Protein AF-A0A949WR71-F1 (afdb_monomer_lite)

Foldseek 3Di:
DDDPDDFQKKKWKWFQAPNDIDTDDIDRDPVVSVVVQVVCVVPPLRGQKIWIWIWTQDPVRDTDIDTPDIDGDVVSVPPPLQAFAADQAADDDPDLVCCLDLRVQLLCCRGCVVVCVVQVHFSLLCLQALVNVVVVVVSPCSVLNSLLNNLVNVCVVPVDDSVVSSVRSVVSVVVSNVNNVVLVVQVPPQDAPVVDALVSSLVSLVVRPDPPCSLSSSLSSLSVNCSVPRHNVVSLQVLCVRQLPHDLSSLASNLSSLLRLLSDPVSVCQFQDDDQFLLRLLVQLVCLLCLNDPDAGPVGDCSSSSSSNCNNVVSRVSNLVSSLVVNLVSLLDPGQRGVVCNQLVVSLVSLVVVCVVQVPPPSNVVPNVSNVVSSVVSNVVSVVVVVVVD

pLDDT: mean 89.53, std 11.07, range [33.16, 98.38]

Radius of gyration: 26.97 Å; chains: 1; bounding box: 61×60×97 Å

Structure (mmCIF, N/CA/C/O backbone):
data_AF-A0A949WR71-F1
#
_entry.id   AF-A0A949WR71-F1
#
loop_
_atom_site.group_PDB
_atom_site.id
_atom_site.type_symbol
_atom_site.label_atom_id
_atom_site.label_alt_id
_atom_site.label_comp_id
_atom_site.label_asym_id
_atom_site.label_entity_id
_atom_site.label_seq_id
_atom_site.pdbx_PDB_ins_code
_atom_site.Cartn_x
_atom_site.Cartn_y
_atom_site.Cartn_z
_atom_site.occupancy
_atom_site.B_iso_or_equiv
_atom_site.auth_seq_id
_atom_site.auth_comp_id
_atom_site.auth_asym_id
_atom_site.auth_atom_id
_atom_site.pdbx_PDB_model_num
ATOM 1 N N . MET A 1 1 ? 19.280 -33.681 68.061 1.00 33.84 1 MET A N 1
ATOM 2 C CA . MET A 1 1 ? 19.120 -33.394 66.619 1.00 33.84 1 MET A CA 1
ATOM 3 C C . MET A 1 1 ? 18.276 -32.133 66.484 1.00 33.84 1 MET A C 1
ATOM 5 O O . MET A 1 1 ? 17.084 -32.196 66.737 1.00 33.84 1 MET A O 1
ATOM 9 N N . LEU A 1 2 ? 18.891 -30.983 66.192 1.00 33.16 2 LEU A N 1
ATOM 10 C CA . LEU A 1 2 ? 18.184 -29.723 65.932 1.00 33.16 2 LEU A CA 1
ATOM 11 C C . LEU A 1 2 ? 18.185 -29.503 64.418 1.00 33.16 2 LEU A C 1
ATOM 13 O O . LEU A 1 2 ? 19.232 -29.247 63.827 1.00 33.16 2 LEU A O 1
ATOM 17 N N . PHE A 1 3 ? 17.024 -29.677 63.789 1.00 37.66 3 PHE A N 1
ATOM 18 C CA . PHE A 1 3 ? 16.832 -29.401 62.370 1.00 37.66 3 PHE A CA 1
ATOM 19 C C . PHE A 1 3 ? 16.968 -27.894 62.133 1.00 37.66 3 PHE A C 1
ATOM 21 O O . PHE A 1 3 ? 16.135 -27.107 62.576 1.00 37.66 3 PHE A O 1
ATOM 28 N N . GLY A 1 4 ? 18.035 -27.489 61.443 1.00 37.69 4 GLY A N 1
ATOM 29 C CA . GLY A 1 4 ? 18.182 -26.126 60.948 1.00 37.69 4 GLY A CA 1
ATOM 30 C C . GLY A 1 4 ? 17.115 -25.844 59.894 1.00 37.69 4 GLY A C 1
ATOM 31 O O . GLY A 1 4 ? 17.131 -26.432 58.814 1.00 37.69 4 GLY A O 1
ATOM 32 N N . THR A 1 5 ? 16.185 -24.943 60.198 1.00 43.19 5 THR A N 1
ATOM 33 C CA . THR A 1 5 ? 15.267 -24.355 59.218 1.00 43.19 5 THR A CA 1
ATOM 34 C C . THR A 1 5 ? 16.084 -23.657 58.131 1.00 43.19 5 THR A C 1
ATOM 36 O O . THR A 1 5 ? 16.638 -22.582 58.363 1.00 43.19 5 THR A O 1
ATOM 39 N N . ARG A 1 6 ? 16.197 -24.286 56.954 1.00 50.31 6 ARG A N 1
ATOM 40 C CA . ARG A 1 6 ? 16.731 -23.652 55.741 1.00 50.31 6 ARG A CA 1
ATOM 41 C C . ARG A 1 6 ? 15.829 -22.471 55.374 1.00 50.31 6 ARG A C 1
ATOM 43 O O . ARG A 1 6 ? 14.613 -22.646 55.287 1.00 50.31 6 ARG A O 1
ATOM 50 N N . ASN A 1 7 ? 16.415 -21.295 55.143 1.00 57.75 7 ASN A N 1
ATOM 51 C CA . ASN A 1 7 ? 15.700 -20.167 54.545 1.00 57.75 7 ASN A CA 1
ATOM 52 C C . ASN A 1 7 ? 15.103 -20.635 53.208 1.00 57.75 7 ASN A C 1
ATOM 54 O O . ASN A 1 7 ? 15.816 -21.193 52.372 1.00 57.75 7 ASN A O 1
ATOM 58 N N . LYS A 1 8 ? 13.790 -20.463 53.020 1.00 66.44 8 LYS A N 1
ATOM 59 C CA . LYS A 1 8 ? 13.133 -20.786 51.749 1.00 66.44 8 LYS A CA 1
ATOM 60 C C . LYS A 1 8 ? 13.512 -19.716 50.730 1.00 66.44 8 LYS A C 1
ATOM 62 O O . LYS A 1 8 ? 12.966 -18.618 50.775 1.00 66.44 8 LYS A O 1
ATOM 67 N N . ALA A 1 9 ? 14.435 -20.044 49.833 1.00 75.12 9 ALA A N 1
ATOM 68 C CA . ALA A 1 9 ? 14.687 -19.234 48.650 1.00 75.12 9 ALA A CA 1
ATOM 69 C C . ALA A 1 9 ? 13.471 -19.295 47.713 1.00 75.12 9 ALA A C 1
ATOM 71 O O . ALA A 1 9 ? 12.855 -20.352 47.550 1.00 75.12 9 ALA A O 1
ATOM 72 N N . ARG 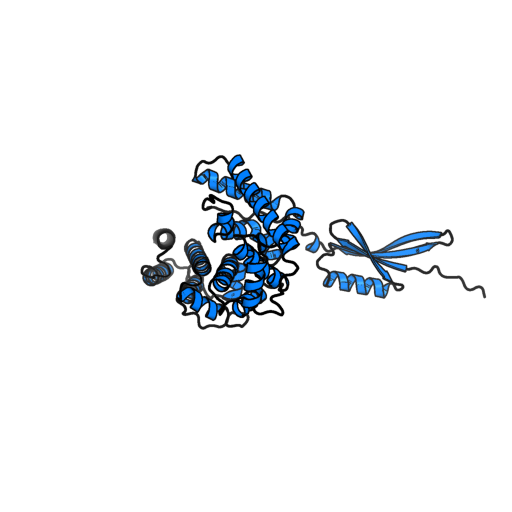A 1 10 ? 13.122 -18.159 47.115 1.00 89.00 10 ARG A N 1
ATOM 73 C CA . ARG A 1 10 ? 12.158 -18.054 46.014 1.00 89.00 10 ARG A CA 1
ATOM 74 C C . ARG A 1 10 ? 12.874 -17.483 44.803 1.00 89.00 10 ARG A C 1
ATOM 76 O O . ARG A 1 10 ? 13.819 -16.722 44.968 1.00 89.00 10 ARG A O 1
ATOM 83 N N . TYR A 1 11 ? 12.428 -17.849 43.613 1.00 93.38 11 TYR A N 1
ATOM 84 C CA . TYR A 1 11 ? 13.018 -17.379 42.368 1.00 93.38 11 TYR A CA 1
ATOM 85 C C . TYR A 1 11 ? 11.996 -16.543 41.621 1.00 93.38 11 TYR A C 1
ATOM 87 O O . TYR A 1 11 ? 10.901 -17.014 41.312 1.00 93.38 11 TYR A O 1
ATOM 95 N N . GLU A 1 12 ? 12.358 -15.304 41.350 1.00 93.81 12 GLU A N 1
ATOM 96 C CA . GLU A 1 12 ? 11.548 -14.344 40.630 1.00 93.81 12 GLU A CA 1
ATOM 97 C C . GLU A 1 12 ? 12.040 -14.240 39.189 1.00 93.81 12 GLU A C 1
ATOM 99 O O . GLU A 1 12 ? 13.224 -14.015 38.937 1.00 93.81 12 GLU A O 1
ATOM 104 N N . ILE A 1 13 ? 11.129 -14.408 38.234 1.00 94.69 13 ILE A N 1
ATOM 105 C CA . ILE A 1 13 ? 11.393 -14.171 36.816 1.00 94.69 13 ILE A CA 1
ATOM 106 C C . ILE A 1 13 ? 10.943 -12.747 36.510 1.00 94.69 13 ILE A C 1
ATOM 108 O O . ILE A 1 13 ? 9.748 -12.444 36.573 1.00 94.69 13 ILE A O 1
ATOM 112 N N . GLN A 1 14 ? 11.888 -11.883 36.153 1.00 93.62 14 GLN A N 1
ATOM 113 C CA . GLN A 1 14 ? 11.616 -10.513 35.737 1.00 93.62 14 GLN A CA 1
ATOM 114 C C . GLN A 1 14 ? 11.862 -10.361 34.237 1.00 93.62 14 GLN A C 1
ATOM 116 O O . GLN A 1 14 ? 12.800 -10.932 33.677 1.00 93.62 14 GLN A O 1
ATOM 121 N N . ILE A 1 15 ? 11.014 -9.567 33.591 1.00 91.12 15 ILE A N 1
ATOM 122 C CA . ILE A 1 15 ? 11.123 -9.230 32.173 1.00 91.12 15 ILE A CA 1
ATOM 123 C C . ILE A 1 15 ? 11.327 -7.725 32.059 1.00 91.12 15 ILE A C 1
ATOM 125 O O . ILE A 1 15 ? 10.553 -6.943 32.621 1.00 91.12 15 ILE A O 1
ATOM 129 N N . LEU A 1 16 ? 12.358 -7.332 31.318 1.00 85.38 16 LEU A N 1
ATOM 130 C CA . LEU A 1 16 ? 12.544 -5.972 30.847 1.00 85.38 16 LEU A CA 1
ATOM 131 C C . LEU A 1 16 ? 11.708 -5.804 29.582 1.00 85.38 16 LEU A C 1
ATOM 133 O O . LEU A 1 16 ? 11.920 -6.497 28.590 1.00 85.38 16 LEU A O 1
ATOM 137 N N . SER A 1 17 ? 10.739 -4.902 29.629 1.00 78.81 17 SER A N 1
ATOM 138 C CA . SER A 1 17 ? 9.939 -4.526 28.467 1.00 78.81 17 SER A CA 1
ATOM 139 C C . SER A 1 17 ? 9.673 -3.030 28.535 1.00 78.81 17 SER A C 1
ATOM 141 O O . SER A 1 17 ? 9.238 -2.515 29.569 1.00 78.81 17 SER A O 1
ATOM 143 N N . ARG A 1 18 ? 9.908 -2.323 27.427 1.00 70.12 18 ARG A N 1
ATOM 144 C CA . ARG A 1 18 ? 9.780 -0.864 27.319 1.00 70.12 18 ARG A CA 1
ATOM 145 C C . ARG A 1 18 ? 10.664 -0.133 28.335 1.00 70.12 18 ARG A C 1
ATOM 147 O O . ARG A 1 18 ? 10.219 0.836 28.953 1.00 70.12 18 ARG A O 1
ATOM 154 N N . GLY A 1 19 ? 11.885 -0.624 28.553 1.00 72.19 19 GLY A N 1
ATOM 155 C CA . GLY A 1 19 ? 12.837 -0.044 29.504 1.00 72.19 19 GLY A CA 1
ATOM 156 C C . GLY A 1 19 ? 12.436 -0.159 30.980 1.00 72.19 19 GLY A C 1
ATOM 157 O O . GLY A 1 19 ? 13.024 0.515 31.824 1.00 72.19 19 GLY A O 1
ATOM 158 N N . ARG A 1 20 ? 11.430 -0.979 31.319 1.00 78.06 20 ARG A N 1
ATOM 159 C CA . ARG A 1 20 ? 11.006 -1.223 32.705 1.00 78.06 20 ARG A CA 1
ATOM 160 C C . ARG A 1 20 ? 11.059 -2.704 33.041 1.00 78.06 20 ARG A C 1
ATOM 162 O O . ARG A 1 20 ? 10.527 -3.532 32.304 1.00 78.06 20 ARG A O 1
ATOM 169 N N . TRP A 1 21 ? 11.673 -3.022 34.177 1.00 88.31 21 TRP A N 1
ATOM 170 C CA . TRP A 1 21 ? 11.602 -4.357 34.756 1.00 88.31 21 TRP A CA 1
ATOM 171 C C . TRP A 1 21 ? 10.228 -4.566 35.379 1.00 88.31 21 TRP A C 1
ATOM 173 O O . TRP A 1 21 ? 9.743 -3.736 36.147 1.00 88.31 21 TRP A O 1
ATOM 183 N N . SER A 1 22 ? 9.602 -5.682 35.035 1.00 87.81 22 SER A N 1
ATOM 184 C CA . SER A 1 22 ? 8.360 -6.128 35.646 1.00 87.81 22 SER A CA 1
ATOM 185 C C . SER A 1 22 ? 8.502 -7.572 36.088 1.00 87.81 22 SER A C 1
ATOM 187 O O . SER A 1 22 ? 9.051 -8.410 35.369 1.00 87.81 22 SER A O 1
ATOM 189 N N . GLN A 1 23 ? 8.003 -7.855 37.285 1.00 90.38 23 GLN A N 1
ATOM 190 C CA . GLN A 1 23 ? 7.894 -9.213 37.773 1.00 90.38 23 GLN A CA 1
ATOM 191 C C . GLN A 1 23 ? 6.870 -9.966 36.927 1.00 90.38 23 GLN A C 1
ATOM 193 O O . GLN A 1 23 ? 5.717 -9.545 36.807 1.00 90.38 23 GLN A O 1
ATOM 198 N N . ARG A 1 24 ? 7.283 -11.097 36.354 1.00 87.94 24 ARG A N 1
ATOM 199 C CA . ARG A 1 24 ? 6.390 -11.951 35.577 1.00 87.94 24 ARG A CA 1
ATOM 200 C C . ARG A 1 24 ? 5.816 -13.079 36.409 1.00 87.94 24 ARG A C 1
ATOM 202 O O . ARG A 1 24 ? 4.619 -13.340 36.339 1.00 87.94 24 ARG A O 1
ATOM 209 N N . GLU A 1 25 ? 6.670 -13.757 37.164 1.00 88.75 25 GLU A N 1
ATOM 210 C CA . GLU A 1 25 ? 6.283 -14.953 37.903 1.00 88.75 25 GLU A CA 1
ATOM 211 C C . GLU A 1 25 ? 7.248 -15.227 39.060 1.00 88.75 25 GLU A C 1
ATOM 213 O O . GLU A 1 25 ? 8.423 -14.878 38.990 1.00 88.75 25 GLU A O 1
ATOM 218 N N . ASN A 1 26 ? 6.747 -15.899 40.100 1.00 90.25 26 ASN A N 1
ATOM 219 C CA . ASN A 1 26 ? 7.544 -16.455 41.189 1.00 90.25 26 ASN A CA 1
ATOM 220 C C . ASN A 1 26 ? 7.457 -17.977 41.181 1.00 90.25 26 ASN A C 1
ATOM 222 O O . ASN A 1 26 ? 6.361 -18.536 41.149 1.00 90.25 26 ASN A O 1
ATOM 226 N N . VAL A 1 27 ? 8.598 -18.648 41.296 1.00 90.31 27 VAL A N 1
ATOM 227 C CA . VAL A 1 27 ? 8.686 -20.110 41.350 1.00 90.31 27 VAL A CA 1
ATOM 228 C C . VAL A 1 27 ? 9.582 -20.559 42.506 1.00 90.31 27 VAL A C 1
ATOM 230 O O . VAL A 1 27 ? 10.429 -19.814 42.999 1.00 90.31 27 VAL A O 1
ATOM 233 N N . ALA A 1 28 ? 9.361 -21.780 42.995 1.00 87.62 28 ALA A N 1
ATOM 234 C CA . ALA A 1 28 ? 10.068 -22.307 44.165 1.00 87.62 28 ALA A CA 1
ATOM 235 C C . ALA A 1 28 ? 11.427 -22.944 43.827 1.00 87.62 28 ALA A C 1
ATOM 237 O O . ALA A 1 28 ? 12.280 -23.059 44.704 1.00 87.62 28 ALA A O 1
ATOM 238 N N . GLU A 1 29 ? 11.634 -23.347 42.572 1.00 91.38 29 GLU A N 1
ATOM 239 C CA . GLU A 1 29 ? 12.804 -24.110 42.134 1.00 91.38 29 GLU A CA 1
ATOM 240 C C . GLU A 1 29 ? 13.623 -23.342 41.094 1.00 91.38 29 GLU A C 1
ATOM 242 O O . GLU A 1 29 ? 13.079 -22.814 40.121 1.00 91.38 29 GLU A O 1
ATOM 247 N N . GLN A 1 30 ? 14.945 -23.321 41.285 1.00 92.00 30 GLN A N 1
ATOM 248 C CA . GLN A 1 30 ? 15.880 -22.582 40.435 1.00 92.00 30 GLN A CA 1
ATOM 249 C C . GLN A 1 30 ? 15.877 -23.092 38.993 1.00 92.00 30 GLN A C 1
ATOM 251 O O . GLN A 1 30 ? 15.800 -22.303 38.054 1.00 92.00 30 GLN A O 1
ATOM 256 N N . GLU A 1 31 ? 15.960 -24.412 38.809 1.00 91.75 31 GLU A N 1
ATOM 257 C CA . GLU A 1 31 ? 16.009 -25.026 37.479 1.00 91.75 31 GLU A CA 1
ATOM 258 C C . GLU A 1 31 ? 14.738 -24.725 36.686 1.00 91.75 31 GLU A C 1
ATOM 260 O O . GLU A 1 31 ? 14.808 -24.382 35.506 1.00 91.75 31 GLU A O 1
ATOM 265 N N . HIS A 1 32 ? 13.585 -24.746 37.359 1.00 92.50 32 HIS A N 1
ATOM 266 C CA . HIS A 1 32 ? 12.312 -24.385 36.753 1.00 92.50 32 HIS A CA 1
ATOM 267 C C . HIS A 1 32 ? 12.270 -22.903 36.347 1.00 92.50 32 HIS A C 1
ATOM 269 O O . HIS A 1 32 ? 11.808 -22.580 35.252 1.00 92.50 32 HIS A O 1
ATOM 275 N N . ALA A 1 33 ? 12.801 -22.004 37.186 1.00 92.12 33 ALA A N 1
ATOM 276 C CA . ALA A 1 33 ? 12.911 -20.576 36.875 1.00 92.12 33 ALA A CA 1
ATOM 277 C C . ALA A 1 33 ? 13.779 -20.326 35.635 1.00 92.12 33 ALA A C 1
ATOM 279 O O . ALA A 1 33 ? 13.390 -19.583 34.735 1.00 92.12 33 ALA A O 1
ATOM 280 N N . ILE A 1 34 ? 14.935 -20.990 35.563 1.00 94.00 34 ILE A N 1
ATOM 281 C CA . ILE A 1 34 ? 15.882 -20.881 34.448 1.00 94.00 34 ILE A CA 1
ATOM 282 C C . ILE A 1 34 ? 15.284 -21.461 33.162 1.00 94.00 34 ILE A C 1
ATOM 284 O O . ILE A 1 34 ? 15.378 -20.831 32.108 1.00 94.00 34 ILE A O 1
ATOM 288 N N . ALA A 1 35 ? 14.654 -22.638 33.228 1.00 93.69 35 ALA A N 1
ATOM 289 C CA . ALA A 1 35 ? 14.012 -23.262 32.073 1.00 93.69 35 ALA A CA 1
ATOM 290 C C . ALA A 1 35 ? 12.891 -22.375 31.513 1.00 93.69 35 ALA A C 1
ATOM 292 O O . ALA A 1 35 ? 12.827 -22.154 30.303 1.00 93.69 35 ALA A O 1
ATOM 293 N N . LYS A 1 36 ? 12.064 -21.788 32.387 1.00 92.06 36 LYS A N 1
ATOM 294 C CA . LYS A 1 36 ? 11.036 -20.822 31.984 1.00 92.06 36 LYS A CA 1
ATOM 295 C C . LYS A 1 36 ? 11.622 -19.538 31.415 1.00 92.06 36 LYS A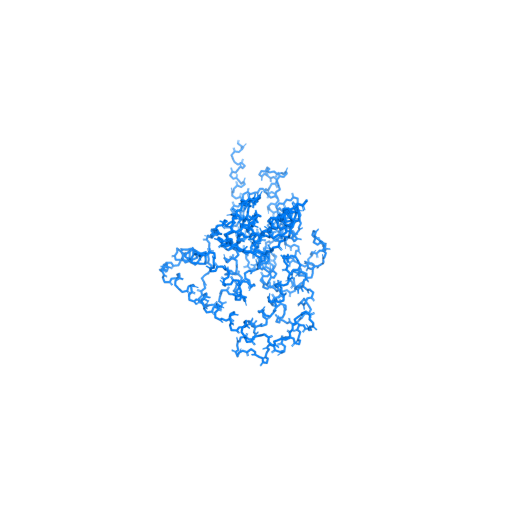 C 1
ATOM 297 O O . LYS A 1 36 ? 11.143 -19.090 30.383 1.00 92.06 36 LYS A O 1
ATOM 302 N N . ALA A 1 37 ? 12.656 -18.964 32.026 1.00 92.31 37 ALA A N 1
ATOM 303 C CA . ALA A 1 37 ? 13.316 -17.770 31.498 1.00 92.31 37 ALA A CA 1
ATOM 304 C C . ALA A 1 37 ? 13.875 -18.004 30.081 1.00 92.31 37 ALA A C 1
ATOM 306 O O . ALA A 1 37 ? 13.710 -17.157 29.207 1.00 92.31 37 ALA A O 1
ATOM 307 N N . ARG A 1 38 ? 14.453 -19.186 29.822 1.00 92.56 38 ARG A N 1
ATOM 308 C CA . ARG A 1 38 ? 14.909 -19.602 28.482 1.00 92.56 38 ARG A CA 1
ATOM 309 C C . ARG A 1 38 ? 13.753 -19.849 27.509 1.00 92.56 38 ARG A C 1
ATOM 311 O O . ARG A 1 38 ? 13.850 -19.492 26.343 1.00 92.56 38 ARG A O 1
ATOM 318 N N . ALA A 1 39 ? 12.649 -20.435 27.967 1.00 89.12 39 ALA A N 1
ATOM 319 C CA . ALA A 1 39 ? 11.459 -20.594 27.134 1.00 89.12 39 ALA A CA 1
ATOM 320 C C . ALA A 1 39 ? 10.829 -19.233 26.786 1.00 89.12 39 ALA A C 1
ATOM 322 O O . ALA A 1 39 ? 10.403 -19.015 25.653 1.00 89.12 39 ALA A O 1
ATOM 323 N N . LEU A 1 40 ? 10.803 -18.297 27.735 1.00 87.94 40 LEU A N 1
ATOM 324 C CA . LEU A 1 40 ? 10.332 -16.932 27.520 1.00 87.94 40 LEU A CA 1
ATOM 325 C C . LEU A 1 40 ? 11.250 -16.172 26.562 1.00 87.94 40 LEU A C 1
ATOM 327 O O . LEU A 1 40 ? 10.742 -15.480 25.690 1.00 87.94 40 LEU A O 1
ATOM 331 N N . SER A 1 41 ? 12.574 -16.342 26.637 1.00 84.81 41 SER A N 1
ATOM 332 C CA . SER A 1 41 ? 13.486 -15.658 25.708 1.00 84.81 41 SER A CA 1
ATOM 333 C C . SER A 1 41 ? 13.303 -16.107 24.257 1.00 84.81 41 SER A C 1
ATOM 335 O O . SER A 1 41 ? 13.557 -15.332 23.341 1.00 84.81 41 SER A O 1
ATOM 337 N N . GLN A 1 42 ? 12.830 -17.333 24.032 1.00 81.38 42 GLN A N 1
ATOM 338 C CA . GLN A 1 42 ? 12.538 -17.846 22.692 1.00 81.38 42 GLN A CA 1
ATOM 339 C C . GLN A 1 42 ? 11.166 -17.400 22.172 1.00 81.38 42 GLN A C 1
ATOM 341 O O . GLN A 1 42 ? 11.012 -17.159 20.976 1.00 81.38 42 GLN A O 1
ATOM 346 N N . ASN A 1 43 ? 10.171 -17.283 23.055 1.00 79.56 43 ASN A N 1
ATOM 347 C CA . ASN A 1 43 ? 8.769 -17.121 22.656 1.00 79.56 43 ASN A CA 1
ATOM 348 C C . ASN A 1 43 ? 8.222 -15.697 22.838 1.00 79.56 43 ASN A C 1
ATOM 350 O O . ASN A 1 43 ? 7.304 -15.295 22.122 1.00 79.56 43 ASN A O 1
ATOM 354 N N . ASP A 1 44 ? 8.770 -14.921 23.772 1.00 75.50 44 ASP A N 1
ATOM 355 C CA . ASP A 1 44 ? 8.333 -13.557 24.051 1.00 75.50 44 ASP A CA 1
ATOM 356 C C . ASP A 1 44 ? 9.157 -12.561 23.231 1.00 75.50 44 ASP A C 1
ATOM 358 O O . ASP A 1 44 ? 10.297 -12.231 23.557 1.00 75.50 44 ASP A O 1
ATOM 362 N N . LYS A 1 45 ? 8.572 -12.075 22.132 1.00 70.31 45 LYS A N 1
ATOM 363 C CA . LYS A 1 45 ? 9.205 -11.084 21.248 1.00 70.31 45 LYS A CA 1
ATOM 364 C C . LYS A 1 45 ? 9.291 -9.683 21.865 1.00 70.31 45 LYS A C 1
ATOM 366 O O . LYS A 1 45 ? 9.966 -8.834 21.298 1.00 70.31 45 LYS A O 1
ATOM 371 N N . THR A 1 46 ? 8.611 -9.437 22.987 1.00 70.94 46 THR A N 1
ATOM 372 C CA . THR A 1 46 ? 8.574 -8.126 23.658 1.00 70.94 46 THR A CA 1
ATOM 373 C C . THR A 1 46 ? 9.595 -7.994 24.784 1.00 70.94 46 THR A C 1
ATOM 375 O O . THR A 1 46 ? 9.867 -6.884 25.236 1.00 70.94 46 THR A O 1
ATOM 378 N N . ALA A 1 47 ? 10.180 -9.111 25.221 1.00 80.12 47 ALA A N 1
ATOM 379 C CA . ALA A 1 47 ? 11.210 -9.129 26.245 1.00 80.12 47 ALA A CA 1
ATOM 380 C C . ALA A 1 47 ? 12.550 -8.606 25.692 1.00 80.12 47 ALA A C 1
ATOM 382 O O . ALA A 1 47 ? 13.199 -9.270 24.884 1.00 80.12 47 ALA A O 1
ATOM 383 N N . GLU A 1 48 ? 12.971 -7.432 26.164 1.00 82.50 48 GLU A N 1
ATOM 384 C CA . GLU A 1 48 ? 14.266 -6.797 25.867 1.00 82.50 48 GLU A CA 1
ATOM 385 C C . GLU A 1 48 ? 15.413 -7.502 26.610 1.00 82.50 48 GLU A C 1
ATOM 387 O O . GLU A 1 48 ? 16.514 -7.669 26.088 1.00 82.50 48 GLU A O 1
ATOM 392 N N . ALA A 1 49 ? 15.128 -7.956 27.828 1.00 88.88 49 ALA A N 1
ATOM 393 C CA . ALA A 1 49 ? 15.983 -8.816 28.631 1.00 88.88 49 ALA A CA 1
ATOM 394 C C . ALA A 1 49 ? 15.119 -9.619 29.607 1.00 88.88 49 ALA A C 1
ATOM 396 O O . ALA A 1 49 ? 14.007 -9.217 29.966 1.00 88.88 49 ALA A O 1
ATOM 397 N N . ILE A 1 50 ? 15.623 -10.767 30.043 1.00 93.56 50 ILE A N 1
ATOM 398 C CA . ILE A 1 50 ? 14.957 -11.609 31.039 1.00 93.56 50 ILE A CA 1
ATOM 399 C C . ILE A 1 50 ? 15.975 -11.945 32.107 1.00 93.56 50 ILE A C 1
ATOM 401 O O . ILE A 1 50 ? 17.073 -12.396 31.779 1.00 93.56 50 ILE A O 1
ATOM 405 N N . LYS A 1 51 ? 15.608 -11.769 33.376 1.00 95.81 51 LYS A N 1
ATOM 406 C CA . LYS A 1 51 ? 16.467 -12.164 34.488 1.00 95.81 51 LYS A CA 1
ATOM 407 C C . LYS A 1 51 ? 15.745 -13.022 35.509 1.00 95.81 51 LYS A C 1
ATOM 409 O O . LYS A 1 51 ? 14.531 -12.920 35.688 1.00 95.81 51 LYS A O 1
ATOM 414 N N . VAL A 1 52 ? 16.520 -13.867 36.174 1.00 96.00 52 VAL A N 1
ATOM 415 C CA . VAL A 1 52 ? 16.074 -14.682 37.303 1.00 96.00 52 VAL A CA 1
ATOM 416 C C . VAL A 1 52 ? 16.783 -14.185 38.550 1.00 96.00 52 VAL A C 1
ATOM 418 O O . VAL A 1 52 ? 18.013 -14.187 38.604 1.00 96.00 52 VAL A O 1
ATOM 421 N N . VAL A 1 53 ? 16.005 -13.789 39.550 1.00 95.56 53 VAL A N 1
ATOM 422 C CA . VAL A 1 53 ? 16.496 -13.283 40.833 1.00 95.56 53 VAL A CA 1
ATOM 423 C C . VAL A 1 53 ? 16.147 -14.280 41.932 1.00 95.56 53 VAL A C 1
ATOM 425 O O . VAL A 1 53 ? 15.012 -14.736 42.034 1.00 95.56 53 VAL A O 1
ATOM 428 N N . GLN A 1 54 ? 17.121 -14.646 42.756 1.00 93.81 54 GLN A N 1
ATOM 429 C CA . GLN A 1 54 ? 16.905 -15.383 43.993 1.00 93.81 54 GLN A CA 1
ATOM 430 C C . GLN A 1 54 ? 16.557 -14.413 45.107 1.00 93.81 54 GLN A C 1
ATOM 432 O O . GLN A 1 54 ? 17.396 -13.610 45.497 1.00 93.81 54 GLN A O 1
ATOM 437 N N . CYS A 1 55 ? 15.374 -14.554 45.681 1.00 90.25 55 CYS A N 1
ATOM 438 C CA . CYS A 1 55 ? 14.953 -13.808 46.853 1.00 90.25 55 CYS A CA 1
ATOM 439 C C . CYS A 1 55 ? 15.094 -14.716 48.079 1.00 90.25 55 CYS A C 1
ATOM 441 O O . CYS A 1 55 ? 14.388 -15.725 48.208 1.00 90.25 55 CYS A O 1
ATOM 443 N N . THR A 1 56 ? 16.010 -14.374 48.985 1.00 86.31 56 THR A N 1
ATOM 444 C CA . THR A 1 56 ? 16.208 -15.083 50.253 1.00 86.31 56 THR A CA 1
ATOM 445 C C . THR A 1 56 ? 15.777 -14.192 51.403 1.00 86.31 56 THR A C 1
ATOM 447 O O . THR A 1 56 ? 16.295 -13.097 51.587 1.00 86.31 56 THR A O 1
ATOM 450 N N . THR A 1 57 ? 14.834 -14.667 52.212 1.00 82.50 57 THR A N 1
ATOM 451 C CA . THR A 1 57 ? 14.457 -13.969 53.443 1.00 82.50 57 THR A CA 1
ATOM 452 C C . THR A 1 57 ? 15.411 -14.367 54.560 1.00 82.50 57 THR A C 1
ATOM 454 O O . THR A 1 57 ? 15.509 -15.543 54.921 1.00 82.50 57 THR A O 1
ATOM 457 N N . GLU A 1 58 ? 16.130 -13.393 55.099 1.00 78.31 58 GLU A N 1
ATOM 458 C CA . GLU A 1 58 ? 16.977 -13.558 56.270 1.00 78.31 58 GLU A CA 1
ATOM 459 C C . GLU A 1 58 ? 16.142 -13.696 57.548 1.00 78.31 58 GLU A C 1
ATOM 461 O O . GLU A 1 58 ? 14.968 -13.331 57.608 1.00 78.31 58 GLU A O 1
ATOM 466 N N . LYS A 1 59 ? 16.767 -14.181 58.627 1.00 73.69 59 LYS A N 1
ATOM 467 C CA . LYS A 1 59 ? 16.107 -14.306 59.939 1.00 73.69 59 LYS A CA 1
ATOM 468 C C . LYS A 1 59 ? 15.652 -12.956 60.516 1.00 73.69 59 LYS A C 1
ATOM 470 O O . LYS A 1 59 ? 14.778 -12.936 61.373 1.00 73.69 59 LYS A O 1
ATOM 475 N N . SER A 1 60 ? 16.243 -11.857 60.047 1.00 76.50 60 SER A N 1
ATOM 476 C CA . SER A 1 60 ? 15.896 -10.470 60.378 1.00 76.50 60 SER A CA 1
ATOM 477 C C . SER A 1 60 ? 14.635 -9.966 59.661 1.00 76.50 60 SER A C 1
ATOM 479 O O . SER A 1 60 ? 14.167 -8.872 59.963 1.00 76.50 60 SER A O 1
ATOM 481 N N . GLY A 1 61 ? 14.092 -10.730 58.704 1.00 71.69 61 GLY A N 1
ATOM 482 C CA . GLY A 1 61 ? 13.018 -10.288 57.811 1.00 71.69 61 GLY A CA 1
ATOM 483 C C . GLY A 1 61 ? 13.505 -9.478 56.605 1.00 71.69 61 GLY A C 1
ATOM 484 O O . GLY A 1 61 ? 12.705 -9.191 55.718 1.00 71.69 61 GLY A O 1
ATOM 485 N N . ALA A 1 62 ? 14.801 -9.149 56.533 1.00 76.06 62 ALA A N 1
ATOM 486 C CA . ALA A 1 62 ? 15.401 -8.553 55.344 1.00 76.06 62 ALA A CA 1
ATOM 487 C C . ALA A 1 62 ? 15.373 -9.544 54.170 1.00 76.06 62 ALA A C 1
ATOM 489 O O . ALA A 1 62 ? 15.559 -10.749 54.357 1.00 76.06 62 ALA A O 1
ATOM 490 N N . VAL A 1 63 ? 15.136 -9.041 52.961 1.00 80.62 63 VAL A N 1
ATOM 491 C CA . VAL A 1 63 ? 15.184 -9.833 51.728 1.00 80.62 63 VAL A CA 1
ATOM 492 C C . VAL A 1 63 ? 16.482 -9.503 51.007 1.00 80.62 63 VAL A C 1
ATOM 494 O O . VAL A 1 63 ? 16.729 -8.341 50.694 1.00 80.62 63 VAL A O 1
ATOM 497 N N . SER A 1 64 ? 17.309 -10.517 50.764 1.00 84.38 64 SER A N 1
ATOM 498 C CA . SER A 1 64 ? 18.462 -10.414 49.873 1.00 84.38 64 SER A CA 1
ATOM 499 C C . SER A 1 64 ? 18.103 -10.949 48.491 1.00 84.38 64 SER A C 1
ATOM 501 O O . SER A 1 64 ? 17.471 -12.002 48.363 1.00 84.38 64 SER A O 1
ATOM 503 N N . GLU A 1 65 ? 18.496 -10.198 47.466 1.00 89.12 65 GLU A N 1
ATOM 504 C CA . GLU A 1 65 ? 18.264 -10.508 46.058 1.00 89.12 65 GLU A CA 1
ATOM 505 C C . GLU A 1 65 ? 19.592 -10.809 45.360 1.00 89.12 65 GLU A C 1
ATOM 507 O O . GLU A 1 65 ? 20.510 -9.988 45.382 1.00 89.12 65 GLU A O 1
ATOM 512 N N . THR A 1 66 ? 19.689 -11.974 44.721 1.00 89.69 66 THR A N 1
ATOM 513 C CA . THR A 1 66 ? 20.867 -12.381 43.940 1.00 89.69 66 THR A CA 1
ATOM 514 C C . THR A 1 66 ? 20.449 -12.700 42.513 1.00 89.69 66 THR A C 1
ATOM 516 O O . THR A 1 66 ? 19.618 -13.578 42.296 1.00 89.69 66 THR A O 1
ATOM 519 N N . GLU A 1 67 ? 21.029 -12.032 41.520 1.00 93.00 67 GLU A N 1
ATOM 520 C CA . GLU A 1 67 ? 20.797 -12.372 40.114 1.00 93.00 67 GLU A CA 1
ATOM 521 C C . GLU A 1 67 ? 21.497 -13.693 39.760 1.00 93.00 67 GLU A C 1
ATOM 523 O O . GLU A 1 67 ? 22.704 -13.841 39.941 1.00 93.00 67 GLU A O 1
ATOM 528 N N . ILE A 1 68 ? 20.730 -14.670 39.276 1.00 92.88 68 ILE A N 1
ATOM 529 C CA . ILE A 1 68 ? 21.233 -16.006 38.913 1.00 92.88 68 ILE A CA 1
ATOM 530 C C . ILE A 1 68 ? 21.459 -16.126 37.410 1.00 92.88 68 ILE A C 1
ATOM 532 O O . ILE A 1 68 ? 22.299 -16.900 36.951 1.00 92.88 68 ILE A O 1
ATOM 536 N N . LEU A 1 69 ? 20.658 -15.408 36.632 1.00 92.12 69 LEU A N 1
ATOM 537 C CA . LEU A 1 69 ? 20.675 -15.473 35.185 1.00 92.12 69 LEU A CA 1
ATOM 538 C C . LEU A 1 69 ? 20.219 -14.135 34.633 1.00 92.12 69 LEU A C 1
ATOM 540 O O . LEU A 1 69 ? 19.159 -13.655 35.026 1.00 92.12 69 LEU A O 1
ATOM 544 N N . LEU A 1 70 ? 20.967 -13.623 33.664 1.00 93.25 70 LEU A N 1
ATOM 545 C CA . LEU A 1 70 ? 20.552 -12.553 32.774 1.00 93.25 70 LEU A CA 1
ATOM 546 C C . LEU A 1 70 ? 20.659 -13.067 31.340 1.00 93.25 70 LEU A C 1
ATOM 548 O O . LEU A 1 70 ? 21.696 -13.586 30.925 1.00 93.25 70 LEU A O 1
ATOM 552 N N . ILE A 1 71 ? 19.561 -12.964 30.600 1.00 90.62 71 ILE A N 1
ATOM 553 C CA . ILE A 1 71 ? 19.518 -13.201 29.163 1.00 90.62 71 ILE A CA 1
ATOM 554 C C . ILE A 1 71 ? 19.273 -11.849 28.506 1.00 90.62 71 ILE A C 1
ATOM 556 O O . ILE A 1 71 ? 18.131 -11.386 28.434 1.00 90.62 71 ILE A O 1
ATOM 560 N N . ASP A 1 72 ? 20.350 -11.234 28.026 1.00 82.88 72 ASP A N 1
ATOM 561 C CA . ASP A 1 72 ? 20.268 -10.046 27.187 1.00 82.88 72 ASP A CA 1
ATOM 562 C C . ASP A 1 72 ? 19.811 -10.427 25.784 1.00 82.88 72 ASP A C 1
ATOM 564 O O . ASP A 1 72 ? 20.303 -11.389 25.184 1.00 82.88 72 ASP A O 1
ATOM 568 N N . ARG A 1 73 ? 18.876 -9.648 25.237 1.00 78.75 73 ARG A N 1
ATOM 569 C CA . ARG A 1 73 ? 18.414 -9.803 23.858 1.00 78.75 73 ARG A CA 1
ATOM 570 C C . ARG A 1 73 ? 18.770 -8.555 23.054 1.00 78.75 73 ARG A C 1
ATOM 572 O O . ARG A 1 73 ? 17.900 -7.729 22.781 1.00 78.75 73 ARG A O 1
ATOM 579 N N . PRO A 1 74 ? 20.037 -8.401 22.622 1.00 58.16 74 PRO A N 1
ATOM 580 C CA . PRO A 1 74 ? 20.476 -7.235 21.848 1.00 58.16 74 PRO A CA 1
ATOM 581 C C . PRO A 1 74 ? 19.707 -7.074 20.519 1.00 58.16 74 PRO A C 1
ATOM 583 O O . PRO A 1 74 ? 19.545 -5.980 19.988 1.00 58.16 74 PRO A O 1
ATOM 586 N N . GLU A 1 75 ? 19.167 -8.169 19.993 1.00 54.56 75 GLU A N 1
ATOM 587 C CA . GLU A 1 75 ? 18.247 -8.182 18.854 1.00 54.56 75 GLU A CA 1
ATOM 588 C C . GLU A 1 75 ? 16.868 -7.570 19.151 1.00 54.56 75 GLU A C 1
ATOM 590 O O . GLU A 1 75 ? 16.287 -6.975 18.246 1.00 54.56 75 GLU A O 1
ATOM 595 N N . ALA A 1 76 ? 16.382 -7.661 20.395 1.00 54.16 76 ALA A N 1
ATOM 596 C CA . ALA A 1 76 ? 15.190 -6.966 20.889 1.00 54.16 76 ALA A CA 1
ATOM 597 C C . ALA A 1 76 ? 15.499 -5.501 21.262 1.00 54.16 76 ALA A C 1
ATOM 599 O O . ALA A 1 76 ? 14.619 -4.648 21.186 1.00 54.16 76 ALA A O 1
ATOM 600 N N . PHE A 1 77 ? 16.768 -5.183 21.560 1.00 47.12 77 PHE A N 1
ATOM 601 C CA . PHE A 1 77 ? 17.290 -3.810 21.668 1.00 47.12 77 PHE A CA 1
ATOM 602 C C . PHE A 1 77 ? 17.283 -3.039 20.351 1.00 47.12 77 PHE A C 1
ATOM 604 O O . PHE A 1 77 ? 17.467 -1.821 20.360 1.00 47.12 77 PHE A O 1
ATOM 611 N N . ARG A 1 78 ? 17.022 -3.693 19.214 1.00 46.78 78 ARG A N 1
ATOM 612 C CA . ARG A 1 78 ? 16.672 -2.970 17.994 1.00 46.78 78 ARG A CA 1
ATOM 613 C C . ARG A 1 78 ? 15.250 -2.416 18.110 1.00 46.78 78 ARG A C 1
ATOM 615 O O . ARG A 1 78 ? 14.386 -2.734 17.303 1.00 46.78 78 ARG A O 1
ATOM 622 N N . ARG A 1 79 ? 15.066 -1.414 18.975 1.00 49.09 79 ARG A N 1
ATOM 623 C CA . ARG A 1 79 ? 14.467 -0.177 18.469 1.00 49.09 79 ARG A CA 1
ATOM 624 C C . ARG A 1 79 ? 15.458 0.378 17.454 1.00 49.09 79 ARG A C 1
ATOM 626 O O . ARG A 1 79 ? 16.215 1.298 17.739 1.00 49.09 79 ARG A O 1
ATOM 633 N N . ALA A 1 80 ? 15.503 -0.222 16.267 1.00 51.78 80 ALA A N 1
ATOM 634 C CA . ALA A 1 80 ? 15.839 0.595 15.127 1.00 51.78 80 ALA A CA 1
ATOM 635 C C . ALA A 1 80 ? 14.705 1.616 15.118 1.00 51.78 80 ALA A C 1
ATOM 637 O O . ALA A 1 80 ? 13.574 1.246 14.810 1.00 51.78 80 ALA A O 1
ATOM 638 N N . GLU A 1 81 ? 14.959 2.835 15.606 1.00 66.50 81 GLU A N 1
ATOM 639 C CA . GLU A 1 81 ? 14.045 3.940 15.351 1.00 66.50 81 GLU A CA 1
ATOM 640 C C . GLU A 1 81 ? 13.762 3.876 13.860 1.00 66.50 81 GLU A C 1
ATOM 642 O O . GLU A 1 81 ? 14.691 3.967 13.045 1.00 66.50 81 GLU A O 1
ATOM 647 N N . PHE A 1 82 ? 12.512 3.570 13.516 1.00 84.50 82 PHE A N 1
ATOM 648 C CA . PHE A 1 82 ? 12.133 3.446 12.127 1.00 84.50 82 PHE A CA 1
ATOM 649 C C . PHE A 1 82 ? 12.547 4.743 11.438 1.00 84.50 82 PHE A C 1
ATOM 651 O O . PHE A 1 82 ? 12.312 5.838 11.945 1.00 84.50 82 PHE A O 1
ATOM 658 N N . GLN A 1 83 ? 13.236 4.617 10.313 1.00 86.94 83 GLN A N 1
ATOM 659 C CA . GLN A 1 83 ? 13.656 5.772 9.538 1.00 86.94 83 GLN A CA 1
ATOM 660 C C . GLN A 1 83 ? 12.650 5.994 8.422 1.00 86.94 83 GLN A C 1
ATOM 662 O O . GLN A 1 83 ? 12.182 5.040 7.795 1.00 86.94 83 GLN A O 1
ATOM 667 N N . VAL A 1 84 ? 12.340 7.262 8.169 1.00 92.12 84 VAL A N 1
ATOM 668 C CA . VAL A 1 84 ? 11.471 7.649 7.060 1.00 92.12 84 VAL A CA 1
ATOM 669 C C . VAL A 1 84 ? 12.161 7.305 5.747 1.00 92.12 84 VAL A C 1
ATOM 671 O O . VAL A 1 84 ? 13.281 7.745 5.481 1.00 92.12 84 VAL A O 1
ATOM 674 N N . GLY A 1 85 ? 11.480 6.534 4.905 1.00 91.12 85 GLY A N 1
ATOM 675 C CA . GLY A 1 85 ? 11.948 6.242 3.558 1.00 91.12 85 GLY A CA 1
ATOM 676 C C . GLY A 1 85 ? 12.015 7.499 2.687 1.00 91.12 85 GLY A C 1
ATOM 677 O O . GLY A 1 85 ? 11.157 8.382 2.751 1.00 91.12 85 GLY A O 1
ATOM 678 N N . ALA A 1 86 ? 13.038 7.581 1.837 1.00 91.19 86 ALA A N 1
ATOM 679 C CA . ALA A 1 86 ? 13.174 8.674 0.882 1.00 91.19 86 ALA A CA 1
ATOM 680 C C . ALA A 1 86 ? 12.066 8.616 -0.176 1.00 91.19 86 ALA A C 1
ATOM 682 O O . ALA A 1 86 ? 11.726 7.533 -0.647 1.00 91.19 86 ALA A O 1
ATOM 683 N N . ILE A 1 87 ? 11.574 9.777 -0.599 1.00 93.25 87 ILE A N 1
ATOM 684 C CA . ILE A 1 87 ? 10.593 9.967 -1.675 1.00 93.25 87 ILE A CA 1
ATOM 685 C C . ILE A 1 87 ? 11.080 11.080 -2.605 1.00 93.25 87 ILE A C 1
ATOM 687 O O . ILE A 1 87 ? 11.703 12.037 -2.145 1.00 93.25 87 ILE A O 1
ATOM 691 N N . ASP A 1 88 ? 10.791 10.937 -3.896 1.00 86.88 88 ASP A N 1
ATOM 692 C CA . ASP A 1 88 ? 11.275 11.856 -4.938 1.00 86.88 88 ASP A CA 1
ATOM 693 C C . ASP A 1 88 ? 10.152 12.742 -5.489 1.00 86.88 88 ASP A C 1
ATOM 695 O O . ASP A 1 88 ? 10.394 13.881 -5.881 1.00 86.88 88 ASP A O 1
ATOM 699 N N . GLU A 1 89 ? 8.922 12.223 -5.478 1.00 86.38 89 GLU A N 1
ATOM 700 C CA . GLU A 1 89 ? 7.732 12.838 -6.060 1.00 86.38 89 GLU A CA 1
ATOM 701 C C . GLU A 1 89 ? 6.524 12.574 -5.156 1.00 86.38 89 GLU A C 1
ATOM 703 O O . GLU A 1 89 ? 6.401 11.496 -4.559 1.00 86.38 89 GLU A O 1
ATOM 708 N N . VAL A 1 90 ? 5.644 13.570 -5.057 1.00 88.12 90 VAL A N 1
ATOM 709 C CA . VAL A 1 90 ? 4.388 13.516 -4.304 1.00 88.12 90 VAL A CA 1
ATOM 710 C C . VAL A 1 90 ? 3.331 14.270 -5.096 1.00 88.12 90 VAL A C 1
ATOM 712 O O . VAL A 1 90 ? 3.471 15.472 -5.320 1.00 88.12 90 VAL A O 1
ATOM 715 N N . GLU A 1 91 ? 2.262 13.581 -5.479 1.00 87.62 91 GLU A N 1
ATOM 716 C CA . GLU A 1 91 ? 1.069 14.232 -6.001 1.00 87.62 91 GLU A CA 1
ATOM 717 C C . GLU A 1 91 ? 0.406 15.081 -4.901 1.00 87.62 91 GLU A C 1
ATOM 719 O O . GLU A 1 91 ? 0.245 14.621 -3.763 1.00 87.62 91 GLU A O 1
ATOM 724 N N . PRO A 1 92 ? 0.022 16.332 -5.204 1.00 83.69 92 PRO A N 1
ATOM 725 C CA . PRO A 1 92 ? -0.540 17.224 -4.207 1.00 83.69 92 PRO A CA 1
ATOM 726 C C . PRO A 1 92 ? -1.904 16.713 -3.734 1.00 83.69 92 PRO A C 1
ATOM 728 O O . PRO A 1 92 ? -2.830 16.540 -4.522 1.00 83.69 92 PRO A O 1
ATOM 731 N N . CYS A 1 93 ? -2.038 16.535 -2.422 1.00 90.62 93 CYS A N 1
ATOM 732 C CA . CYS A 1 93 ? -3.338 16.402 -1.770 1.00 90.62 93 CYS A CA 1
ATOM 733 C C . CYS A 1 93 ? -3.942 17.803 -1.592 1.00 90.62 93 CYS A C 1
ATOM 735 O O . CYS A 1 93 ? -3.253 18.728 -1.145 1.00 90.62 93 CYS A O 1
ATOM 737 N N . ALA A 1 94 ? -5.202 17.976 -1.965 1.00 89.62 94 ALA A N 1
ATOM 738 C CA . ALA A 1 94 ? -5.979 19.193 -1.759 1.00 89.62 94 ALA A CA 1
ATOM 739 C C . ALA A 1 94 ? -6.846 19.093 -0.499 1.00 89.62 94 ALA A C 1
ATOM 741 O O . ALA A 1 94 ? -7.044 20.092 0.192 1.00 89.62 94 ALA A O 1
ATOM 742 N N . THR A 1 95 ? -7.340 17.894 -0.192 1.00 93.81 95 THR A N 1
ATOM 743 C CA . THR A 1 95 ? -8.145 17.616 0.998 1.00 93.81 95 THR A CA 1
ATOM 744 C C . THR A 1 95 ? -7.605 16.407 1.751 1.00 93.81 95 THR A C 1
ATOM 746 O O . THR A 1 95 ? -6.815 15.616 1.237 1.00 93.81 95 THR A O 1
ATOM 749 N N . ARG A 1 96 ? -8.087 16.234 2.980 1.00 94.88 96 ARG A N 1
ATOM 750 C CA . ARG A 1 96 ? -7.858 15.041 3.789 1.00 94.88 96 ARG A CA 1
ATOM 751 C C . ARG A 1 96 ? -8.245 13.750 3.060 1.00 94.88 96 ARG A C 1
ATOM 753 O O . ARG A 1 96 ? -7.536 12.756 3.173 1.00 94.88 96 ARG A O 1
ATOM 760 N N . ASP A 1 97 ? -9.327 13.762 2.281 1.00 95.12 97 ASP A N 1
ATOM 761 C CA . ASP A 1 97 ? -9.804 12.567 1.574 1.00 95.12 97 ASP A CA 1
ATOM 762 C C . ASP A 1 97 ? -8.823 12.090 0.491 1.00 95.12 97 ASP A C 1
ATOM 764 O O . ASP A 1 97 ? -8.774 10.903 0.161 1.00 95.12 97 ASP A O 1
ATOM 768 N N . ASP A 1 98 ? -7.969 12.987 -0.011 1.00 95.81 98 ASP A N 1
ATOM 769 C CA . ASP A 1 98 ? -6.908 12.626 -0.948 1.00 95.81 98 ASP A CA 1
ATOM 770 C C . ASP A 1 98 ? -5.851 11.710 -0.315 1.00 95.81 98 ASP A C 1
ATOM 772 O O . ASP A 1 98 ? -5.203 10.950 -1.036 1.00 95.81 98 ASP A O 1
ATOM 776 N N . LEU A 1 99 ? -5.722 11.691 1.019 1.00 95.38 99 LEU A N 1
ATOM 777 C CA . LEU A 1 99 ? -4.825 10.769 1.726 1.00 95.38 99 LEU A CA 1
ATOM 778 C C . LEU A 1 99 ? -5.242 9.301 1.575 1.00 95.38 99 LEU A C 1
ATOM 780 O O . LEU A 1 99 ? -4.404 8.409 1.712 1.00 95.38 99 LEU A O 1
ATOM 784 N N . PHE A 1 100 ? -6.508 9.039 1.237 1.00 96.69 100 PHE A N 1
ATOM 785 C CA . PHE A 1 100 ? -6.994 7.695 0.933 1.00 96.69 100 PHE A CA 1
ATOM 786 C C . PHE A 1 100 ? -6.780 7.297 -0.529 1.00 96.69 100 PHE A C 1
ATOM 788 O O . PHE A 1 100 ? -7.093 6.160 -0.869 1.00 96.69 100 PHE A O 1
ATOM 795 N N . LYS A 1 101 ? -6.270 8.172 -1.407 1.00 96.69 101 LYS A N 1
ATOM 796 C CA . LYS A 1 101 ? -6.001 7.841 -2.819 1.00 96.69 101 LYS A CA 1
ATOM 797 C C . LYS A 1 101 ? -4.706 7.045 -2.972 1.00 96.69 101 LYS A C 1
ATOM 799 O O . LYS A 1 101 ? -3.776 7.190 -2.181 1.00 96.69 101 LYS A O 1
ATOM 804 N N . LEU A 1 102 ? -4.622 6.248 -4.040 1.00 96.38 102 LEU A N 1
ATOM 805 C CA . LEU A 1 102 ? -3.482 5.369 -4.322 1.00 96.38 102 LEU A CA 1
ATOM 806 C C . LEU A 1 102 ? -2.119 6.082 -4.243 1.00 96.38 102 LEU A C 1
ATOM 808 O O . LEU A 1 102 ? -1.188 5.540 -3.650 1.00 96.38 102 LEU A O 1
ATOM 812 N N . ASP A 1 103 ? -1.985 7.288 -4.804 1.00 94.31 103 ASP A N 1
ATOM 813 C CA . ASP A 1 103 ? -0.710 8.021 -4.793 1.00 94.31 103 ASP A CA 1
ATOM 814 C C . ASP A 1 103 ? -0.272 8.424 -3.378 1.00 94.31 103 ASP A C 1
ATOM 816 O O . ASP A 1 103 ? 0.903 8.273 -3.032 1.00 94.31 103 ASP A O 1
ATOM 820 N N . ALA A 1 104 ? -1.202 8.863 -2.526 1.00 95.94 104 ALA A N 1
ATOM 821 C CA . ALA A 1 104 ? -0.902 9.171 -1.131 1.00 95.94 104 ALA A CA 1
ATOM 822 C C . ALA A 1 104 ? -0.554 7.899 -0.343 1.00 95.94 104 ALA A C 1
ATOM 824 O O . ALA A 1 104 ? 0.454 7.869 0.365 1.00 95.94 104 ALA A O 1
ATOM 825 N N . ARG A 1 105 ? -1.308 6.809 -0.542 1.00 97.31 105 ARG A N 1
ATOM 826 C CA . ARG A 1 105 ? -1.014 5.503 0.076 1.00 97.31 105 ARG A CA 1
ATOM 827 C C . ARG A 1 105 ? 0.341 4.942 -0.370 1.00 97.31 105 ARG A C 1
ATOM 829 O O . ARG A 1 105 ? 1.062 4.382 0.449 1.00 97.31 105 ARG A O 1
ATOM 836 N N . ARG A 1 106 ? 0.762 5.174 -1.620 1.00 95.75 106 ARG A N 1
ATOM 837 C CA . ARG A 1 106 ? 2.120 4.872 -2.122 1.00 95.75 106 ARG A CA 1
ATOM 838 C C . ARG A 1 106 ? 3.198 5.660 -1.391 1.00 95.75 106 ARG A C 1
ATOM 840 O O . ARG A 1 106 ? 4.246 5.102 -1.070 1.00 95.75 106 ARG A O 1
ATOM 847 N N . VAL A 1 107 ? 2.976 6.953 -1.168 1.00 96.00 107 VAL A N 1
ATOM 848 C CA . VAL A 1 107 ? 3.913 7.792 -0.410 1.00 96.00 107 VAL A CA 1
ATOM 849 C C . VAL A 1 107 ? 4.024 7.285 1.028 1.00 96.00 107 VAL A C 1
ATOM 851 O O . VAL A 1 107 ? 5.141 7.100 1.508 1.00 96.00 107 VAL A O 1
ATOM 854 N N . MET A 1 108 ? 2.898 6.960 1.670 1.00 96.25 108 MET A N 1
ATOM 855 C CA . MET A 1 108 ? 2.875 6.364 3.010 1.00 96.25 108 MET A CA 1
ATOM 856 C C . MET A 1 108 ? 3.592 5.015 3.056 1.00 96.25 108 MET A C 1
ATOM 858 O O . MET A 1 108 ? 4.432 4.821 3.930 1.00 96.25 108 MET A O 1
ATOM 862 N N . GLU A 1 109 ? 3.325 4.113 2.103 1.00 95.94 109 GLU A N 1
ATOM 863 C CA . GLU A 1 109 ? 4.027 2.830 1.982 1.00 95.94 109 GLU A CA 1
ATOM 864 C C . GLU A 1 109 ? 5.531 3.065 1.930 1.00 95.94 109 GLU A C 1
ATOM 866 O O . GLU A 1 109 ? 6.266 2.508 2.735 1.00 95.94 109 GLU A O 1
ATOM 871 N N . ARG A 1 110 ? 5.997 3.954 1.049 1.00 95.12 110 ARG A N 1
ATOM 872 C CA . ARG A 1 110 ? 7.426 4.197 0.847 1.00 95.12 110 ARG A CA 1
ATOM 873 C C . ARG A 1 110 ? 8.091 4.849 2.060 1.00 95.12 110 ARG A C 1
ATOM 875 O O . ARG A 1 110 ? 9.218 4.489 2.390 1.00 95.12 110 ARG A O 1
ATOM 882 N N . GLN A 1 111 ? 7.421 5.796 2.714 1.00 95.50 111 GLN A N 1
ATOM 883 C CA . GLN A 1 111 ? 7.962 6.514 3.869 1.00 95.50 111 GLN A CA 1
ATOM 884 C C . GLN A 1 111 ? 7.926 5.686 5.154 1.00 95.50 111 GLN A C 1
ATOM 886 O O . GLN A 1 111 ? 8.875 5.741 5.933 1.00 95.50 111 GLN A O 1
ATOM 891 N N . LEU A 1 112 ? 6.858 4.921 5.373 1.00 95.12 112 LEU A N 1
ATOM 892 C CA . LEU A 1 112 ? 6.618 4.171 6.606 1.00 95.12 112 LEU A CA 1
ATOM 893 C C . LEU A 1 112 ? 6.901 2.671 6.457 1.00 95.12 112 LEU A C 1
ATOM 895 O O . LEU A 1 112 ? 6.668 1.930 7.409 1.00 95.12 112 LEU A O 1
ATOM 899 N N . ARG A 1 113 ? 7.438 2.212 5.312 1.00 92.88 113 ARG A N 1
ATOM 900 C CA . ARG A 1 113 ? 7.703 0.791 5.013 1.00 92.88 113 ARG A CA 1
ATOM 901 C C . ARG A 1 113 ? 8.313 0.014 6.175 1.00 92.88 113 ARG A C 1
ATOM 903 O O . ARG A 1 113 ? 7.809 -1.069 6.454 1.00 92.88 113 ARG A O 1
ATOM 910 N N . PRO A 1 114 ? 9.363 0.505 6.865 1.00 88.44 114 PRO A N 1
ATOM 911 C CA . PRO A 1 114 ? 9.964 -0.259 7.952 1.00 88.44 114 PRO A CA 1
ATOM 912 C C . PRO A 1 114 ? 8.977 -0.537 9.095 1.00 88.44 114 PRO A C 1
ATOM 914 O O . PRO A 1 114 ? 8.944 -1.651 9.610 1.00 88.44 114 PRO A O 1
ATOM 917 N N . TYR A 1 115 ? 8.148 0.451 9.446 1.00 91.56 115 TYR A N 1
ATOM 918 C CA . TYR A 1 115 ? 7.110 0.320 10.468 1.00 91.56 115 TYR A CA 1
ATOM 919 C C . TYR A 1 115 ? 5.961 -0.571 9.983 1.00 91.56 115 TYR A C 1
ATOM 921 O O . TYR A 1 115 ? 5.609 -1.541 10.649 1.00 91.56 115 TYR A O 1
ATOM 929 N N . LEU A 1 116 ? 5.429 -0.290 8.789 1.00 93.00 116 LEU A N 1
ATOM 930 C CA . LEU A 1 116 ? 4.338 -1.062 8.189 1.00 93.00 116 LEU A CA 1
ATOM 931 C C . LEU A 1 116 ? 4.714 -2.541 8.034 1.00 93.00 116 LEU A C 1
ATOM 933 O O . LEU A 1 116 ? 3.931 -3.416 8.381 1.00 93.00 116 LEU A O 1
ATOM 937 N N . GLY A 1 117 ? 5.937 -2.836 7.588 1.00 88.38 117 GLY A N 1
ATOM 938 C CA . GLY A 1 117 ? 6.440 -4.202 7.470 1.00 88.38 117 GLY A CA 1
ATOM 939 C C . GLY A 1 117 ? 6.616 -4.902 8.820 1.00 88.38 117 GLY A C 1
ATOM 940 O O . GLY A 1 117 ? 6.282 -6.078 8.935 1.00 88.38 117 GLY A O 1
ATOM 941 N N . ALA A 1 118 ? 7.094 -4.195 9.851 1.00 85.81 118 ALA A N 1
ATOM 942 C CA . ALA A 1 118 ? 7.255 -4.758 11.194 1.00 85.81 118 ALA A CA 1
ATOM 943 C C . ALA A 1 118 ? 5.914 -5.138 11.844 1.00 85.81 118 ALA A C 1
ATOM 945 O O . ALA A 1 118 ? 5.830 -6.161 12.523 1.00 85.81 118 ALA A O 1
ATOM 946 N N . GLU A 1 119 ? 4.870 -4.346 11.594 1.00 86.62 119 GLU A N 1
ATOM 947 C CA . GLU A 1 119 ? 3.512 -4.584 12.098 1.00 86.62 119 GLU A CA 1
ATOM 948 C C . GLU A 1 119 ? 2.635 -5.404 11.128 1.00 86.62 119 GLU A C 1
ATOM 950 O O . GLU A 1 119 ? 1.471 -5.678 11.424 1.00 86.62 119 GLU A O 1
ATOM 955 N N . ALA A 1 120 ? 3.182 -5.809 9.973 1.00 88.69 120 ALA A N 1
ATOM 956 C CA . ALA A 1 120 ? 2.464 -6.463 8.876 1.00 88.69 120 ALA A CA 1
ATOM 957 C C . ALA A 1 120 ? 1.190 -5.702 8.449 1.00 88.69 120 ALA A C 1
ATOM 959 O O . ALA A 1 120 ? 0.111 -6.285 8.347 1.00 88.69 120 ALA A O 1
ATOM 960 N N . LEU A 1 121 ? 1.309 -4.395 8.204 1.00 92.69 121 LEU A N 1
ATOM 961 C CA . LEU A 1 121 ? 0.212 -3.486 7.867 1.00 92.69 121 LEU A CA 1
ATOM 962 C C . LEU A 1 121 ? 0.282 -2.955 6.444 1.00 92.69 121 LEU A C 1
ATOM 964 O O . LEU A 1 121 ? 1.349 -2.640 5.920 1.00 92.69 121 LEU A O 1
ATOM 968 N N . THR A 1 122 ? -0.894 -2.746 5.870 1.00 96.50 122 THR A N 1
ATOM 969 C CA . THR A 1 122 ? -1.089 -1.893 4.696 1.00 96.50 122 THR A CA 1
ATOM 970 C C . THR A 1 122 ? -1.289 -0.422 5.101 1.00 96.50 122 THR A C 1
ATOM 972 O O . THR A 1 122 ? -1.762 -0.146 6.208 1.00 96.50 122 THR A O 1
ATOM 975 N N . PRO A 1 123 ? -0.986 0.556 4.222 1.00 97.69 123 PRO A N 1
ATOM 976 C CA . PRO A 1 123 ? -1.387 1.949 4.419 1.00 97.69 123 PRO A CA 1
ATOM 977 C C . PRO A 1 123 ? -2.885 2.127 4.708 1.00 97.69 123 PRO A C 1
ATOM 979 O O . PRO A 1 123 ? -3.248 2.905 5.585 1.00 97.69 123 PRO A O 1
ATOM 982 N N . THR A 1 124 ? -3.768 1.390 4.032 1.00 98.25 124 THR A N 1
ATOM 983 C CA . THR A 1 124 ? -5.216 1.448 4.272 1.00 98.25 124 THR A CA 1
ATOM 984 C C . THR A 1 124 ? -5.563 0.962 5.677 1.00 98.25 124 THR A C 1
ATOM 986 O O . THR A 1 124 ? -6.332 1.635 6.361 1.00 98.25 124 THR A O 1
ATOM 989 N N . GLU A 1 125 ? -4.986 -0.144 6.160 1.00 97.94 125 GLU A N 1
ATOM 990 C CA . GLU A 1 125 ? -5.169 -0.568 7.557 1.00 97.94 125 GLU A CA 1
ATOM 991 C C . GLU A 1 125 ? -4.651 0.479 8.539 1.00 97.94 125 GLU A C 1
ATOM 993 O O . GLU A 1 125 ? -5.334 0.786 9.516 1.00 97.94 125 GLU A O 1
ATOM 998 N N . PHE A 1 126 ? -3.479 1.059 8.260 1.00 97.56 126 PHE A N 1
ATOM 999 C CA . PHE A 1 126 ? -2.915 2.121 9.084 1.00 97.56 126 PHE A CA 1
ATOM 1000 C C . PHE A 1 126 ? -3.905 3.282 9.220 1.00 97.56 126 PHE A C 1
ATOM 1002 O O . PHE A 1 126 ? -4.262 3.608 10.341 1.00 97.56 126 PHE A O 1
ATOM 1009 N N . LEU A 1 127 ? -4.451 3.797 8.113 1.00 97.88 127 LEU A N 1
ATOM 1010 C CA . LEU A 1 127 ? -5.390 4.932 8.083 1.00 97.88 127 LEU A CA 1
ATOM 1011 C C . LEU A 1 127 ? -6.747 4.688 8.776 1.00 97.88 127 LEU A C 1
ATOM 1013 O O . LEU A 1 127 ? -7.481 5.642 9.052 1.00 97.88 127 LEU A O 1
ATOM 1017 N N . HIS A 1 128 ? -7.123 3.431 9.018 1.00 98.12 128 HIS A N 1
ATOM 1018 C CA . HIS A 1 128 ? -8.445 3.078 9.549 1.00 98.12 128 HIS A CA 1
ATOM 1019 C C . HIS A 1 128 ? -8.420 2.545 10.988 1.00 98.12 128 HIS A C 1
ATOM 1021 O O . HIS A 1 128 ? -9.481 2.394 11.596 1.00 98.12 128 HIS A O 1
ATOM 1027 N N . ILE A 1 129 ? -7.246 2.257 11.564 1.00 96.81 129 ILE A N 1
ATOM 1028 C CA . ILE A 1 129 ? -7.146 1.543 12.844 1.00 96.81 129 ILE A CA 1
ATOM 1029 C C . ILE A 1 129 ? -6.382 2.367 13.887 1.00 96.81 129 ILE A C 1
ATOM 1031 O O . ILE A 1 129 ? -5.152 2.407 13.933 1.00 96.81 129 ILE A O 1
ATOM 1035 N N . ALA A 1 130 ? -7.137 2.940 14.831 1.00 96.00 130 ALA A N 1
ATOM 1036 C CA . ALA A 1 130 ? -6.621 3.837 15.871 1.00 96.00 130 ALA A CA 1
ATOM 1037 C C . ALA A 1 130 ? -5.530 3.220 16.764 1.00 96.00 130 ALA A C 1
ATOM 1039 O O . ALA A 1 130 ? -4.708 3.939 17.335 1.00 96.00 130 ALA A O 1
ATOM 1040 N N . THR A 1 131 ? -5.517 1.893 16.918 1.00 94.12 131 THR A N 1
ATOM 1041 C CA . THR A 1 131 ? -4.477 1.198 17.688 1.00 94.12 131 THR A CA 1
ATOM 1042 C C . THR A 1 131 ? -3.092 1.442 17.091 1.00 94.12 131 THR A C 1
ATOM 1044 O O . THR A 1 131 ? -2.155 1.686 17.851 1.00 94.12 131 THR A O 1
ATOM 1047 N N . TYR A 1 132 ? -2.964 1.449 15.760 1.00 93.69 132 TYR A N 1
ATOM 1048 C CA . TYR A 1 132 ? -1.681 1.660 15.089 1.00 93.69 132 TYR A CA 1
ATOM 1049 C C . TYR A 1 132 ? -1.235 3.122 15.132 1.00 93.69 132 TYR A C 1
ATOM 1051 O O . TYR A 1 132 ? -0.046 3.379 15.296 1.00 93.69 132 TYR A O 1
ATOM 1059 N N . HIS A 1 133 ? -2.164 4.084 15.137 1.00 94.81 133 HIS A N 1
ATOM 1060 C CA . HIS A 1 133 ? -1.821 5.495 15.367 1.00 94.81 133 HIS A CA 1
ATOM 1061 C C . HIS A 1 133 ? -1.176 5.701 16.750 1.00 94.81 133 HIS A C 1
ATOM 1063 O O . HIS A 1 133 ? -0.099 6.275 16.874 1.00 94.81 133 HIS A O 1
ATOM 1069 N N . ARG A 1 134 ? -1.756 5.117 17.806 1.00 91.19 134 ARG A N 1
ATOM 1070 C CA . ARG A 1 134 ? -1.166 5.198 19.157 1.00 91.19 134 ARG A CA 1
ATOM 1071 C C . ARG A 1 134 ? 0.179 4.484 19.265 1.00 91.19 134 ARG A C 1
ATOM 1073 O O . ARG A 1 134 ? 1.013 4.854 20.088 1.00 91.19 134 ARG A O 1
ATOM 1080 N N . GLN A 1 135 ? 0.372 3.405 18.508 1.00 89.94 135 GLN A N 1
ATOM 1081 C CA . GLN A 1 135 ? 1.627 2.656 18.510 1.00 89.94 135 GLN A CA 1
ATOM 1082 C C . GLN A 1 135 ? 2.734 3.409 17.775 1.00 89.94 135 GLN A C 1
ATOM 1084 O O . GLN A 1 135 ? 3.851 3.456 18.286 1.00 89.94 135 GLN A O 1
ATOM 1089 N N . ILE A 1 136 ? 2.442 4.012 16.619 1.00 89.75 136 ILE A N 1
ATOM 1090 C CA . ILE A 1 136 ? 3.434 4.780 15.860 1.00 89.75 136 ILE A CA 1
ATOM 1091 C C . ILE A 1 136 ? 3.832 6.068 16.596 1.00 89.75 136 ILE A C 1
ATOM 1093 O O . ILE A 1 136 ? 5.005 6.426 16.585 1.00 89.75 136 ILE A O 1
ATOM 1097 N N . GLU A 1 137 ? 2.912 6.707 17.327 1.00 87.69 137 GLU A N 1
ATOM 1098 C CA . GLU A 1 137 ? 3.217 7.841 18.217 1.00 87.69 137 GLU A CA 1
ATOM 1099 C C . GLU A 1 137 ? 4.229 7.463 19.311 1.00 87.69 137 GLU A C 1
ATOM 1101 O O . GLU A 1 137 ? 5.121 8.240 19.650 1.00 87.69 137 GLU A O 1
ATOM 1106 N N . GLN A 1 138 ? 4.151 6.235 19.839 1.00 83.88 138 GLN A N 1
ATOM 1107 C CA . GLN A 1 138 ? 5.124 5.729 20.817 1.00 83.88 138 GLN A CA 1
ATOM 1108 C C . GLN A 1 138 ? 6.517 5.497 20.214 1.00 83.88 138 GLN A C 1
ATOM 1110 O O . GLN A 1 138 ? 7.484 5.391 20.969 1.00 83.88 138 GLN A O 1
ATOM 1115 N N . GLN A 1 139 ? 6.633 5.435 18.882 1.00 75.06 139 GLN A N 1
ATOM 1116 C CA . GLN A 1 139 ? 7.913 5.370 18.167 1.00 75.06 139 GLN A CA 1
ATOM 1117 C C . GLN A 1 139 ? 8.552 6.758 17.974 1.00 75.06 139 GLN A C 1
ATOM 1119 O O . GLN A 1 139 ? 9.586 6.871 17.321 1.00 75.06 139 GLN A O 1
ATOM 1124 N N . GLY A 1 140 ? 7.966 7.819 18.544 1.00 77.19 140 GLY A N 1
ATOM 1125 C CA . GLY A 1 140 ? 8.529 9.165 18.538 1.00 77.19 140 GLY A CA 1
ATOM 1126 C C . GLY A 1 140 ? 8.103 9.983 17.320 1.00 77.19 140 GLY A C 1
ATOM 1127 O O . GLY A 1 140 ? 6.922 10.114 17.017 1.00 77.19 140 GLY A O 1
ATOM 1128 N N . SER A 1 141 ? 9.067 10.593 16.630 1.00 86.38 141 SER A N 1
ATOM 1129 C CA . SER A 1 141 ? 8.823 11.624 15.611 1.00 86.38 141 SER A CA 1
ATOM 1130 C C . SER A 1 141 ? 8.631 11.088 14.185 1.00 86.38 141 SER A C 1
ATOM 1132 O O . SER A 1 141 ? 8.703 11.867 13.234 1.00 86.38 141 SER A O 1
ATOM 1134 N N . LEU A 1 142 ? 8.370 9.788 14.001 1.00 91.00 142 LEU A N 1
ATOM 1135 C CA . LEU A 1 142 ? 8.317 9.152 12.676 1.00 91.00 142 LEU A CA 1
ATOM 1136 C C . LEU A 1 142 ? 7.289 9.804 11.736 1.00 91.00 142 LEU A C 1
ATOM 1138 O O . LEU A 1 142 ? 7.629 10.180 10.614 1.00 91.00 142 LEU A O 1
ATOM 1142 N N . VAL A 1 143 ? 6.048 9.989 12.201 1.00 92.69 143 VAL A N 1
ATOM 1143 C CA . VAL A 1 143 ? 4.976 10.632 11.415 1.00 92.69 143 VAL A CA 1
ATOM 1144 C C . VAL A 1 143 ? 5.327 12.088 11.102 1.00 92.69 143 VAL A C 1
ATOM 1146 O O . VAL A 1 143 ? 5.179 12.533 9.965 1.00 92.69 143 VAL A O 1
ATOM 1149 N N . LEU A 1 144 ? 5.881 12.816 12.077 1.00 93.50 144 LEU A N 1
ATOM 1150 C CA . LEU A 1 144 ? 6.326 14.199 11.897 1.00 93.50 144 LEU A CA 1
ATOM 1151 C C . LEU A 1 144 ? 7.434 14.309 10.836 1.00 93.50 144 LEU A C 1
ATOM 1153 O O . LEU A 1 144 ? 7.410 15.209 9.994 1.00 93.50 144 LEU A O 1
ATOM 1157 N N . ALA A 1 145 ? 8.393 13.384 10.850 1.00 94.31 145 ALA A N 1
ATOM 1158 C CA . ALA A 1 145 ? 9.469 13.322 9.870 1.00 94.31 145 ALA A CA 1
ATOM 1159 C C . ALA A 1 145 ? 8.950 12.946 8.468 1.00 94.31 145 ALA A C 1
ATOM 1161 O O . ALA A 1 145 ? 9.427 13.497 7.467 1.00 94.31 145 ALA A O 1
ATOM 1162 N N . ALA A 1 146 ? 7.949 12.062 8.380 1.00 95.12 146 ALA A N 1
ATOM 1163 C CA . ALA A 1 146 ? 7.296 11.699 7.124 1.00 95.12 146 ALA A CA 1
ATOM 1164 C C . ALA A 1 146 ? 6.548 12.900 6.524 1.00 95.12 146 ALA A C 1
ATOM 1166 O O . ALA A 1 146 ? 6.802 13.259 5.370 1.00 95.12 146 ALA A O 1
ATOM 1167 N N . ALA A 1 147 ? 5.743 13.594 7.336 1.00 95.00 147 ALA A N 1
ATOM 1168 C CA . ALA A 1 147 ? 5.029 14.809 6.946 1.00 95.00 147 ALA A CA 1
ATOM 1169 C C . ALA A 1 147 ? 5.988 15.916 6.483 1.00 95.00 147 ALA A C 1
ATOM 1171 O O . ALA A 1 147 ? 5.783 16.516 5.430 1.00 95.00 147 ALA A O 1
ATOM 1172 N N . HIS A 1 148 ? 7.087 16.147 7.209 1.00 95.62 148 HIS A N 1
ATOM 1173 C CA . HIS A 1 148 ? 8.106 17.119 6.805 1.00 95.62 148 HIS A CA 1
ATOM 1174 C C . HIS A 1 148 ? 8.767 16.752 5.467 1.00 95.62 148 HIS A C 1
ATOM 1176 O O . HIS A 1 148 ? 8.972 17.613 4.612 1.00 95.62 148 HIS A O 1
ATOM 1182 N N . THR A 1 149 ? 9.086 15.473 5.259 1.00 96.06 149 THR A N 1
ATOM 1183 C CA . THR A 1 149 ? 9.687 15.002 4.004 1.00 96.06 149 THR A CA 1
ATOM 1184 C C . THR A 1 149 ? 8.718 15.162 2.829 1.00 96.06 149 THR A C 1
ATOM 1186 O O . THR A 1 149 ? 9.136 15.645 1.777 1.00 96.06 149 THR A O 1
ATOM 1189 N N . ALA A 1 150 ? 7.436 14.828 3.013 1.00 94.69 150 ALA A N 1
ATOM 1190 C CA . ALA A 1 150 ? 6.398 15.010 1.999 1.00 94.69 150 ALA A CA 1
ATOM 1191 C C . ALA A 1 150 ? 6.179 16.495 1.674 1.00 94.69 150 ALA A C 1
ATOM 1193 O O . ALA A 1 150 ? 6.188 16.872 0.503 1.00 94.69 150 ALA A O 1
ATOM 1194 N N . ALA A 1 151 ? 6.098 17.348 2.699 1.00 94.94 151 ALA A N 1
ATOM 1195 C CA . ALA A 1 151 ? 5.990 18.794 2.538 1.00 94.94 151 ALA A CA 1
ATOM 1196 C C . ALA A 1 151 ? 7.174 19.371 1.756 1.00 94.94 151 ALA A C 1
ATOM 1198 O O . ALA A 1 151 ? 6.978 20.114 0.804 1.00 94.94 151 ALA A O 1
ATOM 1199 N N . ARG A 1 152 ? 8.408 18.972 2.087 1.00 95.44 152 ARG A N 1
ATOM 1200 C CA . ARG A 1 152 ? 9.611 19.419 1.372 1.00 95.44 152 ARG A CA 1
ATOM 1201 C C . ARG A 1 152 ? 9.588 19.044 -0.111 1.00 95.44 152 ARG A C 1
ATOM 1203 O O . ARG A 1 152 ? 9.970 19.864 -0.943 1.00 95.44 152 ARG A O 1
ATOM 1210 N N . VAL A 1 153 ? 9.195 17.811 -0.442 1.00 94.56 153 VAL A N 1
ATOM 1211 C CA . VAL A 1 153 ? 9.110 17.350 -1.841 1.00 94.56 153 VAL A CA 1
ATOM 1212 C C . VAL A 1 153 ? 8.037 18.130 -2.596 1.00 94.56 153 VAL A C 1
ATOM 1214 O O . VAL A 1 153 ? 8.310 18.616 -3.691 1.00 94.56 153 VAL A O 1
ATOM 1217 N N . ARG A 1 154 ? 6.864 18.319 -1.984 1.00 91.25 154 ARG A N 1
ATOM 1218 C CA . ARG A 1 154 ? 5.766 19.097 -2.562 1.00 91.25 154 ARG A CA 1
ATOM 1219 C C . ARG A 1 154 ? 6.153 20.555 -2.799 1.00 91.25 154 ARG A C 1
ATOM 1221 O O . ARG A 1 154 ? 6.104 20.999 -3.937 1.00 91.25 154 ARG A O 1
ATOM 1228 N N . SER A 1 155 ? 6.654 21.243 -1.775 1.00 91.38 155 SER A N 1
ATOM 1229 C CA . SER A 1 155 ? 7.079 22.644 -1.858 1.00 91.38 155 SER A CA 1
ATOM 1230 C C . SER A 1 155 ? 8.171 22.884 -2.897 1.00 91.38 155 SER A C 1
ATOM 1232 O O . SER A 1 155 ? 8.238 23.951 -3.500 1.00 91.38 155 SER A O 1
ATOM 1234 N N . LYS A 1 156 ? 9.038 21.893 -3.147 1.00 91.25 156 LYS A N 1
ATOM 1235 C CA . LYS A 1 156 ? 10.024 21.967 -4.233 1.00 91.25 156 LYS A CA 1
ATOM 1236 C C . LYS A 1 156 ? 9.365 21.926 -5.619 1.00 91.25 156 LYS A C 1
ATOM 1238 O O . LYS A 1 156 ? 9.916 22.502 -6.553 1.00 91.25 156 LYS A O 1
ATOM 1243 N N . ALA A 1 157 ? 8.243 21.225 -5.760 1.00 87.38 157 ALA A N 1
ATOM 1244 C CA . ALA A 1 157 ? 7.534 21.054 -7.024 1.00 87.38 157 ALA A CA 1
ATOM 1245 C C . ALA A 1 157 ? 6.580 22.218 -7.335 1.00 87.38 157 ALA A C 1
ATOM 1247 O O . ALA A 1 157 ? 6.528 22.655 -8.482 1.00 87.38 157 ALA A O 1
ATOM 1248 N N . ASP A 1 158 ? 5.846 22.724 -6.339 1.00 88.25 158 ASP A N 1
ATOM 1249 C CA . ASP A 1 158 ? 4.796 23.740 -6.527 1.00 88.25 158 ASP A CA 1
ATOM 1250 C C . ASP A 1 158 ? 5.147 25.132 -5.963 1.00 88.25 158 ASP A C 1
ATOM 1252 O O . ASP A 1 158 ? 4.423 26.096 -6.210 1.00 88.25 158 ASP A O 1
ATOM 1256 N N . GLY A 1 159 ? 6.268 25.263 -5.247 1.00 89.31 159 GLY A N 1
ATOM 1257 C CA . GLY A 1 159 ? 6.708 26.518 -4.637 1.00 89.31 159 GLY A CA 1
ATOM 1258 C C . GLY A 1 159 ? 5.993 26.879 -3.331 1.00 89.31 159 GLY A C 1
ATOM 1259 O O . GLY A 1 159 ? 6.165 28.000 -2.852 1.00 89.31 159 GLY A O 1
ATOM 1260 N N . SER A 1 160 ? 5.199 25.972 -2.749 1.00 91.25 160 SER A N 1
ATOM 1261 C CA . SER A 1 160 ? 4.511 26.212 -1.477 1.00 91.25 160 SER A CA 1
ATOM 1262 C C . SER A 1 160 ? 5.481 26.389 -0.299 1.00 91.25 160 SER A C 1
ATOM 1264 O O . SER A 1 160 ? 6.654 26.010 -0.349 1.00 91.25 160 SER A O 1
ATOM 1266 N N . VAL A 1 161 ? 4.992 26.935 0.817 1.00 94.88 161 VAL A N 1
ATOM 1267 C CA . VAL A 1 161 ? 5.783 27.048 2.049 1.00 94.88 161 VAL A CA 1
ATOM 1268 C C . VAL A 1 161 ? 5.814 25.696 2.772 1.00 94.88 161 VAL A C 1
ATOM 1270 O O . VAL A 1 161 ? 4.771 25.139 3.125 1.00 94.88 161 VAL A O 1
ATOM 1273 N N . ILE A 1 162 ? 7.020 25.177 3.043 1.00 95.50 162 ILE A N 1
ATOM 1274 C CA . ILE A 1 162 ? 7.225 23.859 3.684 1.00 95.50 162 ILE A CA 1
ATOM 1275 C C . ILE A 1 162 ? 6.517 23.779 5.042 1.00 95.50 162 ILE A C 1
ATOM 1277 O O . ILE A 1 162 ? 5.919 22.755 5.363 1.00 95.50 162 ILE A O 1
ATOM 1281 N N . ALA A 1 163 ? 6.592 24.843 5.848 1.00 96.38 163 ALA A N 1
ATOM 1282 C CA . ALA A 1 163 ? 5.998 24.873 7.183 1.00 96.38 163 ALA A CA 1
ATOM 1283 C C . ALA A 1 163 ? 4.467 24.738 7.134 1.00 96.38 163 ALA A C 1
ATOM 1285 O O . ALA A 1 163 ? 3.933 23.852 7.796 1.00 96.38 163 ALA A O 1
ATOM 1286 N N . GLU A 1 164 ? 3.804 25.540 6.296 1.00 95.44 164 GLU A N 1
ATOM 1287 C CA . GLU A 1 164 ? 2.347 25.520 6.098 1.00 95.44 164 GLU A CA 1
ATOM 1288 C C . GLU A 1 164 ? 1.884 24.181 5.513 1.00 95.44 164 GLU A C 1
ATOM 1290 O O . GLU A 1 164 ? 0.936 23.572 5.998 1.00 95.44 164 GLU A O 1
ATOM 1295 N N . THR A 1 165 ? 2.615 23.663 4.522 1.00 93.75 165 THR A N 1
ATOM 1296 C CA . THR A 1 165 ? 2.306 22.369 3.895 1.00 93.75 165 THR A CA 1
ATOM 1297 C C . THR A 1 165 ? 2.429 21.222 4.898 1.00 93.75 165 THR A C 1
ATOM 1299 O O . THR A 1 165 ? 1.600 20.315 4.922 1.00 93.75 165 THR A O 1
ATOM 1302 N N . LYS A 1 166 ? 3.462 21.248 5.747 1.00 95.88 166 LYS A N 1
ATOM 1303 C CA . LYS A 1 166 ? 3.652 20.252 6.806 1.00 95.88 166 LYS A CA 1
ATOM 1304 C C . LYS A 1 166 ? 2.522 20.321 7.830 1.00 95.88 166 LYS A C 1
ATOM 1306 O O . LYS A 1 166 ? 1.999 19.278 8.202 1.00 95.88 166 LYS A O 1
ATOM 1311 N N . GLU A 1 167 ? 2.172 21.518 8.293 1.00 96.62 167 GLU A N 1
ATOM 1312 C CA . GLU A 1 167 ? 1.074 21.725 9.243 1.00 96.62 167 GLU A CA 1
ATOM 1313 C C . GLU A 1 167 ? -0.255 21.222 8.673 1.00 96.62 167 GLU A C 1
ATOM 1315 O O . GLU A 1 167 ? -0.957 20.468 9.336 1.00 96.62 167 GLU A O 1
ATOM 1320 N N . GLN A 1 168 ? -0.539 21.516 7.404 1.00 95.38 168 GLN A N 1
ATOM 1321 C CA . GLN A 1 168 ? -1.727 21.017 6.717 1.00 95.38 168 GLN A CA 1
ATOM 1322 C C . GLN A 1 168 ? -1.781 19.479 6.668 1.00 95.38 168 GLN A C 1
ATOM 1324 O O . GLN A 1 168 ? -2.821 18.895 6.964 1.00 95.38 168 GLN A O 1
ATOM 1329 N N . ILE A 1 169 ? -0.664 18.816 6.339 1.00 95.12 169 ILE A N 1
ATOM 1330 C CA . ILE A 1 169 ? -0.582 17.344 6.331 1.00 95.12 169 ILE A CA 1
ATOM 1331 C C . ILE A 1 169 ? -0.841 16.768 7.731 1.00 95.12 169 ILE A C 1
ATOM 1333 O O . ILE A 1 169 ? -1.525 15.753 7.852 1.00 95.12 169 ILE A O 1
ATOM 1337 N N . LEU A 1 170 ? -0.302 17.399 8.779 1.00 95.88 170 LEU A N 1
ATOM 1338 C CA . LEU A 1 170 ? -0.506 16.957 10.160 1.00 95.88 170 LEU A CA 1
ATOM 1339 C C . LEU A 1 170 ? -1.962 17.134 10.599 1.00 95.88 170 LEU A C 1
ATOM 1341 O O . LEU A 1 170 ? -2.528 16.189 11.135 1.00 95.88 170 LEU A O 1
ATOM 1345 N N . ASN A 1 171 ? -2.591 18.266 10.272 1.00 97.19 171 ASN A N 1
ATOM 1346 C CA . ASN A 1 171 ? -4.004 18.506 10.575 1.00 97.19 171 ASN A CA 1
ATOM 1347 C C . ASN A 1 171 ? -4.908 17.440 9.932 1.00 97.19 171 ASN A C 1
ATOM 1349 O O . ASN A 1 171 ? -5.790 16.892 10.587 1.00 97.19 171 ASN A O 1
ATOM 1353 N N . TRP A 1 172 ? -4.649 17.061 8.675 1.00 97.19 172 TRP A N 1
ATOM 1354 C CA . TRP A 1 172 ? -5.370 15.947 8.049 1.00 97.19 172 TRP A CA 1
ATOM 1355 C C . TRP A 1 172 ? -5.103 14.601 8.738 1.00 97.19 172 TRP A C 1
ATOM 1357 O O . TRP A 1 172 ? -6.005 13.768 8.836 1.00 97.19 172 TRP A O 1
ATOM 1367 N N . GLY A 1 173 ? -3.879 14.377 9.223 1.00 96.00 173 GLY A N 1
ATOM 1368 C CA . GLY A 1 173 ? -3.528 13.204 10.026 1.00 96.00 173 GLY A CA 1
ATOM 1369 C C . GLY A 1 173 ? -4.296 13.135 11.351 1.00 96.00 173 GLY A C 1
ATOM 1370 O O . GLY A 1 173 ? -4.769 12.059 11.731 1.00 96.00 173 GLY A O 1
ATOM 1371 N N . ASP A 1 174 ? -4.491 14.275 12.011 1.00 96.50 174 ASP A N 1
ATOM 1372 C CA . ASP A 1 174 ? -5.285 14.387 13.237 1.00 96.50 174 ASP A CA 1
ATOM 1373 C C . ASP A 1 174 ? -6.765 14.082 12.954 1.00 96.50 174 ASP A C 1
ATOM 1375 O O . ASP A 1 174 ? -7.354 13.229 13.619 1.00 96.50 174 ASP A O 1
ATOM 1379 N N . GLU A 1 175 ? -7.344 14.639 11.884 1.00 96.94 175 GLU A N 1
ATOM 1380 C CA . GLU A 1 175 ? -8.715 14.327 11.441 1.00 96.94 175 GLU A CA 1
ATOM 1381 C C . GLU A 1 175 ? -8.906 12.831 11.105 1.00 96.94 175 GLU A C 1
ATOM 1383 O O . GLU A 1 175 ? -9.972 12.239 11.313 1.00 96.94 175 GLU A O 1
ATOM 1388 N N . ILE A 1 176 ? -7.890 12.175 10.536 1.00 97.06 176 ILE A N 1
ATOM 1389 C CA . ILE A 1 176 ? -7.886 10.719 10.298 1.00 97.06 176 ILE A CA 1
ATOM 1390 C C . ILE A 1 176 ? -7.840 9.949 11.612 1.00 97.06 176 ILE A C 1
ATOM 1392 O O . ILE A 1 176 ? -8.589 8.984 11.791 1.00 97.06 176 ILE A O 1
ATOM 1396 N N . THR A 1 177 ? -7.030 10.407 12.559 1.00 97.06 177 THR A N 1
ATOM 1397 C CA . THR A 1 177 ? -6.946 9.806 13.887 1.00 97.06 177 THR A CA 1
ATOM 1398 C C . THR A 1 177 ? -8.261 9.908 14.645 1.00 97.06 177 THR A C 1
ATOM 1400 O O . THR A 1 177 ? -8.699 8.912 15.222 1.00 97.06 177 THR A O 1
ATOM 1403 N N . GLU A 1 178 ? -8.936 11.051 14.587 1.00 97.19 178 GLU A N 1
ATOM 1404 C CA . GLU A 1 178 ? -10.257 11.233 15.183 1.00 97.19 178 GLU A CA 1
ATOM 1405 C C . GLU A 1 178 ? -11.294 10.275 14.587 1.00 97.19 178 GLU A C 1
ATOM 1407 O O . GLU A 1 178 ? -12.036 9.638 15.335 1.00 97.19 178 GLU A O 1
ATOM 1412 N N . MET A 1 179 ? -11.318 10.092 13.262 1.00 97.25 179 MET A N 1
ATOM 1413 C CA . MET A 1 179 ? -12.248 9.142 12.635 1.00 97.25 179 MET A CA 1
ATOM 1414 C C . MET A 1 179 ? -11.954 7.686 12.992 1.00 97.25 179 MET A C 1
ATOM 1416 O O . MET A 1 179 ? -12.885 6.920 13.254 1.00 97.25 179 MET A O 1
ATOM 1420 N N . ALA A 1 180 ? -10.682 7.299 13.067 1.00 97.75 180 ALA A N 1
ATOM 1421 C CA . ALA A 1 180 ? -10.313 5.953 13.489 1.00 97.75 180 ALA A CA 1
ATOM 1422 C C . ALA A 1 180 ? -10.717 5.704 14.955 1.00 97.75 180 ALA A C 1
ATOM 1424 O O . ALA A 1 180 ? -11.152 4.608 15.319 1.00 97.75 180 ALA A O 1
ATOM 1425 N N . GLN A 1 181 ? -10.588 6.722 15.815 1.00 97.44 181 GLN A N 1
ATOM 1426 C CA . GLN A 1 181 ? -11.005 6.658 17.216 1.00 97.44 181 GLN A CA 1
ATOM 1427 C C . GLN A 1 181 ? -12.529 6.618 17.373 1.00 97.44 181 GLN A C 1
ATOM 1429 O O . GLN A 1 181 ? -13.026 5.863 18.212 1.00 97.44 181 GLN A O 1
ATOM 1434 N N . ASP A 1 182 ? -13.258 7.391 16.567 1.00 96.75 182 ASP A N 1
ATOM 1435 C CA . ASP A 1 182 ? -14.720 7.382 16.487 1.00 96.75 182 ASP A CA 1
ATOM 1436 C C . ASP A 1 182 ? -15.234 5.977 16.149 1.00 96.75 182 ASP A C 1
ATOM 1438 O O . ASP A 1 182 ? -15.996 5.394 16.925 1.00 96.75 182 ASP A O 1
ATOM 1442 N N . PHE A 1 183 ? -14.707 5.363 15.083 1.00 97.69 183 PHE A N 1
ATOM 1443 C CA . PHE A 1 183 ? -15.014 3.974 14.738 1.00 97.69 183 PHE A CA 1
ATOM 1444 C C . PHE A 1 183 ? -14.642 3.005 15.872 1.00 97.69 183 PHE A C 1
ATOM 1446 O O . PHE A 1 183 ? -15.458 2.184 16.286 1.00 97.69 183 PHE A O 1
ATOM 1453 N N . ALA A 1 184 ? -13.441 3.119 16.449 1.00 96.31 184 ALA A N 1
ATOM 1454 C CA . ALA A 1 184 ? -13.013 2.237 17.537 1.00 96.31 184 ALA A CA 1
ATOM 1455 C C . ALA A 1 184 ? -13.893 2.352 18.796 1.00 96.31 184 ALA A C 1
ATOM 1457 O O . ALA A 1 184 ? -13.991 1.399 19.576 1.00 96.31 184 ALA A O 1
ATOM 1458 N N . LYS A 1 185 ? -14.515 3.512 19.034 1.00 95.38 185 LYS A N 1
ATOM 1459 C CA . LYS A 1 185 ? -15.417 3.755 20.164 1.00 95.38 185 LYS A CA 1
ATOM 1460 C C . LYS A 1 185 ? -16.832 3.266 19.870 1.00 95.38 185 LYS A C 1
ATOM 1462 O O . LYS A 1 185 ? -17.396 2.560 20.706 1.00 95.38 185 LYS A O 1
ATOM 1467 N N . ASN A 1 186 ? -17.370 3.636 18.713 1.00 94.81 186 ASN A N 1
ATOM 1468 C CA . ASN A 1 186 ? -18.790 3.520 18.391 1.00 94.81 186 ASN A CA 1
ATOM 1469 C C . ASN A 1 186 ? -19.115 2.281 17.533 1.00 94.81 186 ASN A C 1
ATOM 1471 O O . ASN A 1 186 ? -20.212 1.743 17.630 1.00 94.81 186 ASN A O 1
ATOM 1475 N N . GLY A 1 187 ? -18.146 1.745 16.788 1.00 92.44 187 GLY A N 1
ATOM 1476 C CA . GLY A 1 187 ? -18.290 0.548 15.949 1.00 92.44 187 GLY A CA 1
ATOM 1477 C C . GLY A 1 187 ? -18.203 -0.791 16.695 1.00 92.44 187 GLY A C 1
ATOM 1478 O O . GLY A 1 187 ? -18.303 -1.846 16.077 1.00 92.44 187 GLY A O 1
ATOM 1479 N N . LYS A 1 188 ? -18.030 -0.799 18.025 1.00 89.31 188 LYS A N 1
ATOM 1480 C CA . LYS A 1 188 ? -17.820 -2.034 18.817 1.00 89.31 188 LYS A CA 1
ATOM 1481 C C . LYS A 1 188 ? -18.990 -3.019 18.787 1.00 89.31 188 LYS A C 1
ATOM 1483 O O . LYS A 1 188 ? -18.783 -4.202 19.037 1.00 89.31 188 LYS A O 1
ATOM 1488 N N . ASN A 1 189 ? -20.196 -2.516 18.536 1.00 90.56 189 ASN A N 1
ATOM 1489 C CA . ASN A 1 189 ? -21.422 -3.313 18.507 1.00 90.56 189 ASN A CA 1
ATOM 1490 C C . ASN A 1 189 ? -21.745 -3.849 17.106 1.00 90.56 189 ASN A C 1
ATOM 1492 O O . ASN A 1 189 ? -22.754 -4.532 16.943 1.00 90.56 189 ASN A O 1
ATOM 1496 N N . LEU A 1 190 ? -20.920 -3.535 16.101 1.00 94.75 190 LEU A N 1
ATOM 1497 C CA . LEU A 1 190 ? -21.102 -4.073 14.761 1.00 94.75 190 LEU A CA 1
ATOM 1498 C C . LEU A 1 190 ? -20.879 -5.596 14.759 1.00 94.75 190 LEU A C 1
ATOM 1500 O O . LEU A 1 190 ? -20.006 -6.092 15.485 1.00 94.75 190 LEU A O 1
ATOM 1504 N N . PRO A 1 191 ? -21.631 -6.352 13.937 1.00 95.31 191 PRO A N 1
ATOM 1505 C CA . PRO A 1 191 ? -21.383 -7.774 13.750 1.00 95.31 191 PRO A CA 1
ATOM 1506 C C . PRO A 1 191 ? -19.961 -8.019 13.231 1.00 95.31 191 PRO A C 1
ATOM 1508 O O . PRO A 1 191 ? -19.432 -7.254 12.423 1.00 95.31 191 PRO A O 1
ATOM 1511 N N . LYS A 1 192 ? -19.332 -9.102 13.690 1.00 93.00 192 LYS A N 1
ATOM 1512 C CA . LYS A 1 192 ? -17.970 -9.458 13.279 1.00 93.00 192 LYS A CA 1
ATOM 1513 C C . LYS A 1 192 ? -17.988 -10.241 11.970 1.00 93.00 192 LYS A C 1
ATOM 1515 O O . LYS A 1 192 ? -18.755 -11.193 11.827 1.00 93.00 192 LYS A O 1
ATOM 1520 N N . LEU A 1 193 ? -17.065 -9.912 11.067 1.00 94.19 193 LEU A N 1
ATOM 1521 C CA . LEU A 1 193 ? -16.858 -10.622 9.795 1.00 94.19 193 LEU A CA 1
ATOM 1522 C C . LEU A 1 193 ? -16.349 -12.066 9.979 1.00 94.19 193 LEU A C 1
ATOM 1524 O O . LEU A 1 193 ? -16.382 -12.854 9.036 1.00 94.19 193 LEU A O 1
ATOM 1528 N N . SER A 1 194 ? -15.891 -12.448 11.178 1.00 87.50 194 SER A N 1
ATOM 1529 C CA . SER A 1 194 ? -15.574 -13.845 11.521 1.00 87.50 194 SER A CA 1
ATOM 1530 C C . SER A 1 194 ? -16.796 -14.760 11.444 1.00 87.50 194 SER A C 1
ATOM 1532 O O . SER A 1 194 ? -16.667 -15.907 11.026 1.00 87.50 194 SER A O 1
ATOM 1534 N N . ASP A 1 195 ? -17.967 -14.236 11.809 1.00 88.56 195 ASP A N 1
ATOM 1535 C CA . ASP A 1 195 ? -19.180 -15.029 12.045 1.00 88.56 195 ASP A CA 1
ATOM 1536 C C . ASP A 1 195 ? -20.363 -14.587 11.171 1.00 88.56 195 ASP A C 1
ATOM 1538 O O . ASP A 1 195 ? -21.411 -15.229 11.165 1.00 88.56 195 ASP A O 1
ATOM 1542 N N . THR A 1 196 ? -20.214 -13.476 10.445 1.00 92.69 196 THR A N 1
ATOM 1543 C CA . THR A 1 196 ? -21.301 -12.811 9.720 1.00 92.69 196 THR A CA 1
ATOM 1544 C C . THR A 1 196 ? -20.908 -12.569 8.261 1.00 92.69 196 THR A C 1
ATOM 1546 O O . THR A 1 196 ? -19.797 -12.090 8.011 1.00 92.69 196 THR A O 1
ATOM 1549 N N . PRO A 1 197 ? -21.795 -12.842 7.285 1.00 94.38 197 PRO A N 1
ATOM 1550 C CA . PRO A 1 197 ? -21.554 -12.493 5.890 1.00 94.38 197 PRO A CA 1
ATOM 1551 C C . PRO A 1 197 ? -21.294 -10.993 5.709 1.00 94.38 197 PRO A C 1
ATOM 1553 O O . PRO A 1 197 ? -21.943 -10.160 6.341 1.00 94.38 197 PRO A O 1
ATOM 1556 N N . PHE A 1 198 ? -20.398 -10.642 4.782 1.00 96.38 198 PHE A N 1
ATOM 1557 C CA . PHE A 1 198 ? -20.023 -9.248 4.511 1.00 96.38 198 PHE A CA 1
ATOM 1558 C C . PHE A 1 198 ? -21.232 -8.324 4.289 1.00 96.38 198 PHE A C 1
ATOM 1560 O O . PHE A 1 198 ? -21.271 -7.225 4.829 1.00 96.38 198 PHE A O 1
ATOM 1567 N N . GLN A 1 199 ? -22.246 -8.787 3.551 1.00 96.06 199 GLN A N 1
ATOM 1568 C CA . GLN A 1 199 ? -23.437 -7.990 3.233 1.00 96.06 199 GLN A CA 1
ATOM 1569 C C . GLN A 1 199 ? -24.262 -7.606 4.466 1.00 96.06 199 GLN A C 1
ATOM 1571 O O . GLN A 1 199 ? -24.848 -6.527 4.507 1.00 96.06 199 GLN A O 1
ATOM 1576 N N . ASP A 1 200 ? -24.304 -8.462 5.484 1.00 96.38 200 ASP A N 1
ATOM 1577 C CA . ASP A 1 200 ? -25.051 -8.167 6.706 1.00 96.38 200 ASP A CA 1
ATOM 1578 C C . ASP A 1 200 ? -24.267 -7.207 7.609 1.00 96.38 200 ASP A C 1
ATOM 1580 O O . ASP A 1 200 ? -24.856 -6.318 8.224 1.00 96.38 200 ASP A O 1
ATOM 1584 N N . VAL A 1 201 ? -22.931 -7.296 7.603 1.00 97.19 201 VAL A N 1
ATOM 1585 C CA . VAL A 1 201 ? -22.067 -6.280 8.226 1.00 97.19 201 VAL A CA 1
ATOM 1586 C C . VAL A 1 201 ? -22.217 -4.935 7.513 1.00 97.19 201 VAL A C 1
ATOM 1588 O O . VAL A 1 201 ? -22.362 -3.915 8.179 1.00 97.19 201 VAL A O 1
ATOM 1591 N N . ALA A 1 202 ? -22.247 -4.916 6.178 1.00 97.06 202 ALA A N 1
ATOM 1592 C CA . ALA A 1 202 ? -22.439 -3.696 5.396 1.00 97.06 202 ALA A CA 1
ATOM 1593 C C . ALA A 1 202 ? -23.775 -3.005 5.714 1.00 97.06 202 ALA A C 1
ATOM 1595 O O . ALA A 1 202 ? -23.804 -1.793 5.911 1.00 97.06 202 ALA A O 1
ATOM 1596 N N . LYS A 1 203 ? -24.868 -3.768 5.853 1.00 96.69 203 LYS A N 1
ATOM 1597 C CA . LYS A 1 203 ? -26.162 -3.229 6.308 1.00 96.69 203 LYS A CA 1
ATOM 1598 C C . LYS A 1 203 ? -26.073 -2.633 7.711 1.00 96.69 203 LYS A C 1
ATOM 1600 O O . LYS A 1 203 ? -26.479 -1.493 7.901 1.00 96.69 203 LYS A O 1
ATOM 1605 N N . ALA A 1 204 ? -25.491 -3.365 8.662 1.00 97.00 204 ALA A N 1
ATOM 1606 C CA . ALA A 1 204 ? -25.328 -2.876 10.030 1.00 97.00 204 ALA A CA 1
ATOM 1607 C C . ALA A 1 204 ? -24.468 -1.601 10.094 1.00 97.00 204 ALA A C 1
ATOM 1609 O O . ALA A 1 204 ? -24.747 -0.701 10.882 1.00 97.00 204 ALA A O 1
ATOM 1610 N N . VAL A 1 205 ? -23.441 -1.497 9.244 1.00 97.25 205 VAL A N 1
ATOM 1611 C CA . VAL A 1 205 ? -22.635 -0.279 9.107 1.00 97.25 205 VAL A CA 1
ATOM 1612 C C . VAL A 1 205 ? -23.470 0.874 8.559 1.00 97.25 205 VAL A C 1
ATOM 1614 O O . VAL A 1 205 ? -23.422 1.951 9.138 1.00 97.25 205 VAL A O 1
ATOM 1617 N N . ASN A 1 206 ? -24.255 0.662 7.501 1.00 95.69 206 ASN A N 1
ATOM 1618 C CA . ASN A 1 206 ? -25.104 1.711 6.926 1.00 95.69 206 ASN A CA 1
ATOM 1619 C C . ASN A 1 206 ? -26.154 2.241 7.918 1.00 95.69 206 ASN A C 1
ATOM 1621 O O . ASN A 1 206 ? -26.567 3.390 7.813 1.00 95.69 206 ASN A O 1
ATOM 1625 N N . GLU A 1 207 ? -26.591 1.420 8.876 1.00 95.69 207 GLU A N 1
ATOM 1626 C CA . GLU A 1 207 ? -27.536 1.825 9.925 1.00 95.69 207 GLU A CA 1
ATOM 1627 C C . GLU A 1 207 ? -26.864 2.552 11.102 1.00 95.69 207 GLU A C 1
ATOM 1629 O O . GLU A 1 207 ? -27.493 3.388 11.750 1.00 95.69 207 GLU A O 1
ATOM 1634 N N . ALA A 1 208 ? -25.608 2.217 11.412 1.00 95.81 208 ALA A N 1
ATOM 1635 C CA . ALA A 1 208 ? -24.919 2.694 12.612 1.00 95.81 208 ALA A CA 1
ATOM 1636 C C . ALA A 1 208 ? -23.908 3.822 12.360 1.00 95.81 208 ALA A C 1
ATOM 1638 O O . ALA A 1 208 ? -23.570 4.555 13.294 1.00 95.81 208 ALA A O 1
ATOM 1639 N N . ALA A 1 209 ? -23.372 3.931 11.143 1.00 95.75 209 ALA A N 1
ATOM 1640 C CA . ALA A 1 209 ? -22.351 4.912 10.816 1.00 95.75 209 ALA A CA 1
ATOM 1641 C C . ALA A 1 209 ? -22.935 6.336 10.776 1.00 95.75 209 ALA A C 1
ATOM 1643 O O . ALA A 1 209 ? -24.079 6.528 10.366 1.00 95.75 209 ALA A O 1
ATOM 1644 N N . PRO A 1 210 ? -22.151 7.357 11.168 1.00 94.69 210 PRO A N 1
ATOM 1645 C CA . PRO A 1 210 ? -22.508 8.743 10.915 1.00 94.69 210 PRO A CA 1
ATOM 1646 C C . PRO A 1 210 ? -22.714 8.988 9.417 1.00 94.69 210 PRO A C 1
ATOM 1648 O O . PRO A 1 210 ? -21.996 8.413 8.595 1.00 94.69 210 PRO A O 1
ATOM 1651 N N . GLU A 1 211 ? -23.643 9.884 9.087 1.00 93.62 211 GLU A N 1
ATOM 1652 C CA . GLU A 1 211 ? -23.970 10.243 7.704 1.00 93.62 211 GLU A CA 1
ATOM 1653 C C . GLU A 1 211 ? -22.711 10.625 6.909 1.00 93.62 211 GLU A C 1
ATOM 1655 O O . GLU A 1 211 ? -21.891 11.438 7.352 1.00 93.62 211 GLU A O 1
ATOM 1660 N N . GLY A 1 212 ? -22.537 10.000 5.743 1.00 92.50 212 GLY A N 1
ATOM 1661 C CA . GLY A 1 212 ? -21.393 10.219 4.856 1.00 92.50 212 GLY A CA 1
ATOM 1662 C C . GLY A 1 212 ? -20.099 9.522 5.293 1.00 92.50 212 GLY A C 1
ATOM 1663 O O . GLY A 1 212 ? -19.062 9.701 4.649 1.00 92.50 212 GLY A O 1
ATOM 1664 N N . ARG A 1 213 ? -20.115 8.734 6.379 1.00 94.38 213 ARG A N 1
ATOM 1665 C CA . ARG A 1 213 ? -18.962 7.951 6.867 1.00 94.38 213 ARG A CA 1
ATOM 1666 C C . ARG A 1 213 ? -19.130 6.444 6.701 1.00 94.38 213 ARG A C 1
ATOM 1668 O O . ARG A 1 213 ? -18.256 5.694 7.140 1.00 94.38 213 ARG A O 1
ATOM 1675 N N . GLU A 1 214 ? -20.190 5.991 6.043 1.00 95.88 214 GLU A N 1
ATOM 1676 C CA . GLU A 1 214 ? -20.536 4.579 5.867 1.00 95.88 214 GLU A CA 1
ATOM 1677 C C . GLU A 1 214 ? -19.391 3.818 5.184 1.00 95.88 214 GLU A C 1
ATOM 1679 O O . GLU A 1 214 ? -18.937 2.784 5.673 1.00 95.88 214 GLU A O 1
ATOM 1684 N N . GLY A 1 215 ? -18.832 4.384 4.107 1.00 96.00 215 GLY A N 1
ATOM 1685 C CA . GLY A 1 215 ? -17.705 3.787 3.383 1.00 96.00 215 GLY A CA 1
ATOM 1686 C C . GLY A 1 215 ? -16.424 3.677 4.220 1.00 96.00 215 GLY A C 1
ATOM 1687 O O . GLY A 1 215 ? -15.724 2.661 4.149 1.00 96.00 215 GLY A O 1
ATOM 1688 N N . TYR A 1 216 ? -16.132 4.684 5.052 1.00 97.56 216 TYR A N 1
ATOM 1689 C CA . TYR A 1 216 ? -14.993 4.639 5.975 1.00 97.56 216 TYR A CA 1
ATOM 1690 C C . TYR A 1 216 ? -15.207 3.574 7.052 1.00 97.56 216 TYR A C 1
ATOM 1692 O O . TYR A 1 216 ? -14.320 2.760 7.294 1.00 97.56 216 TYR A O 1
ATOM 1700 N N . TRP A 1 217 ? -16.392 3.537 7.668 1.00 98.19 217 TRP A N 1
ATOM 1701 C CA . TRP A 1 217 ? -16.730 2.565 8.709 1.00 98.19 217 TRP A CA 1
ATOM 1702 C C . TRP A 1 217 ? -16.717 1.128 8.184 1.00 98.19 217 TRP A C 1
ATOM 1704 O O . TRP A 1 217 ? -16.221 0.234 8.868 1.00 98.19 217 TRP A O 1
ATOM 1714 N N . LEU A 1 218 ? -17.189 0.900 6.956 1.00 97.88 218 LEU A N 1
ATOM 1715 C CA . LEU A 1 218 ? -17.161 -0.421 6.332 1.00 97.88 218 LEU A CA 1
ATOM 1716 C C . LEU A 1 218 ? -15.725 -0.871 6.047 1.00 97.88 218 LEU A C 1
ATOM 1718 O O . LEU A 1 218 ? -15.355 -2.004 6.353 1.00 97.88 218 LEU A O 1
ATOM 1722 N N . THR A 1 219 ? -14.891 0.036 5.530 1.00 98.25 219 THR A N 1
ATOM 1723 C CA . THR A 1 219 ? -13.460 -0.229 5.323 1.00 98.25 219 THR A CA 1
ATOM 1724 C C . THR A 1 219 ? -12.762 -0.512 6.655 1.00 98.25 219 THR A C 1
ATOM 1726 O O . THR A 1 219 ? -12.020 -1.485 6.765 1.00 98.25 219 THR A O 1
ATOM 1729 N N . ALA A 1 220 ? -13.051 0.269 7.699 1.00 98.19 220 ALA A N 1
ATOM 1730 C CA . ALA A 1 220 ? -12.493 0.071 9.032 1.00 98.19 220 ALA A CA 1
ATOM 1731 C C . ALA A 1 220 ? -12.924 -1.263 9.665 1.00 98.19 220 ALA A C 1
ATOM 1733 O O . ALA A 1 220 ? -12.107 -1.916 10.315 1.00 98.19 220 ALA A O 1
ATOM 1734 N N . ALA A 1 221 ? -14.162 -1.714 9.435 1.00 97.81 221 ALA A N 1
ATOM 1735 C CA . ALA A 1 221 ? -14.636 -3.025 9.878 1.00 97.81 221 ALA A CA 1
ATOM 1736 C C . ALA A 1 221 ? -13.862 -4.173 9.214 1.00 97.81 221 ALA A C 1
ATOM 1738 O O . ALA A 1 221 ? -13.450 -5.108 9.904 1.00 97.81 221 ALA A O 1
ATOM 1739 N N . VAL A 1 222 ? -13.593 -4.074 7.907 1.00 97.94 222 VAL A N 1
ATOM 1740 C CA . VAL A 1 222 ? -12.733 -5.034 7.197 1.00 97.94 222 VAL A CA 1
ATOM 1741 C C . VAL A 1 222 ? -11.304 -4.983 7.739 1.00 97.94 222 VAL A C 1
ATOM 1743 O O . VAL A 1 222 ? -10.768 -6.020 8.116 1.00 97.94 222 VAL A O 1
ATOM 1746 N N . CYS A 1 223 ? -10.698 -3.799 7.863 1.00 97.62 223 CYS A N 1
ATOM 1747 C CA . CYS A 1 223 ? -9.348 -3.652 8.417 1.00 97.62 223 CYS A CA 1
ATOM 1748 C C . CYS A 1 223 ? -9.237 -4.227 9.841 1.00 97.62 223 CYS A C 1
ATOM 1750 O O . CYS A 1 223 ? -8.229 -4.840 10.179 1.00 97.62 223 CYS A O 1
ATOM 1752 N N . MET A 1 224 ? -10.277 -4.082 10.670 1.00 95.56 224 MET A N 1
ATOM 1753 C CA . MET A 1 224 ? -10.319 -4.653 12.019 1.00 95.56 224 MET A CA 1
ATOM 1754 C C . MET A 1 224 ? -10.316 -6.188 11.989 1.00 95.56 224 MET A C 1
ATOM 1756 O O . MET A 1 224 ? -9.618 -6.806 12.793 1.00 95.56 224 MET A O 1
ATOM 1760 N N . ASP A 1 225 ? -11.049 -6.811 11.062 1.00 95.62 225 ASP A N 1
ATOM 1761 C CA . ASP A 1 225 ? -11.027 -8.267 10.852 1.00 95.62 225 ASP A CA 1
ATOM 1762 C C . ASP A 1 225 ? -9.622 -8.756 10.465 1.00 95.62 225 ASP A C 1
ATOM 1764 O O . ASP A 1 225 ? -9.119 -9.724 11.038 1.00 95.62 225 ASP A O 1
ATOM 1768 N N . LEU A 1 226 ? -8.929 -8.018 9.589 1.00 94.94 226 LEU A N 1
ATOM 1769 C CA . LEU A 1 226 ? -7.571 -8.360 9.150 1.00 94.94 226 LEU A CA 1
ATOM 1770 C C . LEU A 1 226 ? -6.526 -8.328 10.265 1.00 94.94 226 LEU A C 1
ATOM 1772 O O . LEU A 1 226 ? -5.530 -9.042 10.163 1.00 94.94 226 LEU A O 1
ATOM 1776 N N . THR A 1 227 ? -6.741 -7.577 11.350 1.00 91.06 227 THR A N 1
ATOM 1777 C CA . THR A 1 227 ? -5.800 -7.550 12.489 1.00 91.06 227 THR A CA 1
ATOM 1778 C C . THR A 1 227 ? -5.612 -8.919 13.156 1.00 91.06 227 THR A C 1
ATOM 1780 O O . THR A 1 227 ? -4.627 -9.136 13.863 1.00 91.06 227 THR A O 1
ATOM 1783 N N . GLN A 1 228 ? -6.526 -9.868 12.916 1.00 88.81 228 GLN A N 1
ATOM 1784 C CA . GLN A 1 228 ? -6.421 -11.248 13.398 1.00 88.81 228 GLN A CA 1
ATOM 1785 C C . GLN A 1 228 ? -5.363 -12.062 12.635 1.00 88.81 228 GLN A C 1
ATOM 1787 O O . GLN A 1 228 ? -4.874 -13.074 13.140 1.00 88.81 228 GLN A O 1
ATOM 1792 N N . HIS A 1 229 ? -4.976 -11.607 11.443 1.00 87.56 229 HIS A N 1
ATOM 1793 C CA . HIS A 1 229 ? -4.017 -12.262 10.565 1.00 87.56 229 HIS A CA 1
ATOM 1794 C C . HIS A 1 229 ? -2.654 -11.572 10.670 1.00 87.56 229 HIS A C 1
ATOM 1796 O O . HIS A 1 229 ? -2.530 -10.364 10.481 1.00 87.56 229 HIS A O 1
ATOM 1802 N N . ARG A 1 230 ? -1.608 -12.343 10.987 1.00 80.06 230 ARG A N 1
ATOM 1803 C CA . ARG A 1 230 ? -0.256 -11.800 11.223 1.00 80.06 230 ARG A CA 1
ATOM 1804 C C . ARG A 1 230 ? 0.630 -11.782 9.982 1.00 80.06 230 ARG A C 1
ATOM 1806 O O . ARG A 1 230 ? 1.635 -11.080 9.987 1.00 80.06 230 ARG A O 1
ATOM 1813 N N . ALA A 1 231 ? 0.290 -12.557 8.956 1.00 83.81 231 ALA A N 1
ATOM 1814 C CA . ALA A 1 231 ? 0.989 -12.549 7.679 1.00 83.81 231 ALA A CA 1
ATOM 1815 C C . ALA A 1 231 ? 0.155 -11.808 6.629 1.00 83.81 231 ALA A C 1
ATOM 1817 O O . ALA A 1 231 ? -1.065 -11.965 6.572 1.00 83.81 231 ALA A O 1
ATOM 1818 N N . ILE A 1 232 ? 0.821 -11.027 5.774 1.00 85.88 232 ILE A N 1
ATOM 1819 C CA . ILE A 1 232 ? 0.165 -10.303 4.677 1.00 85.88 232 ILE A CA 1
ATOM 1820 C C . ILE A 1 232 ? -0.553 -11.276 3.733 1.00 85.88 232 ILE A C 1
ATOM 1822 O O . ILE A 1 232 ? -1.680 -11.007 3.332 1.00 85.88 232 ILE A O 1
ATOM 1826 N N . ASN A 1 233 ? 0.033 -12.438 3.437 1.00 84.44 233 ASN A N 1
ATOM 1827 C CA . ASN A 1 233 ? -0.613 -13.427 2.567 1.00 84.44 233 ASN A CA 1
ATOM 1828 C C . ASN A 1 233 ? -1.933 -13.946 3.145 1.00 84.44 233 ASN A C 1
ATOM 1830 O O . ASN A 1 233 ? -2.919 -14.023 2.417 1.00 84.44 233 ASN A O 1
ATOM 1834 N N . ASP A 1 234 ? -1.981 -14.227 4.450 1.00 87.31 234 ASP A N 1
ATOM 1835 C CA . ASP A 1 234 ? -3.211 -14.671 5.113 1.00 87.31 234 ASP A CA 1
ATOM 1836 C C . ASP A 1 234 ? -4.306 -13.598 4.993 1.00 87.31 234 ASP A C 1
ATOM 1838 O O . ASP A 1 234 ? -5.474 -13.916 4.764 1.00 87.31 234 ASP A O 1
ATOM 1842 N N . LYS A 1 235 ? -3.924 -12.313 5.089 1.00 92.31 235 LYS A N 1
ATOM 1843 C CA . LYS A 1 235 ? -4.838 -11.183 4.861 1.00 92.31 235 LYS A CA 1
ATOM 1844 C C . LYS A 1 235 ? -5.339 -11.149 3.422 1.00 92.31 235 LYS A C 1
ATOM 1846 O O . LYS A 1 235 ? -6.529 -10.950 3.207 1.00 92.31 235 LYS A O 1
ATOM 1851 N N . LEU A 1 236 ? -4.466 -11.359 2.437 1.00 92.00 236 LEU A N 1
ATOM 1852 C CA . LEU A 1 236 ? -4.844 -11.367 1.021 1.00 92.00 236 LEU A CA 1
ATOM 1853 C C . LEU A 1 236 ? -5.814 -12.505 0.686 1.00 92.00 236 LEU A C 1
ATOM 1855 O O . LEU A 1 236 ? -6.806 -12.284 -0.012 1.00 92.00 236 LEU A O 1
ATOM 1859 N N . GLU A 1 237 ? -5.566 -13.707 1.207 1.00 91.44 237 GLU A N 1
ATOM 1860 C CA . GLU A 1 237 ? -6.483 -14.839 1.049 1.00 91.44 237 GLU A CA 1
ATOM 1861 C C . GLU A 1 237 ? -7.834 -14.559 1.704 1.00 91.44 237 GLU A C 1
ATOM 1863 O O . GLU A 1 237 ? -8.877 -14.743 1.068 1.00 91.44 237 GLU A O 1
ATOM 1868 N N . ARG A 1 238 ? -7.818 -14.046 2.941 1.00 93.56 238 ARG A N 1
ATOM 1869 C CA . ARG A 1 238 ? -9.022 -13.633 3.665 1.00 93.56 238 ARG A CA 1
ATOM 1870 C C . ARG A 1 238 ? -9.813 -12.586 2.885 1.00 93.56 238 ARG A C 1
ATOM 1872 O O . ARG A 1 238 ? -11.023 -12.736 2.736 1.00 93.56 238 ARG A O 1
ATOM 1879 N N . LEU A 1 239 ? -9.146 -11.566 2.350 1.00 94.94 239 LEU A N 1
ATOM 1880 C CA . LEU A 1 239 ? -9.772 -10.492 1.582 1.00 94.94 239 LEU A CA 1
ATOM 1881 C C . LEU A 1 239 ? -10.449 -11.007 0.318 1.00 94.94 239 LEU A C 1
ATOM 1883 O O . LEU A 1 239 ? -11.606 -10.676 0.064 1.00 94.94 239 LEU A O 1
ATOM 1887 N N . VAL A 1 240 ? -9.759 -11.835 -0.466 1.00 94.44 240 VAL A N 1
ATOM 1888 C CA . VAL A 1 240 ? -10.344 -12.393 -1.689 1.00 94.44 240 VAL A CA 1
ATOM 1889 C C . VAL A 1 240 ? -11.515 -13.313 -1.356 1.00 94.44 240 VAL A C 1
ATOM 1891 O O . VAL A 1 240 ? -12.561 -13.203 -1.996 1.00 94.44 240 VAL A O 1
ATOM 1894 N N . ALA A 1 241 ? -11.384 -14.172 -0.344 1.00 93.50 241 ALA A N 1
ATOM 1895 C CA . ALA A 1 241 ? -12.471 -15.047 0.090 1.00 93.50 241 ALA A CA 1
ATOM 1896 C C . ALA A 1 241 ? -13.705 -14.254 0.553 1.00 93.50 241 ALA A C 1
ATOM 1898 O O . ALA A 1 241 ? -14.832 -14.643 0.257 1.00 93.50 241 ALA A O 1
ATOM 1899 N N . LEU A 1 242 ? -13.490 -13.135 1.246 1.00 94.88 242 LEU A N 1
ATOM 1900 C CA . LEU A 1 242 ? -14.556 -12.320 1.815 1.00 94.88 242 LEU A CA 1
ATOM 1901 C C . LEU A 1 242 ? -15.234 -11.405 0.782 1.00 94.88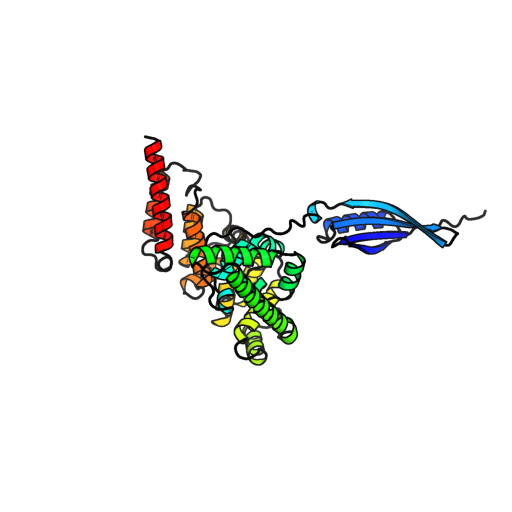 242 LEU A C 1
ATOM 1903 O O . LEU A 1 242 ? -16.452 -11.239 0.819 1.00 94.88 242 LEU A O 1
ATOM 1907 N N . LEU A 1 243 ? -14.459 -10.794 -0.121 1.00 96.25 243 LEU A N 1
ATOM 1908 C CA . LEU A 1 243 ? -14.902 -9.622 -0.886 1.00 96.25 243 LEU A CA 1
ATOM 1909 C C . LEU A 1 243 ? -14.955 -9.827 -2.403 1.00 96.25 243 LEU A C 1
ATOM 1911 O O . LEU A 1 243 ? -15.626 -9.059 -3.087 1.00 96.25 243 LEU A O 1
ATOM 1915 N N . SER A 1 244 ? -14.297 -10.843 -2.968 1.00 92.38 244 SER A N 1
ATOM 1916 C CA . SER A 1 244 ? -14.186 -10.964 -4.437 1.00 92.38 244 SER A CA 1
ATOM 1917 C C . SER A 1 244 ? -15.516 -11.152 -5.170 1.00 92.38 244 SER A C 1
ATOM 1919 O O . SER A 1 244 ? -15.619 -10.815 -6.345 1.00 92.38 244 SER A O 1
ATOM 1921 N N . SER A 1 245 ? -16.520 -11.697 -4.482 1.00 91.00 245 SER A N 1
ATOM 1922 C CA . SER A 1 245 ? -17.879 -11.913 -5.001 1.00 91.00 245 SER A CA 1
ATOM 1923 C C . SER A 1 245 ? -18.918 -11.027 -4.305 1.00 91.00 245 SER A C 1
ATOM 1925 O O . SER A 1 245 ? -20.111 -11.320 -4.347 1.00 91.00 245 SER A O 1
ATOM 1927 N N . SER A 1 246 ? -18.462 -9.983 -3.609 1.00 93.38 246 SER A N 1
ATOM 1928 C CA . SER A 1 246 ? -19.332 -9.001 -2.963 1.00 93.38 246 SER A CA 1
ATOM 1929 C C . SER A 1 246 ? -19.824 -7.945 -3.961 1.00 93.38 246 SER A C 1
ATOM 1931 O O . SER A 1 246 ? -19.548 -8.007 -5.159 1.00 93.38 246 SER A O 1
ATOM 1933 N N . ASP A 1 247 ? -20.598 -6.986 -3.466 1.00 93.75 247 ASP A N 1
ATOM 1934 C CA . ASP A 1 247 ? -21.033 -5.822 -4.225 1.00 93.75 247 ASP A CA 1
ATOM 1935 C C . ASP A 1 247 ? -19.870 -4.848 -4.495 1.00 93.75 247 ASP A C 1
ATOM 1937 O O . ASP A 1 247 ? -18.728 -5.034 -4.066 1.00 93.75 247 ASP A O 1
ATOM 1941 N N . THR A 1 248 ? -20.165 -3.764 -5.211 1.00 94.38 248 THR A N 1
ATOM 1942 C CA . THR A 1 248 ? -19.169 -2.758 -5.598 1.00 94.38 248 THR A CA 1
ATOM 1943 C C . THR A 1 248 ? -18.418 -2.176 -4.399 1.00 94.38 248 THR A C 1
ATOM 1945 O O . THR A 1 248 ? -17.227 -1.889 -4.519 1.00 94.38 248 THR A O 1
ATOM 1948 N N . SER A 1 249 ? -19.072 -2.027 -3.240 1.00 94.81 249 SER A N 1
ATOM 1949 C CA . SER A 1 249 ? -18.424 -1.497 -2.037 1.00 94.81 249 SER A CA 1
ATOM 1950 C C . SER A 1 249 ? -17.329 -2.436 -1.516 1.00 94.81 249 SER A C 1
ATOM 1952 O O . SER A 1 249 ? -16.195 -2.000 -1.308 1.00 94.81 249 SER A O 1
ATOM 1954 N N . GLY A 1 250 ? -17.619 -3.734 -1.397 1.00 97.06 250 GLY A N 1
ATOM 1955 C CA . GLY A 1 250 ? -16.644 -4.725 -0.954 1.00 97.06 250 GLY A CA 1
ATOM 1956 C C . GLY A 1 250 ? -15.516 -4.938 -1.963 1.00 97.06 250 GLY A C 1
ATOM 1957 O O . GLY A 1 250 ? -14.350 -4.980 -1.567 1.00 97.06 250 GLY A O 1
ATOM 1958 N N . VAL A 1 251 ? -15.809 -4.951 -3.268 1.00 97.62 251 VAL A N 1
ATOM 1959 C CA . VAL A 1 251 ? -14.761 -5.012 -4.306 1.00 97.62 251 VAL A CA 1
ATOM 1960 C C . VAL A 1 251 ? -13.872 -3.761 -4.283 1.00 97.62 251 VAL A C 1
ATOM 1962 O O . VAL A 1 251 ? -12.660 -3.870 -4.453 1.00 97.62 251 VAL A O 1
ATOM 1965 N N . SER A 1 252 ? -14.424 -2.579 -3.989 1.00 97.38 252 SER A N 1
ATOM 1966 C CA . SER A 1 252 ? -13.630 -1.353 -3.825 1.00 97.38 252 SER A CA 1
ATOM 1967 C C . SER A 1 252 ? -12.727 -1.384 -2.587 1.00 97.38 252 SER A C 1
ATOM 1969 O O . SER A 1 252 ? -11.660 -0.770 -2.593 1.00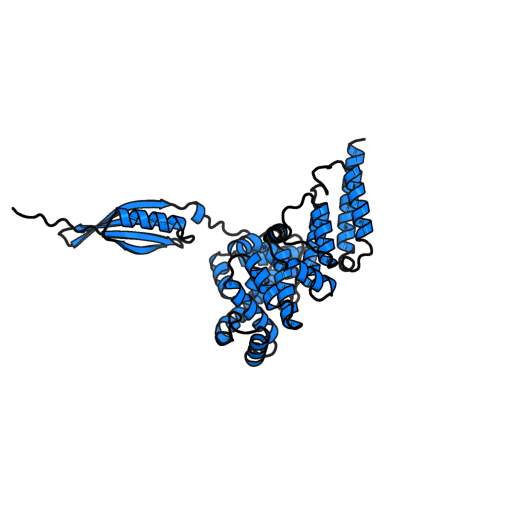 97.38 252 SER A O 1
ATOM 1971 N N . ILE A 1 253 ? -13.128 -2.068 -1.512 1.00 98.38 253 ILE A N 1
ATOM 1972 C CA . ILE A 1 253 ? -12.277 -2.274 -0.328 1.00 98.38 253 ILE A CA 1
ATOM 1973 C C . ILE A 1 253 ? -11.160 -3.270 -0.649 1.00 98.38 253 ILE A C 1
ATOM 1975 O O . ILE A 1 253 ? -9.995 -2.998 -0.350 1.00 98.38 253 ILE A O 1
ATOM 1979 N N . LEU A 1 254 ? -11.509 -4.383 -1.306 1.00 98.06 254 LEU A N 1
ATOM 1980 C CA . LEU A 1 254 ? -10.551 -5.371 -1.798 1.00 98.06 254 LEU A CA 1
ATOM 1981 C C . LEU A 1 254 ? -9.480 -4.706 -2.661 1.00 98.06 254 LEU A C 1
ATOM 1983 O O . LEU A 1 254 ? -8.297 -4.911 -2.417 1.00 98.06 254 LEU A O 1
ATOM 1987 N N . ASP A 1 255 ? -9.891 -3.883 -3.625 1.00 98.38 255 ASP A N 1
ATOM 1988 C CA . ASP A 1 255 ? -8.986 -3.187 -4.534 1.00 98.38 255 ASP A CA 1
ATOM 1989 C C . ASP A 1 255 ? -7.960 -2.317 -3.794 1.00 98.38 255 ASP A C 1
ATOM 1991 O O . ASP A 1 255 ? -6.761 -2.447 -4.031 1.00 98.38 255 ASP A O 1
ATOM 1995 N N . LYS A 1 256 ? -8.402 -1.481 -2.843 1.00 97.88 256 LYS A N 1
ATOM 1996 C CA . LYS A 1 256 ? -7.498 -0.594 -2.089 1.00 97.88 256 LYS A CA 1
ATOM 1997 C C . LYS A 1 256 ? -6.447 -1.374 -1.302 1.00 97.88 256 LYS A C 1
ATOM 1999 O O . LYS A 1 256 ? -5.260 -1.064 -1.387 1.00 97.88 256 LYS A O 1
ATOM 2004 N N . LEU A 1 257 ? -6.883 -2.390 -0.557 1.00 97.69 257 LEU A N 1
ATOM 2005 C CA . LEU A 1 257 ? -6.007 -3.198 0.294 1.00 97.69 257 LEU A CA 1
ATOM 2006 C C . LEU A 1 257 ? -5.060 -4.079 -0.527 1.00 97.69 257 LEU A C 1
ATOM 2008 O O . LEU A 1 257 ? -3.894 -4.237 -0.173 1.00 97.69 257 LEU A O 1
ATOM 2012 N N . PHE A 1 258 ? -5.529 -4.620 -1.652 1.00 96.38 258 PHE A N 1
ATOM 2013 C CA . PHE A 1 258 ? -4.687 -5.423 -2.534 1.00 96.38 258 PHE A CA 1
ATOM 2014 C C . PHE A 1 258 ? -3.645 -4.559 -3.258 1.00 96.38 258 PHE A C 1
ATOM 2016 O O . PHE A 1 258 ? -2.479 -4.950 -3.365 1.00 96.38 258 PHE A O 1
ATOM 2023 N N . ALA A 1 259 ? -4.033 -3.357 -3.697 1.00 97.81 259 ALA A N 1
ATOM 2024 C CA . ALA A 1 259 ? -3.117 -2.370 -4.261 1.00 97.81 259 ALA A CA 1
ATOM 2025 C C . ALA A 1 259 ? -2.000 -2.012 -3.276 1.00 97.81 259 ALA A C 1
ATOM 2027 O O . ALA A 1 259 ? -0.829 -1.985 -3.649 1.00 97.81 259 ALA A O 1
ATOM 2028 N N . ASP A 1 260 ? -2.350 -1.805 -2.010 1.00 97.50 260 ASP A N 1
ATOM 2029 C CA . ASP A 1 260 ? -1.404 -1.509 -0.940 1.00 97.50 260 ASP A CA 1
ATOM 2030 C C . ASP A 1 260 ? -0.365 -2.615 -0.726 1.00 97.50 260 ASP A C 1
ATOM 2032 O O . ASP A 1 260 ? 0.823 -2.325 -0.566 1.00 97.50 260 ASP A O 1
ATOM 2036 N N . CYS A 1 261 ? -0.775 -3.883 -0.793 1.00 94.25 261 CYS A N 1
ATOM 2037 C CA . CYS A 1 261 ? 0.165 -5.002 -0.763 1.00 94.25 261 CYS A CA 1
ATOM 2038 C C . CYS A 1 261 ? 1.094 -4.996 -1.985 1.00 94.25 261 CYS A C 1
ATOM 2040 O O . CYS A 1 261 ? 2.287 -5.246 -1.848 1.00 94.25 261 CYS A O 1
ATOM 2042 N N . ILE A 1 262 ? 0.590 -4.656 -3.174 1.00 94.25 262 ILE A N 1
ATOM 2043 C CA . ILE A 1 262 ? 1.417 -4.560 -4.388 1.00 94.25 262 ILE A CA 1
ATOM 2044 C C . ILE A 1 262 ? 2.416 -3.403 -4.308 1.00 94.25 262 ILE A C 1
ATOM 2046 O O . ILE A 1 262 ? 3.501 -3.506 -4.875 1.00 94.25 262 ILE A O 1
ATOM 2050 N N . LEU A 1 263 ? 2.091 -2.304 -3.619 1.00 92.88 263 LEU A N 1
ATOM 2051 C CA . LEU A 1 263 ? 3.000 -1.163 -3.479 1.00 92.88 263 LEU A CA 1
ATOM 2052 C C . LEU A 1 263 ? 4.321 -1.546 -2.786 1.00 92.88 263 LEU A C 1
ATOM 2054 O O . LEU A 1 263 ? 5.365 -0.990 -3.161 1.00 92.88 263 LEU A O 1
ATOM 2058 N N . SER A 1 264 ? 4.269 -2.516 -1.861 1.00 90.50 264 SER A N 1
ATOM 2059 C CA . SER A 1 264 ? 5.419 -3.123 -1.183 1.00 90.50 264 SER A CA 1
ATOM 2060 C C . SER A 1 264 ? 6.166 -4.100 -2.109 1.00 90.50 264 SER A C 1
ATOM 2062 O O . SER A 1 264 ? 5.639 -5.161 -2.457 1.00 90.50 264 SER A O 1
ATOM 2064 N N . PRO A 1 265 ? 7.434 -3.817 -2.472 1.00 85.81 265 PRO A N 1
ATOM 2065 C CA . PRO A 1 265 ? 8.229 -4.717 -3.307 1.00 85.81 265 PRO A CA 1
ATOM 2066 C C . PRO A 1 265 ? 8.493 -6.085 -2.666 1.00 85.81 265 PRO A C 1
ATOM 2068 O O . PRO A 1 265 ? 8.712 -7.068 -3.373 1.00 85.81 265 PRO A O 1
ATOM 2071 N N . GLU A 1 266 ? 8.543 -6.158 -1.337 1.00 84.69 266 GLU A N 1
ATOM 2072 C CA . GLU A 1 266 ? 8.677 -7.405 -0.581 1.00 84.69 266 GLU A CA 1
ATOM 2073 C C . GLU A 1 266 ? 7.428 -8.269 -0.751 1.00 84.69 266 GLU A C 1
ATOM 2075 O O . GLU A 1 266 ? 7.539 -9.399 -1.223 1.00 84.69 266 GLU A O 1
ATOM 2080 N N . SER A 1 267 ? 6.255 -7.698 -0.470 1.00 87.31 267 SER A N 1
ATOM 2081 C CA . SER A 1 267 ? 4.971 -8.397 -0.579 1.00 87.31 267 SER A CA 1
ATOM 2082 C C . SER A 1 267 ? 4.695 -8.833 -2.018 1.00 87.31 267 SER A C 1
ATOM 2084 O O . SER A 1 267 ? 4.335 -9.982 -2.262 1.00 87.31 267 SER A O 1
ATOM 2086 N N . LEU A 1 268 ? 4.960 -7.968 -3.007 1.00 88.56 268 LEU A N 1
ATOM 2087 C CA . LEU A 1 268 ? 4.808 -8.344 -4.413 1.00 88.56 268 LEU A CA 1
ATOM 2088 C C . LEU A 1 268 ? 5.725 -9.514 -4.795 1.00 88.56 268 LEU A C 1
ATOM 2090 O O . LEU A 1 268 ? 5.292 -10.434 -5.485 1.00 88.56 268 LEU A O 1
ATOM 2094 N N . ARG A 1 269 ? 6.992 -9.511 -4.360 1.00 85.38 269 ARG A N 1
ATOM 2095 C CA . ARG A 1 269 ? 7.911 -10.632 -4.631 1.00 85.38 269 ARG A CA 1
ATOM 2096 C C . ARG A 1 269 ? 7.435 -11.926 -3.983 1.00 85.38 269 ARG A C 1
ATOM 2098 O O . ARG A 1 269 ? 7.545 -12.979 -4.604 1.00 85.38 269 ARG A O 1
ATOM 2105 N N . GLU A 1 270 ? 6.905 -11.848 -2.771 1.00 84.44 270 GLU A N 1
ATOM 2106 C CA . GLU A 1 270 ? 6.337 -12.996 -2.070 1.00 84.44 270 GLU A CA 1
ATOM 2107 C C . GLU A 1 270 ? 5.127 -13.576 -2.824 1.00 84.44 270 GLU A C 1
ATOM 2109 O O . GLU A 1 270 ? 5.050 -14.786 -3.034 1.00 84.44 270 GLU A O 1
ATOM 2114 N N . MET A 1 271 ? 4.245 -12.712 -3.338 1.00 85.56 271 MET A N 1
ATOM 2115 C CA . MET A 1 271 ? 3.073 -13.108 -4.127 1.00 85.56 271 MET A CA 1
ATOM 2116 C C . MET A 1 271 ? 3.444 -13.738 -5.476 1.00 85.56 271 MET A C 1
ATOM 2118 O O . MET A 1 271 ? 2.892 -14.775 -5.854 1.00 85.56 271 MET A O 1
ATOM 2122 N N . LEU A 1 272 ? 4.356 -13.102 -6.220 1.00 84.19 272 LEU A N 1
ATOM 2123 C CA . LEU A 1 272 ? 4.762 -13.552 -7.556 1.00 84.19 272 LEU A CA 1
ATOM 2124 C C . LEU A 1 272 ? 5.692 -14.770 -7.505 1.00 84.19 272 LEU A C 1
ATOM 2126 O O . LEU A 1 272 ? 5.773 -15.523 -8.475 1.00 84.19 272 LEU A O 1
ATOM 2130 N N . GLY A 1 273 ? 6.404 -14.965 -6.395 1.00 83.81 273 GLY A N 1
ATOM 2131 C CA . GLY A 1 273 ? 7.476 -15.944 -6.287 1.00 83.81 273 GLY A CA 1
ATOM 2132 C C . GLY A 1 273 ? 8.763 -15.509 -6.979 1.00 83.81 273 GLY A C 1
ATOM 2133 O O . GLY A 1 273 ? 8.869 -14.426 -7.563 1.00 83.81 273 GLY A O 1
ATOM 2134 N N . GLN A 1 274 ? 9.765 -16.386 -6.923 1.00 82.56 274 GLN A N 1
ATOM 2135 C CA . GLN A 1 274 ? 11.070 -16.129 -7.520 1.00 82.56 274 GLN A CA 1
ATOM 2136 C C . GLN A 1 274 ? 10.962 -16.005 -9.044 1.00 82.56 274 GLN A C 1
ATOM 2138 O O . GLN A 1 274 ? 10.561 -16.943 -9.730 1.00 82.56 274 GLN A O 1
ATOM 2143 N N . GLN A 1 275 ? 11.365 -14.847 -9.568 1.00 86.69 275 GLN A N 1
ATOM 2144 C CA . GLN A 1 275 ? 11.414 -14.586 -11.004 1.00 86.69 275 GLN A CA 1
ATOM 2145 C C . GLN A 1 275 ? 12.828 -14.803 -11.539 1.00 86.69 275 GLN A C 1
ATOM 2147 O O . GLN A 1 275 ? 13.813 -14.451 -10.890 1.00 86.69 275 GLN A O 1
ATOM 2152 N N . VAL A 1 276 ? 12.921 -15.367 -12.743 1.00 85.31 276 VAL A N 1
ATOM 2153 C CA . VAL A 1 276 ? 14.203 -15.651 -13.411 1.00 85.31 276 VAL A CA 1
ATOM 2154 C C . VAL A 1 276 ? 14.903 -14.390 -13.922 1.00 85.31 276 VAL A C 1
ATOM 2156 O O . VAL A 1 276 ? 16.116 -14.398 -14.107 1.00 85.31 276 VAL A O 1
ATOM 2159 N N . SER A 1 277 ? 14.149 -13.318 -14.167 1.00 91.50 277 SER A N 1
ATOM 2160 C CA . SER A 1 277 ? 14.656 -12.049 -14.683 1.00 91.50 277 SER A CA 1
ATOM 2161 C C . SER A 1 277 ? 13.693 -10.898 -14.375 1.00 91.50 277 SER A C 1
ATOM 2163 O O . SER A 1 277 ? 12.524 -11.116 -14.043 1.00 91.50 277 SER A O 1
ATOM 2165 N N . LEU A 1 278 ? 14.180 -9.661 -14.512 1.00 91.75 278 LEU A N 1
ATOM 2166 C CA . LEU A 1 278 ? 13.349 -8.463 -14.390 1.00 91.75 278 LEU A CA 1
ATOM 2167 C C . LEU A 1 278 ? 12.284 -8.413 -15.496 1.00 91.75 278 LEU A C 1
ATOM 2169 O O . LEU A 1 278 ? 11.143 -8.039 -15.238 1.00 91.75 278 LEU A O 1
ATOM 2173 N N . LEU A 1 279 ? 12.638 -8.838 -16.713 1.00 93.56 279 LEU A N 1
ATOM 2174 C CA . LEU A 1 279 ? 11.703 -8.953 -17.829 1.00 93.56 279 LEU A CA 1
ATOM 2175 C C . LEU A 1 279 ? 10.558 -9.917 -17.508 1.00 93.56 279 LEU A C 1
ATOM 2177 O O . LEU A 1 279 ? 9.403 -9.542 -17.679 1.00 93.56 279 LEU A O 1
ATOM 2181 N N . ALA A 1 280 ? 10.864 -11.104 -16.972 1.00 92.00 280 ALA A N 1
ATOM 2182 C CA . ALA A 1 280 ? 9.846 -12.082 -16.592 1.00 92.00 280 ALA A CA 1
ATOM 2183 C C . ALA A 1 280 ? 8.887 -11.519 -15.531 1.00 92.00 280 ALA A C 1
ATOM 2185 O O . ALA A 1 280 ? 7.680 -11.733 -15.609 1.00 92.00 280 ALA A O 1
ATOM 2186 N N . GLN A 1 281 ? 9.401 -10.734 -14.576 1.00 92.19 281 GLN A N 1
ATOM 2187 C CA . GLN A 1 281 ? 8.560 -10.040 -13.601 1.00 92.19 281 GLN A CA 1
ATOM 2188 C C . GLN A 1 281 ? 7.612 -9.029 -14.270 1.00 92.19 281 GLN A C 1
ATOM 2190 O O . GLN A 1 281 ? 6.433 -8.977 -13.923 1.00 92.19 281 GLN A O 1
ATOM 2195 N N . ILE A 1 282 ? 8.105 -8.228 -15.222 1.00 94.25 282 ILE A N 1
ATOM 2196 C CA . ILE A 1 282 ? 7.286 -7.249 -15.956 1.00 94.25 282 ILE A CA 1
ATOM 2197 C C . ILE A 1 282 ? 6.208 -7.960 -16.784 1.00 94.25 282 ILE A C 1
ATOM 2199 O O . ILE A 1 282 ? 5.044 -7.561 -16.741 1.00 94.25 282 ILE A O 1
ATOM 2203 N N . GLU A 1 283 ? 6.575 -9.018 -17.507 1.00 93.81 283 GLU A N 1
ATOM 2204 C CA . GLU A 1 283 ? 5.648 -9.826 -18.306 1.00 93.81 283 GLU A CA 1
ATOM 2205 C C . GLU A 1 283 ? 4.577 -10.487 -17.431 1.00 93.81 283 GLU A C 1
ATOM 2207 O O . GLU A 1 283 ? 3.407 -10.524 -17.810 1.00 93.81 283 GLU A O 1
ATOM 2212 N N . LEU A 1 284 ? 4.943 -10.939 -16.229 1.00 93.62 284 LEU A N 1
ATOM 2213 C CA . LEU A 1 284 ? 3.999 -11.503 -15.273 1.00 93.62 284 LEU A CA 1
ATOM 2214 C C . LEU A 1 284 ? 3.004 -10.453 -14.762 1.00 93.62 284 LEU A C 1
ATOM 2216 O O . LEU A 1 284 ? 1.800 -10.709 -14.760 1.00 93.62 284 LEU A O 1
ATOM 2220 N N . CYS A 1 285 ? 3.475 -9.259 -14.385 1.00 95.12 285 CYS A N 1
ATOM 2221 C CA . CYS A 1 285 ? 2.601 -8.141 -14.012 1.00 95.12 285 CYS A CA 1
ATOM 2222 C C . CYS A 1 285 ? 1.648 -7.758 -15.154 1.00 95.12 285 CYS A C 1
ATOM 2224 O O . CYS A 1 285 ? 0.461 -7.533 -14.918 1.00 95.12 285 CYS A O 1
ATOM 2226 N N . LEU A 1 286 ? 2.142 -7.740 -16.394 1.00 95.50 286 LEU A N 1
ATOM 2227 C CA . LEU A 1 286 ? 1.328 -7.492 -17.583 1.00 95.50 286 LEU A CA 1
ATOM 2228 C C . LEU A 1 286 ? 0.278 -8.595 -17.792 1.00 95.50 286 LEU A C 1
ATOM 2230 O O . LEU A 1 286 ? -0.881 -8.301 -18.080 1.00 95.50 286 LEU A O 1
ATOM 2234 N N . GLY A 1 287 ? 0.650 -9.859 -17.587 1.00 95.19 287 GLY A N 1
ATOM 2235 C CA . GLY A 1 287 ? -0.283 -10.985 -17.603 1.00 95.19 287 GLY A CA 1
ATOM 2236 C C . GLY A 1 287 ? -1.377 -10.853 -16.540 1.00 95.19 287 GLY A C 1
ATOM 2237 O O . GLY A 1 287 ? -2.545 -11.109 -16.831 1.00 95.19 287 GLY A O 1
ATOM 2238 N N . ILE A 1 288 ? -1.035 -10.385 -15.334 1.00 95.62 288 ILE A N 1
ATOM 2239 C CA . ILE A 1 288 ? -2.010 -10.116 -14.267 1.00 95.62 288 ILE A CA 1
ATOM 2240 C C . ILE A 1 288 ? -2.978 -9.005 -14.688 1.00 95.62 288 ILE A C 1
ATOM 2242 O O . ILE A 1 288 ? -4.189 -9.212 -14.592 1.00 95.62 288 ILE A O 1
ATOM 2246 N N . LEU A 1 289 ? -2.467 -7.881 -15.206 1.00 96.88 289 LEU A N 1
ATOM 2247 C CA . LEU A 1 289 ? -3.278 -6.763 -15.711 1.00 96.88 289 LEU A CA 1
ATOM 2248 C C . LEU A 1 289 ? -4.270 -7.205 -16.799 1.00 96.88 289 LEU A C 1
ATOM 2250 O O . LEU A 1 289 ? -5.401 -6.731 -16.842 1.00 96.88 289 LEU A O 1
ATOM 2254 N N . ARG A 1 290 ? -3.859 -8.139 -17.660 1.00 95.88 290 ARG A N 1
ATOM 2255 C CA . ARG A 1 290 ? -4.665 -8.661 -18.774 1.00 95.88 290 ARG A CA 1
ATOM 2256 C C . ARG A 1 290 ? -5.641 -9.775 -18.386 1.00 95.88 290 ARG A C 1
ATOM 2258 O O . ARG A 1 290 ? -6.341 -10.283 -19.258 1.00 95.88 290 ARG A O 1
ATOM 2265 N N . GLY A 1 291 ? -5.676 -10.211 -17.126 1.00 95.69 291 GLY A N 1
ATOM 2266 C CA . GLY A 1 291 ? -6.532 -11.337 -16.723 1.00 95.69 291 GLY A CA 1
ATOM 2267 C C . GLY A 1 291 ? -5.984 -12.707 -17.130 1.00 95.69 291 GLY A C 1
ATOM 2268 O O . GLY A 1 291 ? -6.710 -13.698 -17.106 1.00 95.69 291 GLY A O 1
ATOM 2269 N N . GLN A 1 292 ? -4.718 -12.768 -17.548 1.00 94.25 292 GLN A N 1
ATOM 2270 C CA . GLN A 1 292 ? -4.068 -13.946 -18.128 1.00 94.25 292 GLN A CA 1
ATOM 2271 C C . GLN A 1 292 ? -3.279 -14.756 -17.091 1.00 94.25 292 GLN A C 1
ATOM 2273 O O . GLN A 1 292 ? -2.691 -15.787 -17.425 1.00 94.25 292 GLN A O 1
ATOM 2278 N N . PHE A 1 293 ? -3.261 -14.326 -15.826 1.00 91.44 293 PHE A N 1
ATOM 2279 C CA . PHE A 1 293 ? -2.603 -15.080 -14.768 1.00 91.44 293 PHE A CA 1
ATOM 2280 C C . PHE A 1 293 ? -3.375 -16.374 -14.471 1.00 91.44 293 PHE A C 1
ATOM 2282 O O . PHE A 1 293 ? -4.519 -16.360 -14.019 1.00 91.44 293 PHE A O 1
ATOM 2289 N N . THR A 1 294 ? -2.732 -17.511 -14.729 1.00 80.75 294 THR A N 1
ATOM 2290 C CA . THR A 1 294 ? -3.306 -18.859 -14.554 1.00 80.75 294 THR A CA 1
ATOM 2291 C C . THR A 1 294 ? -2.540 -19.710 -13.541 1.00 80.75 294 THR A C 1
ATOM 2293 O O . THR A 1 294 ? -2.908 -20.858 -13.298 1.00 80.75 294 THR A O 1
ATOM 2296 N N . GLY A 1 295 ? -1.483 -19.155 -12.941 1.00 73.69 295 GLY A N 1
ATOM 2297 C CA . GLY A 1 295 ? -0.648 -19.846 -11.967 1.00 73.69 295 GLY A CA 1
ATOM 2298 C C . GLY A 1 295 ? -1.278 -19.940 -10.578 1.00 73.69 295 GLY A C 1
ATOM 2299 O O . GLY A 1 295 ? -2.265 -19.275 -10.261 1.00 73.69 295 GLY A O 1
ATOM 2300 N N . LYS A 1 296 ? -0.649 -20.750 -9.726 1.00 68.38 296 LYS A N 1
ATOM 2301 C CA . LYS A 1 296 ? -0.759 -20.603 -8.272 1.00 68.38 296 LYS A CA 1
ATOM 2302 C C . LYS A 1 296 ? 0.296 -19.603 -7.820 1.00 68.38 296 LYS A C 1
ATOM 2304 O O . LYS A 1 296 ? 1.347 -19.491 -8.452 1.00 68.38 296 LYS A O 1
ATOM 2309 N N . THR A 1 297 ? 0.028 -18.885 -6.741 1.00 67.94 297 THR A N 1
ATOM 2310 C CA . THR A 1 297 ? 1.072 -18.088 -6.085 1.00 67.94 297 THR A CA 1
ATOM 2311 C C . THR A 1 297 ? 2.142 -19.018 -5.508 1.00 67.94 297 THR A C 1
ATOM 2313 O O . THR A 1 297 ? 1.910 -20.219 -5.327 1.00 67.94 297 THR A O 1
ATOM 2316 N N . ALA A 1 298 ? 3.326 -18.475 -5.214 1.00 61.66 298 ALA A N 1
ATOM 2317 C CA . ALA A 1 298 ? 4.451 -19.262 -4.700 1.00 61.66 298 ALA A CA 1
ATOM 2318 C C . ALA A 1 298 ? 4.120 -20.040 -3.416 1.00 61.66 298 ALA A C 1
ATOM 2320 O O . ALA A 1 298 ? 4.705 -21.089 -3.162 1.00 61.66 298 ALA A O 1
ATOM 2321 N N . MET A 1 299 ? 3.170 -19.531 -2.631 1.00 56.00 299 MET A N 1
ATOM 2322 C CA . MET A 1 299 ? 2.757 -20.072 -1.336 1.00 56.00 299 MET A CA 1
ATOM 2323 C C . MET A 1 299 ? 1.500 -20.957 -1.413 1.00 56.00 299 MET A C 1
ATOM 2325 O O . MET A 1 299 ? 1.064 -21.494 -0.400 1.00 56.00 299 MET A O 1
ATOM 2329 N N . GLY A 1 300 ? 0.944 -21.166 -2.611 1.00 60.12 300 GLY A N 1
ATOM 2330 C CA . GLY A 1 300 ? -0.351 -21.819 -2.794 1.00 60.12 300 GLY A CA 1
ATOM 2331 C C . GLY A 1 300 ? -1.516 -20.825 -2.736 1.00 60.12 300 GLY A C 1
ATOM 2332 O O . GLY A 1 300 ? -1.400 -19.730 -2.206 1.00 60.12 300 GLY A O 1
ATOM 2333 N N . GLY A 1 301 ? -2.636 -21.201 -3.358 1.00 69.75 301 GLY A N 1
ATOM 2334 C CA . GLY A 1 301 ? -3.818 -20.347 -3.481 1.00 69.75 301 GLY A CA 1
ATOM 2335 C C . GLY A 1 301 ? -4.016 -19.764 -4.884 1.00 69.75 301 GLY A C 1
ATOM 2336 O O . GLY A 1 301 ? -3.091 -19.652 -5.691 1.00 69.75 301 GLY A O 1
ATOM 2337 N N . ASN A 1 302 ? -5.271 -19.412 -5.176 1.00 83.75 302 ASN A N 1
ATOM 2338 C CA . ASN A 1 302 ? -5.710 -18.870 -6.468 1.00 83.75 302 ASN A CA 1
ATOM 2339 C C . ASN A 1 302 ? -6.120 -17.389 -6.358 1.00 83.75 302 ASN A C 1
ATOM 2341 O O . ASN A 1 302 ? -6.743 -16.849 -7.273 1.00 83.75 302 ASN A O 1
ATOM 2345 N N . PHE A 1 303 ? -5.801 -16.719 -5.244 1.00 88.25 303 PHE A N 1
ATOM 2346 C CA . PHE A 1 303 ? -6.266 -15.355 -4.982 1.00 88.25 303 PHE A CA 1
ATOM 2347 C C . PHE A 1 303 ? -5.782 -14.368 -6.054 1.00 88.25 303 PHE A C 1
ATOM 2349 O O . PHE A 1 303 ? -6.559 -13.544 -6.532 1.00 88.25 303 PHE A O 1
ATOM 2356 N N . LEU A 1 304 ? -4.544 -14.523 -6.536 1.00 90.62 304 LEU A N 1
ATOM 2357 C CA . LEU A 1 304 ? -3.992 -13.681 -7.598 1.00 90.62 304 LEU A CA 1
ATOM 2358 C C . LEU A 1 304 ? -4.671 -13.913 -8.958 1.00 90.62 304 LEU A C 1
ATOM 2360 O O . LEU A 1 304 ? -4.810 -12.978 -9.739 1.00 90.62 304 LEU A O 1
ATOM 2364 N N . GLN A 1 305 ? -5.165 -15.127 -9.226 1.00 92.56 305 GLN A N 1
ATOM 2365 C CA . GLN A 1 305 ? -5.978 -15.406 -10.414 1.00 92.56 305 GLN A CA 1
ATOM 2366 C C . GLN A 1 305 ? -7.337 -14.700 -10.337 1.00 92.56 305 GLN A C 1
ATOM 2368 O O . GLN A 1 305 ? -7.801 -14.152 -11.336 1.00 92.56 305 GLN A O 1
ATOM 2373 N N . VAL A 1 306 ? -7.979 -14.698 -9.164 1.00 93.88 306 VAL A N 1
ATOM 2374 C CA . VAL A 1 306 ? -9.244 -13.976 -8.955 1.00 93.88 306 VAL A CA 1
ATOM 2375 C C . VAL A 1 306 ? -9.034 -12.478 -9.163 1.00 93.88 306 VAL A C 1
ATOM 2377 O O . VAL A 1 306 ? -9.753 -11.863 -9.947 1.00 93.88 306 VAL A O 1
ATOM 2380 N N . ILE A 1 307 ? -7.996 -11.912 -8.547 1.00 95.44 307 ILE A N 1
ATOM 2381 C CA . ILE A 1 307 ? -7.653 -10.495 -8.703 1.00 95.44 307 ILE A CA 1
ATOM 2382 C C . ILE A 1 307 ? -7.308 -10.152 -10.148 1.00 95.44 307 ILE A C 1
ATOM 2384 O O . ILE A 1 307 ? -7.796 -9.153 -10.660 1.00 95.44 307 ILE A O 1
ATOM 2388 N N . SER A 1 308 ? -6.537 -10.992 -10.840 1.00 96.06 308 SER A N 1
ATOM 2389 C CA . SER A 1 308 ? -6.215 -10.789 -12.255 1.00 96.06 308 SER A CA 1
ATOM 2390 C C . SER A 1 308 ? -7.481 -10.651 -13.109 1.00 96.06 308 SER A C 1
ATOM 2392 O O . SER A 1 308 ? -7.564 -9.754 -13.948 1.00 96.06 308 SER A O 1
ATOM 2394 N N . LYS A 1 309 ? -8.510 -11.470 -12.853 1.00 96.12 309 LYS A N 1
ATOM 2395 C CA . LYS A 1 309 ? -9.808 -11.356 -13.537 1.00 96.12 309 LYS A CA 1
ATOM 2396 C C . LYS A 1 309 ? -10.549 -10.065 -13.182 1.00 96.12 309 LYS A C 1
ATOM 2398 O O . LYS A 1 309 ? -11.089 -9.427 -14.080 1.00 96.12 309 LYS A O 1
ATOM 2403 N N . LEU A 1 310 ? -10.572 -9.674 -11.906 1.00 96.88 310 LEU A N 1
ATOM 2404 C CA . LEU A 1 310 ? -11.236 -8.440 -11.461 1.00 96.88 310 LEU A CA 1
ATOM 2405 C C . LEU A 1 310 ? -10.563 -7.184 -12.035 1.00 96.88 310 LEU A C 1
ATOM 2407 O O . LEU A 1 310 ? -11.247 -6.271 -12.495 1.00 96.88 310 LEU A O 1
ATOM 2411 N N . VAL A 1 311 ? -9.229 -7.168 -12.079 1.00 97.50 311 VAL A N 1
ATOM 2412 C CA . VAL A 1 311 ? -8.432 -6.114 -12.718 1.00 97.50 311 VAL A CA 1
ATOM 2413 C C . VAL A 1 311 ? -8.755 -6.024 -14.207 1.00 97.50 311 VAL A C 1
ATOM 2415 O O . VAL A 1 311 ? -9.079 -4.942 -14.691 1.00 97.50 311 VAL A O 1
ATOM 2418 N N . ALA A 1 312 ? -8.749 -7.153 -14.921 1.00 97.00 312 ALA A N 1
ATOM 2419 C CA . ALA A 1 312 ? -9.059 -7.179 -16.349 1.00 97.00 312 ALA A CA 1
ATOM 2420 C C . ALA A 1 312 ? -10.499 -6.742 -16.665 1.00 97.00 312 ALA A C 1
ATOM 2422 O O . ALA A 1 312 ? -10.756 -6.174 -17.725 1.00 97.00 312 ALA A O 1
ATOM 2423 N N . ALA A 1 313 ? -11.427 -6.976 -15.735 1.00 96.44 313 ALA A N 1
ATOM 2424 C CA . ALA A 1 313 ? -12.807 -6.506 -15.810 1.00 96.44 313 ALA A CA 1
ATOM 2425 C C . ALA A 1 313 ? -12.976 -5.014 -15.450 1.00 96.44 313 ALA A C 1
ATOM 2427 O O . ALA A 1 313 ? -14.091 -4.502 -15.505 1.00 96.44 313 ALA A O 1
ATOM 2428 N N . GLY A 1 314 ? -11.901 -4.313 -15.069 1.00 96.12 314 GLY A N 1
ATOM 2429 C CA . GLY A 1 314 ? -11.938 -2.900 -14.683 1.00 96.12 314 GLY A CA 1
ATOM 2430 C C . GLY A 1 314 ? -12.507 -2.637 -13.284 1.00 96.12 314 GLY A C 1
ATOM 2431 O O . GLY A 1 314 ? -12.824 -1.494 -12.967 1.00 96.12 314 GLY A O 1
ATOM 2432 N N . LEU A 1 315 ? -12.639 -3.670 -12.445 1.00 97.06 315 LEU A N 1
ATOM 2433 C CA . LEU A 1 315 ? -13.227 -3.567 -11.103 1.00 97.06 315 LEU A CA 1
ATOM 2434 C C . LEU A 1 315 ? -12.203 -3.231 -10.010 1.00 97.06 315 LEU A C 1
ATOM 2436 O O . LEU A 1 315 ? -12.594 -2.831 -8.917 1.00 97.06 315 LEU A O 1
ATOM 2440 N N . CYS A 1 316 ? -10.907 -3.381 -10.305 1.00 97.69 316 CYS A N 1
ATOM 2441 C CA . CYS A 1 316 ? -9.809 -3.099 -9.376 1.00 97.69 316 CYS A CA 1
ATOM 2442 C C . CYS A 1 316 ? -8.807 -2.070 -9.953 1.00 97.69 316 CYS A C 1
ATOM 2444 O O . CYS A 1 316 ? -7.675 -2.433 -10.306 1.00 97.69 316 CYS A O 1
ATOM 2446 N N . PRO A 1 317 ? -9.221 -0.801 -10.146 1.00 97.38 317 PRO A N 1
ATOM 2447 C CA . PRO A 1 317 ? -8.373 0.241 -10.726 1.00 97.38 317 PRO A CA 1
ATOM 2448 C C . PRO A 1 317 ? -7.136 0.599 -9.887 1.00 97.38 317 PRO A C 1
ATOM 2450 O O . PRO A 1 317 ? -6.083 0.852 -10.482 1.00 97.38 317 PRO A O 1
ATOM 2453 N N . ASP A 1 318 ? -7.212 0.595 -8.550 1.00 98.00 318 ASP A N 1
ATOM 2454 C CA . ASP A 1 318 ? -6.062 0.922 -7.692 1.00 98.00 318 ASP A CA 1
ATOM 2455 C C . ASP A 1 318 ? -4.990 -0.170 -7.798 1.00 98.00 318 ASP A C 1
ATOM 2457 O O . ASP A 1 318 ? -3.800 0.117 -7.937 1.00 98.00 318 ASP A O 1
ATOM 2461 N N . THR A 1 319 ? -5.412 -1.434 -7.819 1.00 98.00 319 THR A N 1
ATOM 2462 C CA . THR A 1 319 ? -4.554 -2.607 -8.019 1.00 98.00 319 THR A CA 1
ATOM 2463 C C . THR A 1 319 ? -3.865 -2.535 -9.378 1.00 98.00 319 THR A C 1
ATOM 2465 O O . THR A 1 319 ? -2.653 -2.742 -9.481 1.00 98.00 319 THR A O 1
ATOM 2468 N N . ALA A 1 320 ? -4.615 -2.185 -10.429 1.00 98.00 320 ALA A N 1
ATOM 2469 C CA . ALA A 1 320 ? -4.057 -1.978 -11.761 1.00 98.00 320 ALA A CA 1
ATOM 2470 C C . ALA A 1 320 ? -3.012 -0.847 -11.768 1.00 98.00 320 ALA A C 1
ATOM 2472 O O . ALA A 1 320 ? -1.934 -0.992 -12.350 1.00 98.00 320 ALA A O 1
ATOM 2473 N N . GLY A 1 321 ? -3.304 0.263 -11.082 1.00 97.62 321 GLY A N 1
ATOM 2474 C CA . GLY A 1 321 ? -2.375 1.376 -10.895 1.00 97.62 321 GLY A CA 1
ATOM 2475 C C . GLY A 1 321 ? -1.095 0.958 -10.173 1.00 97.62 321 GLY A C 1
ATOM 2476 O O . GLY A 1 321 ? 0.003 1.242 -10.650 1.00 97.62 321 GLY A O 1
ATOM 2477 N N . ALA A 1 322 ? -1.209 0.213 -9.072 1.00 97.38 322 ALA A N 1
ATOM 2478 C CA . ALA A 1 322 ? -0.064 -0.275 -8.308 1.00 97.38 322 ALA A CA 1
ATOM 2479 C C . ALA A 1 322 ? 0.850 -1.188 -9.150 1.00 97.38 322 ALA A C 1
ATOM 2481 O O . ALA A 1 322 ? 2.075 -1.031 -9.118 1.00 97.38 322 ALA A O 1
ATOM 2482 N N . LEU A 1 323 ? 0.275 -2.082 -9.967 1.00 97.31 323 LEU A N 1
ATOM 2483 C CA . LEU A 1 323 ? 1.027 -2.933 -10.901 1.00 97.31 323 LEU A CA 1
ATOM 2484 C C . LEU A 1 323 ? 1.774 -2.105 -11.953 1.00 97.31 323 LEU A C 1
ATOM 2486 O O . LEU A 1 323 ? 2.969 -2.326 -12.172 1.00 97.31 323 LEU A O 1
ATOM 2490 N N . ARG A 1 324 ? 1.108 -1.114 -12.563 1.00 97.38 324 ARG A N 1
ATOM 2491 C CA . ARG A 1 324 ? 1.744 -0.212 -13.537 1.00 97.38 324 ARG A CA 1
ATOM 2492 C C . ARG A 1 324 ? 2.903 0.561 -12.924 1.00 97.38 324 ARG A C 1
ATOM 2494 O O . ARG A 1 324 ? 3.984 0.598 -13.508 1.00 97.38 324 ARG A O 1
ATOM 2501 N N . LEU A 1 325 ? 2.724 1.111 -11.725 1.00 94.69 325 LEU A N 1
ATOM 2502 C CA . LEU A 1 325 ? 3.790 1.804 -10.999 1.00 94.69 325 LEU A CA 1
ATOM 2503 C C . LEU A 1 325 ? 4.979 0.877 -10.728 1.00 94.69 325 LEU A C 1
ATOM 2505 O O . LEU A 1 325 ? 6.134 1.293 -10.840 1.00 94.69 325 LEU A O 1
ATOM 2509 N N . HIS A 1 326 ? 4.724 -0.394 -10.420 1.00 93.44 326 HIS A N 1
ATOM 2510 C CA . HIS A 1 326 ? 5.782 -1.385 -10.269 1.00 93.44 326 HIS A CA 1
ATOM 2511 C C . HIS A 1 326 ? 6.563 -1.622 -11.564 1.00 93.44 326 HIS A C 1
ATOM 2513 O O . HIS A 1 326 ? 7.795 -1.642 -11.535 1.00 93.44 326 HIS A O 1
ATOM 2519 N N . MET A 1 327 ? 5.868 -1.753 -12.694 1.00 95.38 327 MET A N 1
ATOM 2520 C CA . MET A 1 327 ? 6.491 -1.930 -14.008 1.00 95.38 327 MET A CA 1
ATOM 2521 C C . MET A 1 327 ? 7.293 -0.691 -14.435 1.00 95.38 327 MET A C 1
ATOM 2523 O O . MET A 1 327 ? 8.413 -0.827 -14.921 1.00 95.38 327 MET A O 1
ATOM 2527 N N . ILE A 1 328 ? 6.781 0.518 -14.184 1.00 95.31 328 ILE A N 1
ATOM 2528 C CA . ILE A 1 328 ? 7.501 1.777 -14.442 1.00 95.31 328 ILE A CA 1
ATOM 2529 C C . ILE A 1 328 ? 8.798 1.828 -13.622 1.00 95.31 328 ILE A C 1
ATOM 2531 O O . ILE A 1 328 ? 9.862 2.119 -14.169 1.00 95.31 328 ILE A O 1
ATOM 2535 N N . ARG A 1 329 ? 8.742 1.491 -12.324 1.00 92.25 329 ARG A N 1
ATOM 2536 C CA . ARG A 1 329 ? 9.934 1.420 -11.456 1.00 92.25 329 ARG A CA 1
ATOM 2537 C C . ARG A 1 329 ? 10.938 0.373 -11.944 1.00 92.25 329 ARG A C 1
ATOM 2539 O O . ARG A 1 329 ? 12.139 0.635 -11.935 1.00 92.25 329 ARG A O 1
ATOM 2546 N N . ALA A 1 330 ? 10.459 -0.788 -12.389 1.00 92.06 330 ALA A N 1
ATOM 2547 C CA . ALA A 1 330 ? 11.302 -1.834 -12.961 1.00 92.06 330 ALA A CA 1
ATOM 2548 C C . ALA A 1 330 ? 12.047 -1.330 -14.209 1.00 92.06 330 ALA A C 1
ATOM 2550 O O . ALA A 1 330 ? 13.270 -1.461 -14.289 1.00 92.06 330 ALA A O 1
ATOM 2551 N N . LEU A 1 331 ? 11.345 -0.672 -15.135 1.00 94.00 331 LEU A N 1
ATOM 2552 C CA . LEU A 1 331 ? 11.940 -0.090 -16.343 1.00 94.00 331 LEU A CA 1
ATOM 2553 C C . LEU A 1 331 ? 12.967 1.003 -16.028 1.00 94.00 331 LEU A C 1
ATOM 2555 O O . LEU A 1 331 ? 14.036 1.017 -16.638 1.00 94.00 331 LEU A O 1
ATOM 2559 N N . ALA A 1 332 ? 12.676 1.855 -15.040 1.00 92.06 332 ALA A N 1
ATOM 2560 C CA . ALA A 1 332 ? 13.561 2.927 -14.581 1.00 92.06 332 ALA A CA 1
ATOM 2561 C C . ALA A 1 332 ? 14.864 2.428 -13.926 1.00 92.06 332 ALA A C 1
ATOM 2563 O O . ALA A 1 332 ? 15.803 3.209 -13.754 1.00 92.06 332 ALA A O 1
ATOM 2564 N N . SER A 1 333 ? 14.921 1.156 -13.517 1.00 90.62 333 SER A N 1
ATOM 2565 C CA . SER A 1 333 ? 16.077 0.589 -12.824 1.00 90.62 333 SER A CA 1
ATOM 2566 C C . SER A 1 333 ? 17.297 0.412 -13.740 1.00 90.62 333 SER A C 1
ATOM 2568 O O . SER A 1 333 ? 17.197 0.224 -14.957 1.00 90.62 333 SER A O 1
ATOM 2570 N N . ASN A 1 334 ? 18.482 0.420 -13.127 1.00 88.19 334 ASN A N 1
ATOM 2571 C CA . ASN A 1 334 ? 19.736 0.105 -13.816 1.00 88.19 334 ASN A CA 1
ATOM 2572 C C . ASN A 1 334 ? 20.023 -1.399 -13.900 1.00 88.19 334 ASN A C 1
ATOM 2574 O O . ASN A 1 334 ? 20.962 -1.799 -14.577 1.00 88.19 334 ASN A O 1
ATOM 2578 N N . THR A 1 335 ? 19.222 -2.234 -13.238 1.00 90.12 335 THR A N 1
ATOM 2579 C CA . THR A 1 335 ? 19.348 -3.691 -13.310 1.00 90.12 335 THR A CA 1
ATOM 2580 C C . THR A 1 335 ? 19.037 -4.158 -14.730 1.00 90.12 335 THR A C 1
ATOM 2582 O O . THR A 1 335 ? 17.985 -3.760 -15.235 1.00 90.12 335 THR A O 1
ATOM 2585 N N . PRO A 1 336 ? 19.879 -4.996 -15.365 1.00 90.12 336 PRO A N 1
ATOM 2586 C CA . PRO A 1 336 ? 19.596 -5.561 -16.683 1.00 90.12 336 PRO A CA 1
ATOM 2587 C C . PRO A 1 336 ? 18.223 -6.231 -16.747 1.00 90.12 336 PRO A C 1
ATOM 2589 O O . PRO A 1 336 ? 17.749 -6.786 -15.752 1.00 90.12 336 PRO A O 1
ATOM 2592 N N . LEU A 1 337 ? 17.576 -6.200 -17.918 1.00 92.25 337 LEU A N 1
ATOM 2593 C CA . LEU A 1 337 ? 16.270 -6.859 -18.093 1.00 92.25 337 LEU A CA 1
ATOM 2594 C C . LEU A 1 337 ? 16.376 -8.372 -17.852 1.00 92.25 337 LEU A C 1
ATOM 2596 O O . LEU A 1 337 ? 15.433 -8.996 -17.369 1.00 92.25 337 LEU A O 1
ATOM 2600 N N . ASP A 1 338 ? 17.541 -8.945 -18.141 1.00 93.00 338 ASP A N 1
ATOM 2601 C CA . ASP A 1 338 ? 17.916 -10.308 -17.794 1.00 93.00 338 ASP A CA 1
ATOM 2602 C C . ASP A 1 338 ? 19.385 -10.327 -17.376 1.00 93.00 338 ASP A C 1
ATOM 2604 O O . ASP A 1 338 ? 20.270 -10.091 -18.193 1.00 93.00 338 ASP A O 1
ATOM 2608 N N . SER A 1 339 ? 19.656 -10.602 -16.102 1.00 86.94 339 SER A N 1
ATOM 2609 C CA . SER A 1 339 ? 21.019 -10.597 -15.561 1.00 86.94 339 SER A CA 1
ATOM 2610 C C . SER A 1 339 ? 21.917 -11.690 -16.148 1.00 86.94 339 SER A C 1
ATOM 2612 O O . SER A 1 339 ? 23.133 -11.600 -16.014 1.00 86.94 339 SER A O 1
ATOM 2614 N N . ARG A 1 340 ? 21.340 -12.709 -16.799 1.00 88.31 340 ARG A N 1
ATOM 2615 C CA . ARG A 1 340 ? 22.084 -13.789 -17.469 1.00 88.31 340 ARG A CA 1
ATOM 2616 C C . ARG A 1 340 ? 22.601 -13.381 -18.849 1.00 88.31 340 ARG A C 1
ATOM 2618 O O . ARG A 1 340 ? 23.498 -14.028 -19.370 1.00 88.31 340 ARG A O 1
ATOM 2625 N N . GLU A 1 341 ? 22.035 -12.322 -19.424 1.00 85.50 341 GLU A N 1
ATOM 2626 C CA . GLU A 1 341 ? 22.421 -11.751 -20.717 1.00 85.50 341 GLU A CA 1
ATOM 2627 C C . GLU A 1 341 ? 22.524 -10.222 -20.570 1.00 85.50 341 GLU A C 1
ATOM 2629 O O . GLU A 1 341 ? 21.657 -9.500 -21.074 1.00 85.50 341 GLU A O 1
ATOM 2634 N N . PRO A 1 342 ? 23.535 -9.720 -19.831 1.00 82.12 342 PRO A N 1
ATOM 2635 C CA . PRO A 1 342 ? 23.662 -8.298 -19.517 1.00 82.12 342 PRO A CA 1
ATOM 2636 C C . PRO A 1 342 ? 24.184 -7.460 -20.693 1.00 82.12 342 PRO A C 1
ATOM 2638 O O . PRO A 1 342 ? 24.280 -6.241 -20.567 1.00 82.12 342 PRO A O 1
ATOM 2641 N N . ASP A 1 343 ? 24.548 -8.090 -21.815 1.00 88.31 343 ASP A N 1
ATOM 2642 C CA . ASP A 1 343 ? 25.097 -7.392 -22.972 1.00 88.31 343 ASP A CA 1
ATOM 2643 C C . ASP A 1 343 ? 24.085 -6.364 -23.526 1.00 88.31 343 ASP A C 1
ATOM 2645 O O . ASP A 1 343 ? 22.903 -6.688 -23.716 1.00 88.31 343 ASP A O 1
ATOM 2649 N N . PRO A 1 344 ? 24.521 -5.133 -23.862 1.00 87.94 344 PRO A N 1
ATOM 2650 C CA . PRO A 1 344 ? 23.601 -4.076 -24.279 1.00 87.94 344 PRO A CA 1
ATOM 2651 C C . PRO A 1 344 ? 22.766 -4.412 -25.526 1.00 87.94 344 PRO A C 1
ATOM 2653 O O . PRO A 1 344 ? 21.609 -4.003 -25.634 1.00 87.94 344 PRO A O 1
ATOM 2656 N N . ASN A 1 345 ? 23.322 -5.184 -26.468 1.00 89.00 345 ASN A N 1
ATOM 2657 C CA . ASN A 1 345 ? 22.646 -5.541 -27.718 1.00 89.00 345 ASN A CA 1
ATOM 2658 C C . ASN A 1 345 ? 21.434 -6.487 -27.510 1.00 89.00 345 ASN A C 1
ATOM 2660 O O . ASN A 1 345 ? 20.320 -6.120 -27.902 1.00 89.00 345 ASN A O 1
ATOM 2664 N N . PRO A 1 346 ? 21.568 -7.668 -26.862 1.00 90.75 346 PRO A N 1
ATOM 2665 C CA . PRO A 1 346 ? 20.410 -8.508 -26.547 1.00 90.75 346 PRO A CA 1
ATOM 2666 C C . PRO A 1 346 ? 19.428 -7.829 -25.581 1.00 90.75 346 PRO A C 1
ATOM 2668 O O . PRO A 1 346 ? 18.216 -8.026 -25.722 1.00 90.75 346 PRO A O 1
ATOM 2671 N N . GLU A 1 347 ? 19.897 -6.992 -24.646 1.00 92.56 347 GLU A N 1
ATOM 2672 C CA . GLU A 1 347 ? 19.001 -6.213 -23.785 1.00 92.56 347 GLU A CA 1
ATOM 2673 C C . GLU A 1 347 ? 18.135 -5.242 -24.598 1.00 92.56 347 GLU A C 1
ATOM 2675 O O . GLU A 1 347 ? 16.916 -5.194 -24.403 1.00 92.56 347 GLU A O 1
ATOM 2680 N N . ARG A 1 348 ? 18.723 -4.523 -25.562 1.00 92.12 348 ARG A N 1
ATOM 2681 C CA . ARG A 1 348 ? 17.980 -3.621 -26.451 1.00 92.12 348 ARG A CA 1
ATOM 2682 C C . ARG A 1 348 ? 16.904 -4.367 -27.241 1.00 92.12 348 ARG A C 1
ATOM 2684 O O . ARG A 1 348 ? 15.765 -3.907 -27.304 1.00 92.12 348 ARG A O 1
ATOM 2691 N N . GLY A 1 349 ? 17.212 -5.555 -27.767 1.00 93.25 349 GLY A N 1
ATOM 2692 C CA . GLY A 1 349 ? 16.227 -6.399 -28.454 1.00 93.25 349 GLY A CA 1
ATOM 2693 C C . GLY A 1 349 ? 15.071 -6.866 -27.553 1.00 93.25 349 GLY A C 1
ATOM 2694 O O . GLY A 1 349 ? 13.931 -6.987 -28.008 1.00 93.25 349 GLY A O 1
ATOM 2695 N N . LYS A 1 350 ? 15.325 -7.114 -26.260 1.00 94.62 350 LYS A N 1
ATOM 2696 C CA . LYS A 1 350 ? 14.275 -7.403 -25.262 1.00 94.62 350 LYS A CA 1
ATOM 2697 C C . LYS A 1 350 ? 13.411 -6.172 -24.989 1.00 94.62 350 LYS A C 1
ATOM 2699 O O . LYS A 1 350 ? 12.188 -6.291 -24.995 1.00 94.62 350 LYS A O 1
ATOM 2704 N N . LEU A 1 351 ? 14.032 -5.004 -24.822 1.00 95.31 351 LEU A N 1
ATOM 2705 C CA . LEU A 1 351 ? 13.326 -3.741 -24.607 1.00 95.31 351 LEU A CA 1
ATOM 2706 C C . LEU A 1 351 ? 12.398 -3.409 -25.785 1.00 95.31 351 LEU A C 1
ATOM 2708 O O . LEU A 1 351 ? 11.230 -3.126 -25.558 1.00 95.31 351 LEU A O 1
ATOM 2712 N N . MET A 1 352 ? 12.866 -3.534 -27.033 1.00 94.94 352 MET A N 1
ATOM 2713 C CA . MET A 1 352 ? 12.045 -3.280 -28.229 1.00 94.94 352 MET A CA 1
ATOM 2714 C C . MET A 1 352 ? 10.808 -4.186 -28.305 1.00 94.94 352 MET A C 1
ATOM 2716 O O . MET A 1 352 ? 9.711 -3.711 -28.598 1.00 94.94 352 MET A O 1
ATOM 2720 N N . ARG A 1 353 ? 10.965 -5.486 -28.016 1.00 95.12 353 ARG A N 1
ATOM 2721 C CA . ARG A 1 353 ? 9.839 -6.437 -27.985 1.00 95.12 353 ARG A CA 1
ATOM 2722 C C . ARG A 1 353 ? 8.832 -6.086 -26.898 1.00 95.12 353 ARG A C 1
ATOM 2724 O O . ARG A 1 353 ? 7.632 -6.118 -27.158 1.00 95.12 353 ARG A O 1
ATOM 2731 N N . LEU A 1 354 ? 9.319 -5.730 -25.710 1.00 95.19 354 LEU A N 1
ATOM 2732 C CA . LEU A 1 354 ? 8.466 -5.290 -24.614 1.00 95.19 354 LEU A CA 1
ATOM 2733 C C . LEU A 1 354 ? 7.688 -4.029 -25.008 1.00 95.19 354 LEU A C 1
ATOM 2735 O O . LEU A 1 354 ? 6.469 -4.033 -24.885 1.00 95.19 354 LEU A O 1
ATOM 2739 N N . THR A 1 355 ? 8.356 -3.001 -25.542 1.00 95.75 355 THR A N 1
ATOM 2740 C CA . THR A 1 355 ? 7.726 -1.752 -26.004 1.00 95.75 355 THR A CA 1
ATOM 2741 C C . THR A 1 355 ? 6.623 -2.019 -27.023 1.00 95.75 355 THR A C 1
ATOM 2743 O O . THR A 1 355 ? 5.506 -1.532 -26.856 1.00 95.75 355 THR A O 1
ATOM 2746 N N . ALA A 1 356 ? 6.896 -2.850 -28.033 1.00 94.50 356 ALA A N 1
ATOM 2747 C CA . ALA A 1 356 ? 5.892 -3.240 -29.018 1.00 94.50 356 ALA A CA 1
ATOM 2748 C C . ALA A 1 356 ? 4.679 -3.921 -28.360 1.00 94.50 356 ALA A C 1
ATOM 2750 O O . ALA A 1 356 ? 3.542 -3.619 -28.708 1.00 94.50 356 ALA A O 1
ATOM 2751 N N . ALA A 1 357 ? 4.907 -4.781 -27.362 1.00 92.62 357 ALA A N 1
ATOM 2752 C CA . ALA A 1 357 ? 3.843 -5.499 -26.665 1.00 92.62 357 ALA A CA 1
ATOM 2753 C C . ALA A 1 357 ? 2.963 -4.620 -25.758 1.00 92.62 357 ALA A C 1
ATOM 2755 O O . ALA A 1 357 ? 1.852 -5.047 -25.441 1.00 92.62 357 ALA A O 1
ATOM 2756 N N . ILE A 1 358 ? 3.443 -3.450 -25.311 1.00 95.19 358 ILE A N 1
ATOM 2757 C CA . ILE A 1 358 ? 2.717 -2.583 -24.361 1.00 95.19 358 ILE A CA 1
ATOM 2758 C C . ILE A 1 358 ? 2.241 -1.247 -24.944 1.00 95.19 358 ILE A C 1
ATOM 2760 O O . ILE A 1 358 ? 1.383 -0.616 -24.334 1.00 95.19 358 ILE A O 1
ATOM 2764 N N . SER A 1 359 ? 2.769 -0.818 -26.095 1.00 92.00 359 SER A N 1
ATOM 2765 C CA . SER A 1 359 ? 2.500 0.511 -26.676 1.00 92.00 359 SER A CA 1
ATOM 2766 C C . SER A 1 359 ? 1.024 0.813 -26.943 1.00 92.00 359 SER A C 1
ATOM 2768 O O . SER A 1 359 ? 0.555 1.898 -26.607 1.00 92.00 359 SER A O 1
ATOM 2770 N N . ASP A 1 360 ? 0.277 -0.169 -27.445 1.00 91.25 360 ASP A N 1
ATOM 2771 C CA . ASP A 1 360 ? -1.160 -0.048 -27.722 1.00 91.25 360 ASP A CA 1
ATOM 2772 C C . ASP A 1 360 ? -2.038 -0.762 -26.678 1.00 91.25 360 ASP A C 1
ATOM 2774 O O . ASP A 1 360 ? -3.238 -0.962 -26.886 1.00 91.25 360 ASP A O 1
ATOM 2778 N N . ASP A 1 361 ? -1.466 -1.174 -25.542 1.00 93.94 361 ASP A N 1
ATOM 2779 C CA . ASP A 1 361 ? -2.208 -1.933 -24.538 1.00 93.94 361 ASP A CA 1
ATOM 2780 C C . ASP A 1 361 ? -3.169 -1.023 -23.740 1.00 93.94 361 ASP A C 1
ATOM 2782 O O . ASP A 1 361 ? -2.721 -0.078 -23.074 1.00 93.94 361 ASP A O 1
ATOM 2786 N N . PRO A 1 362 ? -4.489 -1.307 -23.729 1.00 93.81 362 PRO A N 1
ATOM 2787 C CA . PRO A 1 362 ? -5.468 -0.492 -23.009 1.00 93.81 362 PRO A CA 1
ATOM 2788 C C . PRO A 1 362 ? -5.229 -0.450 -21.494 1.00 93.81 362 PRO A C 1
ATOM 2790 O O . PRO A 1 362 ? -5.549 0.557 -20.863 1.00 93.81 362 PRO A O 1
ATOM 2793 N N . MET A 1 363 ? -4.640 -1.497 -20.909 1.00 94.81 363 MET A N 1
ATOM 2794 C CA . MET A 1 363 ? -4.310 -1.552 -19.484 1.00 94.81 363 MET A CA 1
ATOM 2795 C C . MET A 1 363 ? -3.125 -0.662 -19.125 1.00 94.81 363 MET A C 1
ATOM 2797 O O . MET A 1 363 ? -3.026 -0.263 -17.966 1.00 94.81 363 MET A O 1
ATOM 2801 N N . ILE A 1 364 ? -2.250 -0.349 -20.088 1.00 96.06 364 ILE A N 1
ATOM 2802 C CA . ILE A 1 364 ? -1.041 0.476 -19.921 1.00 96.06 364 ILE A CA 1
ATOM 2803 C C . ILE A 1 364 ? -1.295 1.937 -20.292 1.00 96.06 364 ILE A C 1
ATOM 2805 O O . ILE A 1 364 ? -0.727 2.836 -19.668 1.00 96.06 364 ILE A O 1
ATOM 2809 N N . ARG A 1 365 ? -2.196 2.176 -21.251 1.00 93.62 365 ARG A N 1
ATOM 2810 C CA . ARG A 1 365 ? -2.552 3.498 -21.781 1.00 93.62 365 ARG A CA 1
ATOM 2811 C C . ARG A 1 365 ? -2.702 4.615 -20.732 1.00 93.62 365 ARG A C 1
ATOM 2813 O O . ARG A 1 365 ? -2.198 5.701 -21.018 1.00 93.62 365 ARG A O 1
ATOM 2820 N N . PRO A 1 366 ? -3.320 4.409 -19.546 1.00 93.88 366 PRO A N 1
ATOM 2821 C CA . PRO A 1 366 ? -3.451 5.468 -18.539 1.00 93.88 366 PRO A CA 1
ATOM 2822 C C . PRO A 1 366 ? -2.119 6.078 -18.080 1.00 93.88 366 PRO A C 1
ATOM 2824 O O . PRO A 1 366 ? -2.067 7.266 -17.787 1.00 93.88 366 PRO A O 1
ATOM 2827 N N . ASP A 1 367 ? -1.042 5.288 -18.059 1.00 95.00 367 ASP A N 1
ATOM 2828 C CA . ASP A 1 367 ? 0.288 5.719 -17.611 1.00 95.00 367 ASP A CA 1
ATOM 2829 C C . ASP A 1 367 ? 1.330 5.697 -18.743 1.00 95.00 367 ASP A C 1
ATOM 2831 O O . ASP A 1 367 ? 2.534 5.798 -18.487 1.00 95.00 367 ASP A O 1
ATOM 2835 N N . TRP A 1 368 ? 0.897 5.585 -20.006 1.00 95.38 368 TRP A N 1
ATOM 2836 C CA . TRP A 1 368 ? 1.795 5.479 -21.162 1.00 95.38 368 TRP A CA 1
ATOM 2837 C C . TRP A 1 368 ? 2.894 6.555 -21.213 1.00 95.38 368 TRP A C 1
ATOM 2839 O O . TRP A 1 368 ? 4.047 6.185 -21.434 1.00 95.38 368 TRP A O 1
ATOM 2849 N N . PRO A 1 369 ? 2.631 7.848 -20.918 1.00 95.56 369 PRO A N 1
ATOM 2850 C CA . PRO A 1 369 ? 3.692 8.857 -20.892 1.00 95.56 369 PRO A CA 1
ATOM 2851 C C . PRO A 1 369 ? 4.834 8.525 -19.917 1.00 95.56 369 PRO A C 1
ATOM 2853 O O . PRO A 1 369 ? 6.002 8.759 -20.225 1.00 95.56 369 PRO A O 1
ATOM 2856 N N . LYS A 1 370 ? 4.516 7.932 -18.756 1.00 94.88 370 LYS A N 1
ATOM 2857 C CA . LYS A 1 370 ? 5.515 7.511 -17.761 1.00 94.88 370 LYS A CA 1
ATOM 2858 C C . LYS A 1 370 ? 6.298 6.292 -18.252 1.00 94.88 370 LYS A C 1
ATOM 2860 O O . LYS A 1 370 ? 7.514 6.250 -18.077 1.00 94.88 370 LYS A O 1
ATOM 2865 N N . PHE A 1 371 ? 5.628 5.330 -18.893 1.00 96.62 371 PHE A N 1
ATOM 2866 C CA . PHE A 1 371 ? 6.286 4.181 -19.526 1.00 96.62 371 PHE A CA 1
ATOM 2867 C C . PHE A 1 371 ? 7.250 4.620 -20.630 1.00 96.62 371 PHE A C 1
ATOM 2869 O O . PHE A 1 371 ? 8.426 4.259 -20.577 1.00 96.62 371 PHE A O 1
ATOM 2876 N N . GLN A 1 372 ? 6.780 5.446 -21.568 1.00 96.38 372 GLN A N 1
ATOM 2877 C CA . GLN A 1 372 ? 7.579 5.965 -22.676 1.00 96.38 372 GLN A CA 1
ATOM 2878 C C . GLN A 1 372 ? 8.840 6.669 -22.165 1.00 96.38 372 GLN A C 1
ATOM 2880 O O . GLN A 1 372 ? 9.942 6.339 -22.592 1.00 96.38 372 GLN A O 1
ATOM 2885 N N . ALA A 1 373 ? 8.710 7.548 -21.164 1.00 96.12 373 ALA A N 1
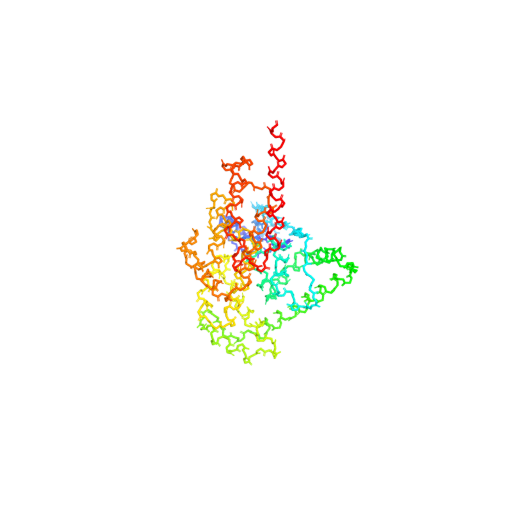ATOM 2886 C CA . ALA A 1 373 ? 9.854 8.255 -20.590 1.00 96.12 373 ALA A CA 1
ATOM 2887 C C . ALA A 1 373 ? 10.933 7.309 -20.022 1.00 96.12 373 ALA A C 1
ATOM 2889 O O . ALA A 1 373 ? 12.130 7.567 -20.187 1.00 96.12 373 ALA A O 1
ATOM 2890 N N . GLN A 1 374 ? 10.540 6.208 -19.364 1.00 96.38 374 GLN A N 1
ATOM 2891 C CA . GLN A 1 374 ? 11.507 5.233 -18.840 1.00 96.38 374 GLN A CA 1
ATOM 2892 C C . GLN A 1 374 ? 12.101 4.341 -19.935 1.00 96.38 374 GLN A C 1
ATOM 2894 O O . GLN A 1 374 ? 13.285 4.010 -19.857 1.00 96.38 374 GLN A O 1
ATOM 2899 N N . ILE A 1 375 ? 11.326 3.996 -20.967 1.00 96.19 375 ILE A N 1
ATOM 2900 C CA . ILE A 1 375 ? 11.814 3.267 -22.147 1.00 96.19 375 ILE A CA 1
ATOM 2901 C C . ILE A 1 375 ? 12.868 4.105 -22.874 1.00 96.19 375 ILE A C 1
ATOM 2903 O O . ILE A 1 375 ? 13.986 3.630 -23.054 1.00 96.19 375 ILE A O 1
ATOM 2907 N N . ASP A 1 376 ? 12.572 5.371 -23.176 1.00 95.88 376 ASP A N 1
ATOM 2908 C CA . ASP A 1 376 ? 13.490 6.289 -23.867 1.00 95.88 376 ASP A CA 1
ATOM 2909 C C . ASP A 1 376 ? 14.769 6.535 -23.061 1.00 95.88 376 ASP A C 1
ATOM 2911 O O . ASP A 1 376 ? 15.872 6.658 -23.599 1.00 95.88 376 ASP A O 1
ATOM 2915 N N . ARG A 1 377 ? 14.647 6.641 -21.732 1.00 95.00 377 ARG A N 1
ATOM 2916 C CA . ARG A 1 377 ? 15.804 6.752 -20.837 1.00 95.00 377 ARG A CA 1
ATOM 2917 C C . ARG A 1 377 ? 16.679 5.503 -20.915 1.00 95.00 377 ARG A C 1
ATOM 2919 O O . ARG A 1 377 ? 17.901 5.625 -20.999 1.00 95.00 377 ARG A O 1
ATOM 2926 N N . ARG A 1 378 ? 16.069 4.320 -20.859 1.00 94.75 378 ARG A N 1
ATOM 2927 C CA . ARG A 1 378 ? 16.789 3.046 -20.880 1.00 94.75 378 ARG A CA 1
ATOM 2928 C C . ARG A 1 378 ? 17.421 2.775 -22.243 1.00 94.75 378 ARG A C 1
ATOM 2930 O O . ARG A 1 378 ? 18.566 2.341 -22.283 1.00 94.75 378 ARG A O 1
ATOM 2937 N N . GLU A 1 379 ? 16.728 3.086 -23.336 1.00 94.12 379 GLU A N 1
ATOM 2938 C CA . GLU A 1 379 ? 17.270 2.966 -24.691 1.00 94.12 379 GLU A CA 1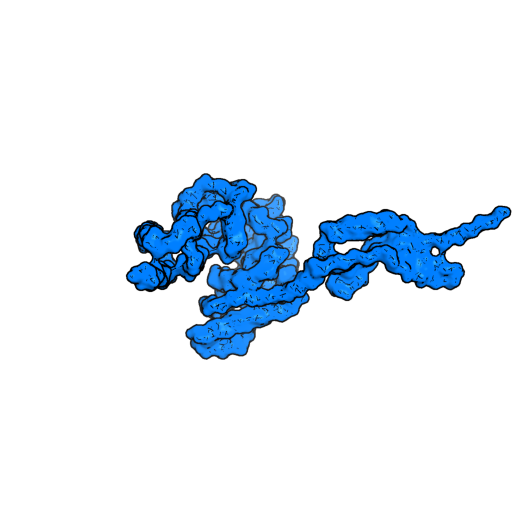
ATOM 2939 C C . GLU A 1 379 ? 18.497 3.862 -24.877 1.00 94.12 379 GLU A C 1
ATOM 2941 O O . GLU A 1 379 ? 19.538 3.369 -25.303 1.00 94.12 379 GLU A O 1
ATOM 2946 N N . ARG A 1 380 ? 18.427 5.139 -24.472 1.00 93.50 380 ARG A N 1
ATOM 2947 C CA . ARG A 1 380 ? 19.586 6.050 -24.529 1.00 93.50 380 ARG A CA 1
ATOM 2948 C C . ARG A 1 380 ? 20.796 5.510 -23.771 1.00 93.50 380 ARG A C 1
ATOM 2950 O O . ARG A 1 380 ? 21.909 5.595 -24.273 1.00 93.50 380 ARG A O 1
ATOM 2957 N N . ARG A 1 381 ? 20.584 4.932 -22.584 1.00 92.69 381 ARG A N 1
ATOM 2958 C CA . ARG A 1 381 ? 21.663 4.289 -21.819 1.00 92.69 381 ARG A CA 1
ATOM 2959 C C . ARG A 1 381 ? 22.299 3.147 -22.616 1.00 92.69 381 ARG A C 1
ATOM 2961 O O . ARG A 1 381 ? 23.509 3.135 -22.772 1.00 92.69 381 ARG A O 1
ATOM 2968 N N . LEU A 1 382 ? 21.487 2.234 -23.150 1.00 90.81 382 LEU A N 1
ATOM 2969 C CA . LEU A 1 382 ? 21.978 1.078 -23.908 1.00 90.81 382 LEU A CA 1
ATOM 2970 C C . LEU A 1 382 ? 22.740 1.485 -25.177 1.00 90.81 382 LEU A C 1
ATOM 2972 O O . LEU A 1 382 ? 23.718 0.834 -25.527 1.00 90.81 382 LEU A O 1
ATOM 2976 N N . VAL A 1 383 ? 22.313 2.556 -25.853 1.00 90.50 383 VAL A N 1
ATOM 2977 C CA . VAL A 1 383 ? 23.039 3.121 -27.003 1.00 90.50 383 VAL A CA 1
ATOM 2978 C C . VAL A 1 383 ? 24.405 3.659 -26.575 1.00 90.50 383 VAL A C 1
ATOM 2980 O O . VAL A 1 383 ? 25.407 3.278 -27.171 1.00 90.50 383 VAL A O 1
ATOM 2983 N N . ASN A 1 384 ? 24.465 4.460 -25.508 1.00 90.12 384 ASN A N 1
ATOM 2984 C CA . ASN A 1 384 ? 25.732 4.992 -24.996 1.00 90.12 384 ASN A CA 1
ATOM 2985 C C . ASN A 1 384 ? 26.695 3.877 -24.551 1.00 90.12 384 ASN A C 1
ATOM 2987 O O . ASN A 1 384 ? 27.904 3.979 -24.759 1.00 90.12 384 ASN A O 1
ATOM 2991 N N . ASP A 1 385 ? 26.163 2.810 -23.946 1.00 87.12 385 ASP A N 1
ATOM 2992 C CA . ASP A 1 385 ? 26.961 1.655 -23.542 1.00 87.12 385 ASP A CA 1
ATOM 2993 C C . ASP A 1 385 ? 27.561 0.965 -24.781 1.00 87.12 385 ASP A C 1
ATOM 2995 O O . ASP A 1 385 ? 28.757 0.698 -24.801 1.00 87.12 385 ASP A O 1
ATOM 2999 N N . LEU A 1 386 ? 26.778 0.748 -25.850 1.00 85.50 386 LEU A N 1
ATOM 3000 C CA . LEU A 1 386 ? 27.266 0.167 -27.113 1.00 85.50 386 LEU A CA 1
ATOM 3001 C C . LEU A 1 386 ? 28.370 1.004 -27.772 1.00 85.50 386 LEU A C 1
ATOM 3003 O O . LEU A 1 386 ? 29.348 0.439 -28.254 1.00 85.50 386 LEU A O 1
ATOM 3007 N N . GLU A 1 387 ? 28.223 2.329 -27.777 1.00 84.38 387 GLU A N 1
ATOM 3008 C CA . GLU A 1 387 ? 29.223 3.259 -28.321 1.00 84.38 387 GLU A CA 1
ATOM 3009 C C . GLU A 1 387 ? 30.513 3.297 -27.492 1.00 84.38 387 GLU A C 1
ATOM 3011 O O . GLU A 1 387 ? 31.566 3.631 -28.020 1.00 84.38 387 GLU A O 1
ATOM 3016 N N . SER A 1 388 ? 30.456 2.925 -26.210 1.00 75.81 388 SER A N 1
ATOM 3017 C CA . SER A 1 388 ? 31.632 2.867 -25.330 1.00 75.81 388 SER A CA 1
ATOM 3018 C C . SER A 1 388 ? 32.449 1.573 -25.484 1.00 75.81 388 SER A C 1
ATOM 3020 O O . SER A 1 388 ? 33.572 1.502 -24.985 1.00 75.81 388 SER A O 1
ATOM 3022 N N . TYR A 1 389 ? 31.892 0.547 -26.140 1.00 59.53 389 TYR A N 1
ATOM 3023 C CA . TYR A 1 389 ? 32.544 -0.750 -26.389 1.00 59.53 389 TYR A CA 1
ATOM 3024 C C . TYR A 1 389 ? 33.033 -0.934 -27.838 1.00 59.53 389 TYR A C 1
ATOM 3026 O O . TYR A 1 389 ? 33.675 -1.950 -28.121 1.00 59.53 389 TYR A O 1
ATOM 3034 N N . GLY A 1 390 ? 32.714 -0.004 -28.743 1.00 52.28 390 GLY A N 1
ATOM 3035 C CA . GLY A 1 390 ? 33.214 0.037 -30.125 1.00 52.28 390 GLY A CA 1
ATOM 3036 C C . GLY A 1 390 ? 34.373 1.007 -30.266 1.00 52.28 390 GLY A C 1
ATOM 3037 O O . GLY A 1 390 ? 35.273 0.703 -31.081 1.00 52.28 390 GLY A O 1
#

Secondary structure (DSSP, 8-state):
--------EEEEEEEEETTEEEEEEEES-HHHHHHHHHHHHHH-TT-SEEEEEEEEE-TTSPEEEEEEEEEE-TTTS----PPPPP-S--PPP-SGGGGGSHHHHHHHHHHHHHHHHHTT--HHHHHH-HHHHHHHHTT-SHHHHHHHHHHHHHHHHH---HHHHHHHHHHHHHHHHHHHHHHHHHGGGSPPTTTS-HHHHHHHHHHHSPTT-HHHHHHHHHHHHHTT--SHHHHHHHHHHHHTTS-HHHHHHHHHHHHHHHHSHHHHHHHH---SSHHHHHHHHHHHHTT---SPPTTS-SHHHHHHHHHHTTS-HHHHHHHHHHHHHHHHSSS-SSTTS--HHHHHHHHHHHHHHHTT-TTTGGGHHHHHHHHHHHHHHHHHHHHHH-

Sequence (390 aa):
MLFGTRNKARYEIQILSRGRWSQRENVAEQEHAIAKARALSQNDKTAEAIKVVQCTTEKSGAVSETEILLIDRPEAFRRAEFQVGAIDEVEPCATRDDLFKLDARRVMERQLRPYLGAEALTPTEFLHIATYHRQIEQQGSLVLAAAHTAARVRSKADGSVIAETKEQILNWGDEITEMAQDFAKNGKNLPKLSDTPFQDVAKAVNEAAPEGREGYWLTAAVCMDLTQHRAINDKLERLVALLSSSDTSGVSILDKLFADCILSPESLREMLGQQVSLLAQIELCLGILRGQFTGKTAMGGNFLQVISKLVAAGLCPDTAGALRLHMIRALASNTPLDSREPDPNPERGKLMRLTAAISDDPMIRPDWPKFQAQIDRRERRLVNDLESYG